Protein AF-0000000078518211 (afdb_homodimer)

Secondary structure (DSSP, 8-state):
---------PPPPEE-SSSS-EEEE---TTT-EE--TTSPTT-EESEEEEE-GGGTT--HHHHHHHHHHHHHTTTHHHHHHHHHSEEEE-S-S--SHHHHHHHHHTT-PEEPPP-SS------SBTTBEE-----TT--EEEE-SSTTSS---SEEEEEEEE--SSB--EEEEEHHHHHHHHHHH-HHHHHHHHHH-EEEEEEEESS--STTPPBHHHHHGGG--TT--HHHHHHHHHHHHHTT--GGGEEEEEETTEEEEEEEE-SEEE-TTT--EEE---HHHHHHHHHHS-GGGGGTEEEEETTSPBPPHHHHHHHHHHHHHH-EEE---TT-EEEEETTTEEEEE--BSS-GGG-EEEEEEEE-SSPPBP-SS-GGG---PPP-/---------PPPPEE-SSSS-EEEE---TTT-EE--TTSPTT-EESEEEEE-GGGTT--HHHHHHHHHHHHHTTTHHHHHHHHHSEEEE-S-S--SHHHHHHHHHTT-PEEPPP-SS------SBTTBEE---S-TT--EEEE-SSTTSS---SEEEEEEEE--SSB--EEEEEHHHHHHHHHHH-HHHHHHHHHH-EEEEEEEESS--STTPPBHHHHHGGG--TT--HHHHHHHHHHHHHTT--GGGEEEEEETTEEEEEEEE-SEEE-TTT--EEE---HHHHHHHHHHS-GGGGGTEEEEETTSPBPPHHHHHHHHHHHHHH-EEE---TT-EEEEETTTEEEEE--BSS-GGG-EEEEEEEE-SSPPBP-SS-GGG---PPP-

Solvent-accessible surface area (backbone atoms only — not comparable to full-atom values): 40212 Å² total; per-residue (Å²): 129,84,77,75,74,79,68,76,92,55,85,74,48,71,48,68,90,41,83,42,32,38,28,42,57,84,62,60,72,54,41,23,46,70,49,55,59,81,47,60,85,77,34,36,32,44,41,34,34,27,54,32,80,91,38,66,79,50,48,53,68,40,49,28,52,19,42,35,47,40,34,70,55,83,29,45,60,58,52,47,22,72,67,30,15,24,36,32,41,39,82,53,71,46,85,50,52,57,47,44,26,52,48,59,54,24,63,66,54,46,76,47,80,83,65,69,50,55,60,92,54,66,69,71,26,76,71,23,22,62,39,89,81,66,61,43,78,53,70,38,53,55,22,24,63,53,51,69,47,76,60,48,49,35,30,40,35,38,36,27,72,32,48,38,93,41,59,51,21,34,35,41,31,46,14,34,36,49,32,50,51,38,48,74,76,40,42,69,59,48,53,47,34,42,70,42,21,23,28,28,34,37,54,30,23,65,58,66,79,46,96,89,43,46,22,38,52,55,21,40,30,86,82,59,54,91,84,58,49,72,69,56,42,50,51,49,32,51,53,54,58,57,24,48,64,56,65,89,37,47,46,73,44,81,51,99,59,33,37,40,38,36,30,46,40,45,37,40,29,11,40,75,86,20,41,42,57,14,44,39,35,37,59,38,25,56,51,53,47,58,74,72,49,69,84,74,72,66,70,40,62,43,73,23,31,41,84,68,44,78,63,62,62,69,58,36,53,49,49,40,50,53,48,63,70,59,38,27,47,31,72,67,46,65,36,28,33,40,38,32,26,28,61,34,19,25,37,38,32,43,34,40,53,84,54,66,78,34,51,37,45,34,29,34,48,17,33,55,98,64,68,48,38,23,36,35,88,48,78,57,24,51,57,50,76,57,53,132,130,85,77,72,74,80,68,77,90,56,84,74,49,71,50,68,90,43,82,42,35,34,30,43,59,87,63,59,71,53,40,22,45,70,48,55,57,81,46,60,85,76,34,36,33,43,42,33,31,28,55,32,79,90,38,66,80,50,49,50,67,41,49,28,51,20,43,36,48,40,34,69,55,86,28,46,60,59,52,47,22,71,67,31,16,24,36,32,42,39,82,53,72,45,85,49,53,57,48,44,26,53,49,61,53,26,64,66,56,47,76,48,79,82,66,69,49,55,62,92,55,65,70,71,26,77,71,23,23,62,42,88,82,66,59,44,77,52,68,39,52,57,22,24,64,53,50,70,48,76,61,47,48,34,32,39,35,38,35,27,73,33,48,40,94,44,61,50,21,33,35,40,29,46,14,33,35,47,33,50,50,38,48,71,76,39,41,69,58,48,52,47,35,43,72,42,21,23,28,28,34,36,54,29,24,64,59,64,79,46,97,87,42,48,22,37,52,57,20,39,30,85,83,58,54,92,83,58,50,71,68,55,42,49,51,50,32,50,54,54,59,56,24,46,64,54,64,88,36,45,48,73,45,80,52,98,61,32,37,40,40,36,29,47,38,45,37,43,29,10,41,74,88,20,39,41,58,14,44,38,34,38,60,38,25,57,49,53,46,59,73,72,48,66,83,75,71,65,71,41,60,44,73,24,30,42,82,68,45,79,63,63,62,70,58,37,53,49,49,40,51,54,49,64,70,59,38,27,46,30,71,67,47,65,36,28,32,40,39,32,26,29,61,34,20,24,37,38,32,43,35,42,55,86,54,66,78,34,52,36,46,34,30,33,47,18,33,56,98,67,68,50,37,22,38,35,87,48,78,57,24,51,59,48,76,57,53,134

Nearest PDB structures (foldseek):
  1y0z-assembly1_A  TM=8.781E-01  e=3.958E-28  Arabidopsis thaliana
  1y0z-assembly1_B  TM=8.350E-01  e=1.715E-28  Arabidopsis thaliana
  3o2g-assembly1_A  TM=5.824E-01  e=1.628E-10  Homo sapiens
  2wbp-assembly1_A  TM=5.908E-01  e=6.025E-08  Streptomyces vinaceus
  6y0n-assembly1_A  TM=5.782E-01  e=1.234E-07  Streptomyces vinaceus

pLDDT: mean 91.11, std 12.98, range [23.2, 98.88]

Organism: Penicillium expansum (NCBI:txid27334)

Radius of gyration: 29.54 Å; Cα contacts (8 Å, |Δi|>4): 1736; chains: 2; bounding box: 68×88×73 Å

InterPro domains:
  IPR003819 TauD/TfdA-like domain [PF02668] (74-355)
  IPR042098 Glutarate 2-hydroxylase superfamily [G3DSA:3.60.130.10] (28-366)
  IPR050411 Alpha-ketoglutarate-dependent hydroxylases [PTHR10696] (29-369)

Foldseek 3Di:
DPPPQPWLPADKDWDPPALFIKIWDTDGPLAKDFADPPADGSAMPPGEIETDPVCLPPALVRLLRRLLVCCVVVHNVVVNCLRRQKYKYPSYPDADLASVVSNVCSNVFAFADAAQDQDPFDRPYVQKTWDDLPDLQDWQDWAFAPLLALAGFQKKKKAWNFAFPWFWFKKKFWQLSLLVVCCVPPVVLVVQCLVFNKKKKFWAFQDAPDDVRGHLCRRQVPPPDPPDDPVRSVVSSVVSQCLQVQPPQWDWDADPGGIIIIGRARQWFARPPPRRTGRRGCLLSLLVCVVPDDPPVVPGIDMDTNVRHRDDVVSSVVSSVSSVVGMRTRRDDHGMMMMGRSRTMIIITIRTDDDSVNTTMMMGGGHDPDDTHARHDDPNRGGDHGHD/DPPPQPWLPADKDWDPPFLFIKIWDTDGPLAKDFADPPADGSAMPPGEIETDPVCLVPALVRLLRRLLVCCVVVHNVVVNCLRRQKYKYPSYPAADLASVVSNVCSNVFAFADAAQDQDPFDRPYVQKTWDDLPDLQDWQDWAFAPLLALAGFQKKKKAWNFAFPWFWFKKKFWQLSLLVVCCVPPVVLVVQCLVFNKKKKFWAFQDAPDDVRGHLCRRQVPPPDPPDDPVRSVVSSVVSQCLQVQPPQWDWDADPGGIIIIGRARQWFARPPPRRTGRRGCLLSLLVCVVPDDPPVVPGIDMDTNVRHRDDVVSSVVSSVSSVVGMRTRRDDHGMMMMGRSRTMIIITIRTDDHSVNTTMMMGGGHDPDDTHARHDDPNRGGDHGHD

Structure (mmCIF, N/CA/C/O backbone):
data_AF-0000000078518211-model_v1
#
loop_
_entity.id
_entity.type
_entity.pdbx_description
1 polymer 'Taurine catabolism dioxygenase TauD/TfdA'
#
loop_
_atom_site.group_PDB
_atom_site.id
_atom_site.type_symbol
_atom_site.label_atom_id
_atom_site.label_alt_id
_atom_site.label_comp_id
_atom_site.label_asym_id
_atom_site.label_entity_id
_atom_site.label_seq_id
_atom_site.pdbx_PDB_ins_code
_atom_site.Cartn_x
_atom_site.Cartn_y
_atom_site.Cartn_z
_atom_site.occupancy
_atom_site.B_iso_or_equiv
_atom_site.auth_seq_id
_atom_site.auth_comp_id
_atom_site.auth_asym_id
_atom_site.auth_atom_id
_atom_site.pdbx_PDB_model_num
ATOM 1 N N . MET A 1 1 ? -34.312 35.062 -3.939 1 23.2 1 MET A N 1
ATOM 2 C CA . MET A 1 1 ? -33.938 33.906 -4.73 1 23.2 1 MET A CA 1
ATOM 3 C C . MET A 1 1 ? -33.438 32.781 -3.838 1 23.2 1 MET A C 1
ATOM 5 O O . MET A 1 1 ? -32.5 32.969 -3.049 1 23.2 1 MET A O 1
ATOM 9 N N . ALA A 1 2 ? -34.281 31.766 -3.525 1 28.88 2 ALA A N 1
ATOM 10 C CA . ALA A 1 2 ? -34.062 30.734 -2.502 1 28.88 2 ALA A CA 1
ATOM 11 C C . ALA A 1 2 ? -32.844 29.891 -2.797 1 28.88 2 ALA A C 1
ATOM 13 O O . ALA A 1 2 ? -32.75 29.219 -3.826 1 28.88 2 ALA A O 1
ATOM 14 N N . THR A 1 3 ? -31.594 30.375 -2.537 1 30.89 3 THR A N 1
ATOM 15 C CA . THR A 1 3 ? -30.359 29.625 -2.773 1 30.89 3 THR A CA 1
ATOM 16 C C . THR A 1 3 ? -30.469 28.219 -2.197 1 30.89 3 THR A C 1
ATOM 18 O O . THR A 1 3 ? -30.547 28.031 -0.98 1 30.89 3 THR A O 1
ATOM 21 N N . THR A 1 4 ? -31.031 27.328 -2.777 1 34.53 4 THR A N 1
ATOM 22 C CA . THR A 1 4 ? -31.281 25.953 -2.377 1 34.53 4 THR A CA 1
ATOM 23 C C . THR A 1 4 ? -29.984 25.234 -2.062 1 34.53 4 THR A C 1
ATOM 25 O O . THR A 1 4 ? -29.125 25.062 -2.939 1 34.53 4 THR A O 1
ATOM 28 N N . THR A 1 5 ? -29.375 25.312 -0.887 1 38.59 5 THR A N 1
ATOM 29 C CA . THR A 1 5 ? -28.203 24.609 -0.349 1 38.59 5 THR A CA 1
ATOM 30 C C . THR A 1 5 ? -28.312 23.109 -0.61 1 38.59 5 THR A C 1
ATOM 32 O O . THR A 1 5 ? -29.266 22.469 -0.162 1 38.59 5 THR A O 1
ATOM 35 N N . GLU A 1 6 ? -27.969 22.688 -1.701 1 41.75 6 GLU A N 1
ATOM 36 C CA . GLU A 1 6 ? -27.984 21.266 -2.062 1 41.75 6 GLU A CA 1
ATOM 37 C C . GLU A 1 6 ? -27.344 20.422 -0.976 1 41.75 6 GLU A C 1
ATOM 39 O O . GLU A 1 6 ? -26.172 20.578 -0.665 1 41.75 6 GLU A O 1
ATOM 44 N N . GLU A 1 7 ? -28.062 20.047 0.021 1 46.03 7 GLU A N 1
ATOM 45 C CA . GLU A 1 7 ? -27.703 19.203 1.154 1 46.03 7 GLU A CA 1
ATOM 46 C C . GLU A 1 7 ? -27.188 17.844 0.686 1 46.03 7 GLU A C 1
ATOM 48 O O . GLU A 1 7 ? -27.766 17.234 -0.219 1 46.03 7 GLU A O 1
ATOM 53 N N . LEU A 1 8 ? -25.938 17.578 0.941 1 53.16 8 LEU A N 1
ATOM 54 C CA . LEU A 1 8 ? -25.359 16.281 0.665 1 53.16 8 LEU A CA 1
ATOM 55 C C . LEU A 1 8 ? -26.156 15.172 1.344 1 53.16 8 LEU A C 1
ATOM 57 O O . LEU A 1 8 ? -26.594 15.328 2.486 1 53.16 8 LEU A O 1
ATOM 61 N N . GLN A 1 9 ? -26.984 14.43 0.755 1 51.19 9 GLN A N 1
ATOM 62 C CA . GLN A 1 9 ? -27.766 13.328 1.315 1 51.19 9 GLN A CA 1
ATOM 63 C C . GLN A 1 9 ? -26.844 12.266 1.915 1 51.19 9 GLN A C 1
ATOM 65 O O . GLN A 1 9 ? -26.609 11.227 1.299 1 51.19 9 GLN A O 1
ATOM 70 N N . ILE A 1 10 ? -26.094 12.664 2.977 1 59.56 10 ILE A N 1
ATOM 71 C CA . ILE A 1 10 ? -25.172 11.75 3.641 1 59.56 10 ILE A CA 1
ATOM 72 C C . ILE A 1 10 ? -25.875 11.094 4.832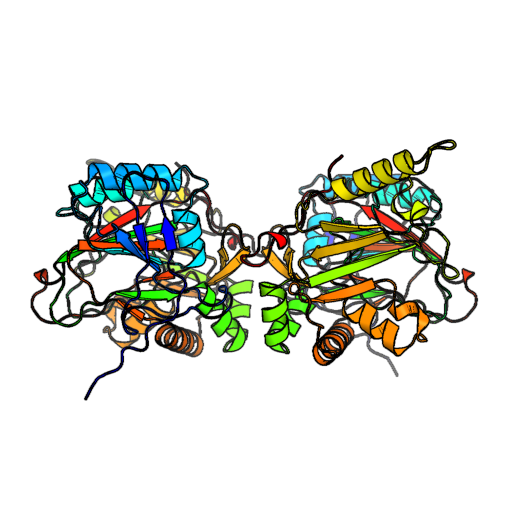 1 59.56 10 ILE A C 1
ATOM 74 O O . ILE A 1 10 ? -26.594 11.758 5.574 1 59.56 10 ILE A O 1
ATOM 78 N N . GLU A 1 11 ? -25.797 9.844 4.941 1 59.25 11 GLU A N 1
ATOM 79 C CA . GLU A 1 11 ? -26.344 9.141 6.098 1 59.25 11 GLU A CA 1
ATOM 80 C C . GLU A 1 11 ? -25.781 9.695 7.402 1 59.25 11 GLU A C 1
ATOM 82 O O . GLU A 1 11 ? -24.578 9.875 7.535 1 59.25 11 GLU A O 1
ATOM 87 N N . LYS A 1 12 ? -26.797 10.086 8.219 1 72.06 12 LYS A N 1
ATOM 88 C CA . LYS A 1 12 ? -26.438 10.695 9.5 1 72.06 12 LYS A CA 1
ATOM 89 C C . LYS A 1 12 ? -25.828 9.672 10.453 1 72.06 12 LYS A C 1
ATOM 91 O O . LYS A 1 12 ? -26.281 8.523 10.508 1 72.06 12 LYS A O 1
ATOM 96 N N . LEU A 1 13 ? -24.688 9.961 11.016 1 78.56 13 LEU A N 1
ATOM 97 C CA . LEU A 1 13 ? -23.953 9.148 11.992 1 78.56 13 LEU A CA 1
ATOM 98 C C . LEU A 1 13 ? -24.312 9.57 13.414 1 78.56 13 LEU A C 1
ATOM 100 O O . LEU A 1 13 ? -24.406 10.758 13.711 1 78.56 13 LEU A O 1
ATOM 104 N N . ARG A 1 14 ? -24.781 8.594 14.266 1 76.12 14 ARG A N 1
ATOM 105 C CA . ARG A 1 14 ? -24.938 8.805 15.695 1 76.12 14 ARG A CA 1
ATOM 106 C C . ARG A 1 14 ? -23.984 7.926 16.5 1 76.12 14 ARG A C 1
ATOM 108 O O . ARG A 1 14 ? -23.922 6.711 16.281 1 76.12 14 ARG A O 1
ATOM 115 N N . LEU A 1 15 ? -23.203 8.492 17.312 1 79.31 15 LEU A N 1
ATOM 116 C CA . LEU A 1 15 ? -22.344 7.781 18.25 1 79.31 15 LEU A CA 1
ATOM 117 C C . LEU A 1 15 ? -22.969 7.723 19.641 1 79.31 15 LEU A C 1
ATOM 119 O O . LEU A 1 15 ? -22.875 8.68 20.406 1 79.31 15 LEU A O 1
ATOM 123 N N . GLU A 1 16 ? -23.734 6.625 20 1 73.06 16 GLU A N 1
ATOM 124 C CA . GLU A 1 16 ? -24.703 6.574 21.094 1 73.06 16 GLU A CA 1
ATOM 125 C C . GLU A 1 16 ? -24.094 5.926 22.328 1 73.06 16 GLU A C 1
ATOM 127 O O . GLU A 1 16 ? -24.609 6.09 23.438 1 73.06 16 GLU A O 1
ATOM 132 N N . ASP A 1 17 ? -23.094 5.32 22.219 1 68.31 17 ASP A N 1
ATOM 133 C CA . ASP A 1 17 ? -22.625 4.539 23.359 1 68.31 17 ASP A CA 1
ATOM 134 C C . ASP A 1 17 ? -21.656 5.352 24.219 1 68.31 17 ASP A C 1
ATOM 136 O O . ASP A 1 17 ? -20.547 4.898 24.5 1 68.31 17 ASP A O 1
ATOM 140 N N . SER A 1 18 ? -22.172 6.637 24.5 1 73.94 18 SER A N 1
ATOM 141 C CA . SER A 1 18 ? -21.297 7.488 25.312 1 73.94 18 SER A CA 1
ATOM 142 C C . SER A 1 18 ? -22.109 8.508 26.109 1 73.94 18 SER A C 1
ATOM 144 O O . SER A 1 18 ? -23.328 8.555 25.984 1 73.94 18 SER A O 1
ATOM 146 N N . VAL A 1 19 ? -21.531 9.203 27.016 1 81.38 19 VAL A N 1
ATOM 147 C CA . VAL A 1 19 ? -22.125 10.227 27.875 1 81.38 19 VAL A CA 1
ATOM 148 C C . VAL A 1 19 ? -22.781 11.305 27 1 81.38 19 VAL A C 1
ATOM 150 O O . VAL A 1 19 ? -23.938 11.664 27.219 1 81.38 19 VAL A O 1
ATOM 153 N N . VAL A 1 20 ? -22.109 11.75 26.062 1 89.44 20 VAL A N 1
ATOM 154 C CA . VAL A 1 20 ? -22.594 12.703 25.062 1 89.44 20 VAL A CA 1
ATOM 155 C C . VAL A 1 20 ? -22.797 11.992 23.734 1 89.44 20 VAL A C 1
ATOM 157 O O . VAL A 1 20 ? -21.906 11.289 23.25 1 89.44 20 VAL A O 1
ATOM 160 N N . LYS A 1 21 ? -23.906 12.125 23.203 1 91.38 21 LYS A N 1
ATOM 161 C CA . LYS A 1 21 ? -24.188 11.562 21.891 1 91.38 21 LYS A CA 1
ATOM 162 C C . LYS A 1 21 ? -23.844 12.562 20.781 1 91.38 21 LYS A C 1
ATOM 164 O O . LYS A 1 21 ? -24.375 13.68 20.766 1 91.38 21 LYS A O 1
ATOM 169 N N . PHE A 1 22 ? -22.891 12.188 19.938 1 93.12 22 PHE A N 1
ATOM 170 C CA . PHE A 1 22 ? -22.578 13.023 18.781 1 93.12 22 PHE A CA 1
ATOM 171 C C . PHE A 1 22 ? -23.406 12.625 17.562 1 93.12 22 PHE A C 1
ATOM 173 O O . PHE A 1 22 ? -23.641 11.438 17.328 1 93.12 22 PHE A O 1
ATOM 180 N N . GLU A 1 23 ? -23.828 13.562 16.859 1 94.31 23 GLU A N 1
ATOM 181 C CA . GLU A 1 23 ? -24.5 13.32 15.586 1 94.31 23 GLU A CA 1
ATOM 182 C C . GLU A 1 23 ? -23.844 14.094 14.453 1 94.31 23 GLU A C 1
ATOM 184 O O . GLU A 1 23 ? -23.344 15.203 14.656 1 94.31 23 GLU A O 1
ATOM 189 N N . SER A 1 24 ? -23.844 13.477 13.312 1 96.06 24 SER A N 1
ATOM 190 C CA . SER A 1 24 ? -23.297 14.172 12.148 1 96.06 24 SER A CA 1
ATOM 191 C C . SER A 1 24 ? -24.297 15.188 11.594 1 96.06 24 SER A C 1
ATOM 193 O O . SER A 1 24 ? -25.5 15.086 11.844 1 96.06 24 SER A O 1
ATOM 195 N N . PHE A 1 25 ? -23.828 16.203 10.945 1 94.94 25 PHE A N 1
ATOM 196 C CA . PHE A 1 25 ? -24.672 17.188 10.273 1 94.94 25 PHE A CA 1
ATOM 197 C C . PHE A 1 25 ? -24 17.688 8.992 1 94.94 25 PHE A C 1
ATOM 199 O O . PHE A 1 25 ? -22.797 17.5 8.805 1 94.94 25 PHE A O 1
ATOM 206 N N . ASP A 1 26 ? -24.766 18.266 8.148 1 95 26 ASP A N 1
ATOM 207 C CA . ASP A 1 26 ? -24.266 18.719 6.855 1 95 26 ASP A CA 1
ATOM 208 C C . ASP A 1 26 ? -23.766 20.172 6.938 1 95 26 ASP A C 1
ATOM 210 O O . ASP A 1 26 ? -24.344 20.984 7.648 1 95 26 ASP A O 1
ATOM 214 N N . LEU A 1 27 ? -22.719 20.406 6.262 1 96.69 27 LEU A N 1
ATOM 215 C CA . LEU A 1 27 ? -22.203 21.75 6.098 1 96.69 27 LEU A CA 1
ATOM 216 C C . LEU A 1 27 ? -22.469 22.266 4.691 1 96.69 27 LEU A C 1
ATOM 218 O O . LEU A 1 27 ? -22.766 21.484 3.781 1 96.69 27 LEU A O 1
ATOM 222 N N . PRO A 1 28 ? -22.422 23.625 4.535 1 95.75 28 PRO A N 1
ATOM 223 C CA . PRO A 1 28 ? -22.531 24.141 3.17 1 95.75 28 PRO A CA 1
ATOM 224 C C . PRO A 1 28 ? -21.406 23.625 2.262 1 95.75 28 PRO A C 1
ATOM 226 O O . PRO A 1 28 ? -20.375 23.172 2.75 1 95.75 28 PRO A O 1
ATOM 229 N N . THR A 1 29 ? -21.547 23.703 0.951 1 95 29 THR A N 1
ATOM 230 C CA . THR A 1 29 ? -20.625 23.156 -0.034 1 95 29 THR A CA 1
ATOM 231 C C . THR A 1 29 ? -19.281 23.875 0.039 1 95 29 THR A C 1
ATOM 233 O O . THR A 1 29 ? -18.266 23.375 -0.45 1 95 29 THR A O 1
ATOM 236 N N . SER A 1 30 ? -19.25 25.047 0.642 1 94.94 30 SER A N 1
ATOM 237 C CA . SER A 1 30 ? -17.984 25.75 0.848 1 94.94 30 SER A CA 1
ATOM 238 C C . SER A 1 30 ? -17.109 25.031 1.869 1 94.94 30 SER A C 1
ATOM 240 O O . SER A 1 30 ? -15.883 25.125 1.812 1 94.94 30 SER A O 1
ATOM 242 N N . ASN A 1 31 ? -17.781 24.312 2.76 1 97.62 31 ASN A N 1
ATOM 243 C CA . ASN A 1 31 ? -17.078 23.766 3.918 1 97.62 31 ASN A CA 1
ATOM 244 C C . ASN A 1 31 ? -16.969 22.25 3.848 1 97.62 31 ASN A C 1
ATOM 246 O O . ASN A 1 31 ? -16.188 21.656 4.598 1 97.62 31 ASN A O 1
ATOM 250 N N . GLN A 1 32 ? -17.719 21.672 2.92 1 97.88 32 GLN A N 1
ATOM 251 C CA . GLN A 1 32 ? -17.781 20.219 2.898 1 97.88 32 GLN A CA 1
ATOM 252 C C . GLN A 1 32 ? -18.031 19.688 1.484 1 97.88 32 GLN A C 1
ATOM 254 O O . GLN A 1 32 ? -18.734 20.328 0.698 1 97.88 32 GLN A O 1
ATOM 259 N N . ARG A 1 33 ? -17.5 18.562 1.175 1 97.94 33 ARG A N 1
ATOM 260 C CA . ARG A 1 33 ? -17.719 17.922 -0.122 1 97.94 33 ARG A CA 1
ATOM 261 C C . ARG A 1 33 ? -17.656 16.406 -0.009 1 97.94 33 ARG A C 1
ATOM 263 O O . ARG A 1 33 ? -17.156 15.875 0.976 1 97.94 33 ARG A O 1
ATOM 270 N N . ILE A 1 34 ? -18.203 15.75 -0.973 1 97.38 34 ILE A N 1
ATOM 271 C CA . ILE A 1 34 ? -18.062 14.305 -1.109 1 97.38 34 ILE A CA 1
ATOM 272 C C . ILE A 1 34 ? -16.688 13.977 -1.688 1 97.38 34 ILE A C 1
ATOM 274 O O . ILE A 1 34 ? -16.281 14.555 -2.697 1 97.38 34 ILE A O 1
ATOM 278 N N . LEU A 1 35 ? -16.016 13.133 -1.054 1 97.31 35 LEU A N 1
ATOM 279 C CA . LEU A 1 35 ? -14.68 12.727 -1.479 1 97.31 35 LEU A CA 1
ATOM 280 C C . LEU A 1 35 ? -14.75 11.867 -2.732 1 97.31 35 LEU A C 1
ATOM 282 O O . LEU A 1 35 ? -15.711 11.117 -2.926 1 97.31 35 LEU A O 1
ATOM 286 N N . GLY A 1 36 ? -13.75 12 -3.574 1 95.19 36 GLY A N 1
ATOM 287 C CA . GLY A 1 36 ? -13.617 11.133 -4.73 1 95.19 36 GLY A CA 1
ATOM 288 C C . GLY A 1 36 ? -12.812 9.875 -4.441 1 95.19 36 GLY A C 1
ATOM 289 O O . GLY A 1 36 ? -12.383 9.656 -3.309 1 95.19 36 GLY A O 1
ATOM 290 N N . ALA A 1 37 ? -12.578 9.07 -5.496 1 92.81 37 ALA A N 1
ATOM 291 C CA . ALA A 1 37 ? -11.742 7.879 -5.371 1 92.81 37 ALA A CA 1
ATOM 292 C C . ALA A 1 37 ? -10.367 8.227 -4.809 1 92.81 37 ALA A C 1
ATOM 294 O O . ALA A 1 37 ? -9.828 9.297 -5.098 1 92.81 37 ALA A O 1
ATOM 295 N N . PRO A 1 38 ? -9.969 7.367 -3.963 1 94.5 38 PRO A N 1
ATOM 296 C CA . PRO A 1 38 ? -10.383 5.992 -3.676 1 94.5 38 PRO A CA 1
ATOM 297 C C . PRO A 1 38 ? -11.297 5.895 -2.455 1 94.5 38 PRO A C 1
ATOM 299 O O . PRO A 1 38 ? -11.539 4.797 -1.948 1 94.5 38 PRO A O 1
ATOM 302 N N . HIS A 1 39 ? -11.727 7.07 -1.942 1 95.88 39 HIS A N 1
ATOM 303 C CA . HIS A 1 39 ? -12.602 7.02 -0.777 1 95.88 39 HIS A CA 1
ATOM 304 C C . HIS A 1 39 ? -13.898 6.289 -1.094 1 95.88 39 HIS A C 1
ATOM 306 O O . HIS A 1 39 ? -14.359 6.309 -2.236 1 95.88 39 HIS A O 1
ATOM 312 N N . PRO A 1 40 ? -14.43 5.602 -0.049 1 92.56 40 PRO A N 1
ATOM 313 C CA . PRO A 1 40 ? -15.742 4.98 -0.274 1 92.56 40 PRO A CA 1
ATOM 314 C C . PRO A 1 40 ? -16.797 5.984 -0.729 1 92.56 40 PRO A C 1
ATOM 316 O O . PRO A 1 40 ? -16.719 7.172 -0.399 1 92.56 40 PRO A O 1
ATOM 319 N N . LYS A 1 41 ? -17.812 5.516 -1.373 1 91 41 LYS A N 1
ATOM 320 C CA . LYS A 1 41 ? -18.891 6.359 -1.861 1 91 41 LYS A CA 1
ATOM 321 C C . LYS A 1 41 ? -19.578 7.086 -0.711 1 91 41 LYS A C 1
ATOM 323 O O . LYS A 1 41 ? -19.766 6.52 0.369 1 91 41 LYS A O 1
ATOM 328 N N . ASN A 1 42 ? -19.844 8.32 -0.922 1 92.44 42 ASN A N 1
ATOM 329 C CA . ASN A 1 42 ? -20.625 9.164 -0.014 1 92.44 42 ASN A CA 1
ATOM 330 C C . ASN A 1 42 ? -19.828 9.5 1.247 1 92.44 42 ASN A C 1
ATOM 332 O O . ASN A 1 42 ? -20.406 9.797 2.291 1 92.44 42 ASN A O 1
ATOM 336 N N . THR A 1 43 ? -18.594 9.375 1.179 1 95.69 43 THR A N 1
ATOM 337 C CA . THR A 1 43 ? -17.734 9.859 2.264 1 95.69 43 THR A CA 1
ATOM 338 C C . THR A 1 43 ? -17.5 11.359 2.133 1 95.69 43 THR A C 1
ATOM 340 O O . THR A 1 43 ? -17.219 11.859 1.041 1 95.69 43 THR A O 1
ATOM 343 N N . VAL A 1 44 ? -17.625 12.102 3.215 1 97.75 44 VAL A N 1
ATOM 344 C CA . VAL A 1 44 ? -17.5 13.547 3.131 1 97.75 44 VAL A CA 1
ATOM 345 C C . VAL A 1 44 ? -16.266 14.008 3.891 1 97.75 44 VAL A C 1
ATOM 347 O O . VAL A 1 44 ? -15.75 13.289 4.754 1 97.75 44 VAL A O 1
ATOM 350 N N . ILE A 1 45 ? -15.773 15.164 3.58 1 98.56 45 ILE A N 1
ATOM 351 C CA . ILE A 1 45 ? -14.68 15.812 4.289 1 98.56 45 ILE A CA 1
ATOM 352 C C . ILE A 1 45 ? -15.008 17.281 4.504 1 98.56 45 ILE A C 1
ATOM 354 O O . ILE A 1 45 ? -15.344 18 3.557 1 98.56 45 ILE A O 1
ATOM 358 N N . PRO A 1 46 ? -15 17.797 5.633 1 98.62 46 PRO A N 1
ATOM 359 C CA . PRO A 1 46 ? -14.891 17 6.863 1 98.62 46 PRO A CA 1
ATOM 360 C C . PRO A 1 46 ? -16.188 16.281 7.215 1 98.62 46 PRO A C 1
ATOM 362 O O . PRO A 1 46 ? -17.25 16.625 6.691 1 98.62 46 PRO A O 1
ATOM 365 N N . LEU A 1 47 ? -16.016 15.203 8.016 1 98.31 47 LEU A N 1
ATOM 366 C CA . LEU A 1 47 ? -17.188 14.734 8.742 1 98.31 47 LEU A CA 1
ATOM 367 C C . LEU A 1 47 ? -17.516 15.656 9.914 1 98.31 47 LEU A C 1
ATOM 369 O O . LEU A 1 47 ? -16.719 15.781 10.844 1 98.31 47 LEU A O 1
ATOM 373 N N . ALA A 1 48 ? -18.656 16.266 9.906 1 98.25 48 ALA A N 1
ATOM 374 C CA . ALA A 1 48 ? -19.031 17.25 10.922 1 98.25 48 ALA A CA 1
ATOM 375 C C . ALA A 1 48 ? -19.875 16.594 12.016 1 98.25 48 ALA A C 1
ATOM 377 O O . ALA A 1 48 ? -20.859 15.906 11.727 1 98.25 48 ALA A O 1
ATOM 378 N N . LEU A 1 49 ? -19.469 16.797 13.219 1 97.12 49 LEU A N 1
ATOM 379 C CA . LEU A 1 49 ? -20.125 16.219 14.383 1 97.12 49 LEU A CA 1
ATOM 380 C C . LEU A 1 49 ? -20.5 17.312 15.391 1 97.12 49 LEU A C 1
ATOM 382 O O . LEU A 1 49 ? -19.781 18.297 15.523 1 97.12 49 LEU A O 1
ATOM 386 N N . ARG A 1 50 ? -21.547 17.156 16.109 1 95.94 50 ARG A N 1
ATOM 387 C CA . ARG A 1 50 ? -21.953 18.016 17.219 1 95.94 50 ARG A CA 1
ATOM 388 C C . ARG A 1 50 ? -22.734 17.219 18.266 1 95.94 50 ARG A C 1
ATOM 390 O O . ARG A 1 50 ? -23.297 16.156 17.953 1 95.94 50 ARG A O 1
ATOM 397 N N . PRO A 1 51 ? -22.703 17.656 19.5 1 94.69 51 PRO A N 1
ATOM 398 C CA . PRO A 1 51 ? -23.594 17.031 20.469 1 94.69 51 PRO A CA 1
ATOM 399 C C . PRO A 1 51 ? -25.062 17.078 20.047 1 94.69 51 PRO A C 1
ATOM 401 O O . PRO A 1 51 ? -25.516 18.078 19.5 1 94.69 51 PRO A O 1
ATOM 404 N N . ALA A 1 52 ? -25.719 15.984 20.312 1 92.12 52 ALA A N 1
ATOM 405 C CA . ALA A 1 52 ? -27.156 15.977 20.078 1 92.12 52 ALA A CA 1
ATOM 406 C C . ALA A 1 52 ? -27.859 17.031 20.906 1 92.12 52 ALA A C 1
ATOM 408 O O . ALA A 1 52 ? -27.328 17.5 21.922 1 92.12 52 ALA A O 1
ATOM 409 N N . LYS A 1 53 ? -29.062 17.391 20.469 1 86.88 53 LYS A N 1
ATOM 410 C CA . LYS A 1 53 ? -29.812 18.469 21.109 1 86.88 53 LYS A CA 1
ATOM 411 C C . LYS A 1 53 ? -30 18.188 22.609 1 86.88 53 LYS A C 1
ATOM 413 O O . LYS A 1 53 ? -29.891 19.109 23.422 1 86.88 53 LYS A O 1
ATOM 418 N N . ALA A 1 54 ? -30.219 17 22.906 1 83 54 ALA A N 1
ATOM 419 C CA . ALA A 1 54 ? -30.469 16.594 24.297 1 83 54 ALA A CA 1
ATOM 420 C C . ALA A 1 54 ? -29.203 16.781 25.141 1 83 54 ALA A C 1
ATOM 422 O O . ALA A 1 54 ? -29.297 16.906 26.375 1 83 54 ALA A O 1
ATOM 423 N N . ASP A 1 55 ? -28.125 16.906 24.516 1 83.25 55 ASP A N 1
ATOM 424 C CA . ASP A 1 55 ? -26.859 16.984 25.219 1 83.25 55 ASP A CA 1
ATOM 425 C C . ASP A 1 55 ? -26.172 18.328 24.984 1 83.25 55 ASP A C 1
ATOM 427 O O . ASP A 1 55 ? -24.953 18.453 25.125 1 83.25 55 ASP A O 1
ATOM 431 N N . ALA A 1 56 ? -26.953 19.312 24.641 1 83.19 56 ALA A N 1
ATOM 432 C CA . ALA A 1 56 ? -26.438 20.641 24.312 1 83.19 56 ALA A CA 1
ATOM 433 C C . ALA A 1 56 ? -25.797 21.297 25.531 1 83.19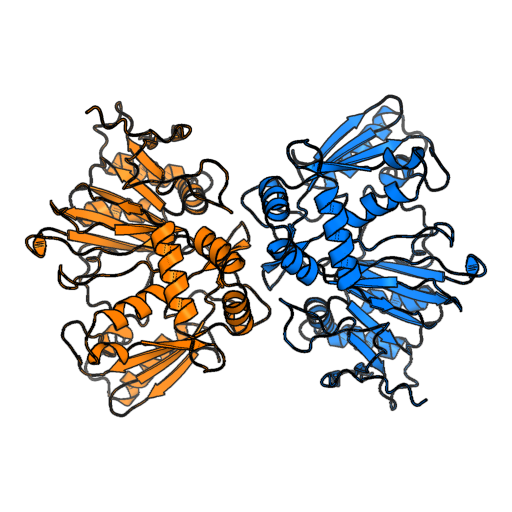 56 ALA A C 1
ATOM 435 O O . ALA A 1 56 ? -24.938 22.172 25.391 1 83.19 56 ALA A O 1
ATOM 436 N N . LYS A 1 57 ? -26.125 20.781 26.734 1 86.62 57 LYS A N 1
ATOM 437 C CA . LYS A 1 57 ? -25.594 21.406 27.953 1 86.62 57 LYS A CA 1
ATOM 438 C C . LYS A 1 57 ? -24.5 20.547 28.578 1 86.62 57 LYS A C 1
ATOM 440 O O . LYS A 1 57 ? -24.188 20.688 29.766 1 86.62 57 LYS A O 1
ATOM 445 N N . ALA A 1 58 ? -23.984 19.734 27.766 1 90.38 58 ALA A N 1
ATOM 446 C CA . ALA A 1 58 ? -22.922 18.859 28.266 1 90.38 58 ALA A CA 1
ATOM 447 C C . ALA A 1 58 ? -21.719 19.672 28.703 1 90.38 58 ALA A C 1
ATOM 449 O O . ALA A 1 58 ? -21.391 20.703 28.094 1 90.38 58 ALA A O 1
ATOM 450 N N . THR A 1 59 ? -21.047 19.203 29.75 1 94.94 59 THR A N 1
ATOM 451 C CA . THR A 1 59 ? -19.828 19.844 30.234 1 94.94 59 THR A CA 1
ATOM 452 C C . THR A 1 59 ? -18.609 19.359 29.438 1 94.94 59 THR A C 1
ATOM 454 O O . THR A 1 59 ? -18.703 18.391 28.672 1 94.94 59 THR A O 1
ATOM 457 N N . LEU A 1 60 ? -17.547 20.047 29.641 1 97.19 60 LEU A N 1
ATOM 458 C CA . LEU A 1 60 ? -16.297 19.609 29 1 97.19 60 LEU A CA 1
ATOM 459 C C . LEU A 1 60 ? -15.906 18.219 29.484 1 97.19 60 LEU A C 1
ATOM 461 O O . LEU A 1 60 ? -15.461 17.391 28.672 1 97.19 60 LEU A O 1
ATOM 465 N N . ASP A 1 61 ? -16.094 17.969 30.766 1 96.44 61 ASP A N 1
ATOM 466 C CA . ASP A 1 61 ? -15.75 16.656 31.312 1 96.44 61 ASP A CA 1
ATOM 467 C C . ASP A 1 61 ? -16.562 15.555 30.641 1 96.44 61 ASP A C 1
ATOM 469 O O . ASP A 1 61 ? -16.047 14.469 30.391 1 96.44 61 ASP A O 1
ATOM 473 N N . ASP A 1 62 ? -17.812 15.898 30.375 1 95.44 62 ASP A N 1
ATOM 474 C CA . ASP A 1 62 ? -18.672 14.945 29.672 1 95.44 62 ASP A CA 1
ATOM 475 C C . ASP A 1 62 ? -18.125 14.648 28.266 1 95.44 62 ASP A C 1
ATOM 477 O O . ASP A 1 62 ? -18.094 13.492 27.844 1 95.44 62 ASP A O 1
ATOM 481 N N . VAL A 1 63 ? -17.766 15.672 27.609 1 96.44 63 VAL A N 1
ATOM 482 C CA . VAL A 1 63 ? -17.266 15.547 26.25 1 96.44 63 VAL A CA 1
ATOM 483 C C . VAL A 1 63 ? -15.953 14.758 26.25 1 96.44 63 VAL A C 1
ATOM 485 O O . VAL A 1 63 ? -15.773 13.836 25.453 1 96.44 63 VAL A O 1
ATOM 488 N N . VAL A 1 64 ? -15.062 15.094 27.156 1 97.19 64 VAL A N 1
ATOM 489 C CA . VAL A 1 64 ? -13.766 14.43 27.281 1 97.19 64 VAL A CA 1
ATOM 490 C C . VAL A 1 64 ? -13.969 12.938 27.547 1 97.19 64 VAL A C 1
ATOM 492 O O . VAL A 1 64 ? -13.344 12.094 26.906 1 97.19 64 VAL A O 1
ATOM 495 N N . GLU A 1 65 ? -14.836 12.602 28.453 1 95.62 65 GLU A N 1
ATOM 496 C CA . GLU A 1 65 ? -15.141 11.211 28.766 1 95.62 65 GLU A CA 1
ATOM 497 C C . GLU A 1 65 ? -15.711 10.484 27.547 1 95.62 65 GLU A C 1
ATOM 499 O O . GLU A 1 65 ? -15.398 9.312 27.312 1 95.62 65 GLU A O 1
ATOM 504 N N . THR A 1 66 ? -16.531 11.188 26.859 1 95.19 66 THR A N 1
ATOM 505 C CA . THR A 1 66 ? -17.125 10.617 25.656 1 95.19 66 THR A CA 1
ATOM 506 C C . THR A 1 66 ? -16.047 10.297 24.609 1 95.19 66 THR A C 1
ATOM 508 O O . THR A 1 66 ? -16.047 9.211 24.047 1 95.19 66 THR A O 1
ATOM 511 N N . ILE A 1 67 ? -15.164 11.227 24.359 1 96.94 67 ILE A N 1
ATOM 512 C CA . ILE A 1 67 ? -14.086 11.016 23.391 1 96.94 67 ILE A CA 1
ATOM 513 C C . ILE A 1 67 ? -13.242 9.82 23.812 1 96.94 67 ILE A C 1
ATOM 515 O O . ILE A 1 67 ? -12.938 8.945 23 1 96.94 67 ILE A O 1
ATOM 519 N N . LYS A 1 68 ? -12.906 9.742 25.094 1 96.69 68 LYS A N 1
ATOM 520 C CA . LYS A 1 68 ? -12.133 8.617 25.625 1 96.69 68 LYS A CA 1
ATOM 521 C C . LYS A 1 68 ? -12.852 7.293 25.375 1 96.69 68 LYS A C 1
ATOM 523 O O . LYS A 1 68 ? -12.227 6.316 24.953 1 96.69 68 LYS A O 1
ATOM 528 N N . THR A 1 69 ? -14.109 7.312 25.609 1 94.94 69 THR A N 1
ATOM 529 C CA . THR A 1 69 ? -14.922 6.109 25.469 1 94.94 69 THR A CA 1
ATOM 530 C C . THR A 1 69 ? -14.977 5.672 24.016 1 94.94 69 THR A C 1
ATOM 532 O O . THR A 1 69 ? -14.812 4.488 23.703 1 94.94 69 THR A O 1
ATOM 535 N N . LEU A 1 70 ? -15.195 6.625 23.156 1 93.88 70 LEU A N 1
ATOM 536 C CA . LEU A 1 70 ? -15.266 6.324 21.734 1 93.88 70 LEU A CA 1
ATOM 537 C C . LEU A 1 70 ? -13.93 5.797 21.219 1 93.88 70 LEU A C 1
ATOM 539 O O . LEU A 1 70 ? -13.891 4.867 20.406 1 93.88 70 LEU A O 1
ATOM 543 N N . GLN A 1 71 ? -12.859 6.32 21.703 1 94.62 71 GLN A N 1
ATOM 544 C CA . GLN A 1 71 ? -11.531 5.863 21.297 1 94.62 71 GLN A CA 1
ATOM 545 C C . GLN A 1 71 ? -11.234 4.473 21.844 1 94.62 71 GLN A C 1
ATOM 547 O O . GLN A 1 71 ? -10.57 3.668 21.188 1 94.62 71 GLN A O 1
ATOM 552 N N . ALA A 1 72 ? -11.703 4.223 23.016 1 92.19 72 ALA A N 1
ATOM 553 C CA . ALA A 1 72 ? -11.477 2.928 23.656 1 92.19 72 ALA A CA 1
ATOM 554 C C . ALA A 1 72 ? -12.266 1.825 22.953 1 92.19 72 ALA A C 1
ATOM 556 O O . ALA A 1 72 ? -11.906 0.648 23.031 1 92.19 72 ALA A O 1
ATOM 557 N N . LYS A 1 73 ? -13.336 2.285 22.359 1 90.06 73 LYS A N 1
ATOM 558 C CA . LYS A 1 73 ? -14.156 1.335 21.625 1 90.06 73 LYS A CA 1
ATOM 559 C C . LYS A 1 73 ? -13.641 1.15 20.203 1 90.06 73 LYS A C 1
ATOM 561 O O . LYS A 1 73 ? -14.258 1.617 19.25 1 90.06 73 LYS A O 1
ATOM 566 N N . ASP A 1 74 ? -12.562 0.469 19.953 1 87.06 74 ASP A N 1
ATOM 567 C CA . ASP A 1 74 ? -11.992 0.045 18.672 1 87.06 74 ASP A CA 1
ATOM 568 C C . ASP A 1 74 ? -11.492 1.243 17.875 1 87.06 74 ASP A C 1
ATOM 570 O O . ASP A 1 74 ? -11.57 1.245 16.641 1 87.06 74 ASP A O 1
ATOM 574 N N . GLY A 1 75 ? -11.297 2.373 18.547 1 93.62 75 GLY A N 1
ATOM 575 C CA . GLY A 1 75 ? -10.758 3.537 17.859 1 93.62 75 GLY A CA 1
ATOM 576 C C . GLY A 1 75 ? -11.727 4.152 16.875 1 93.62 75 GLY A C 1
ATOM 577 O O . GLY A 1 75 ? -11.352 4.484 15.75 1 93.62 75 GLY A O 1
ATOM 578 N N . ILE A 1 76 ? -12.914 4.316 17.281 1 93.88 76 ILE A N 1
ATOM 579 C CA . ILE A 1 76 ? -14 4.719 16.391 1 93.88 76 ILE A CA 1
ATOM 580 C C . ILE A 1 76 ? -13.656 6.055 15.734 1 93.88 76 ILE A C 1
ATOM 582 O O . ILE A 1 76 ? -13.797 6.207 14.523 1 93.88 76 ILE A O 1
ATOM 586 N N . LEU A 1 77 ? -13.172 7.051 16.484 1 96.31 77 LEU A N 1
ATOM 587 C CA . LEU A 1 77 ? -12.867 8.367 15.93 1 96.31 77 LEU A CA 1
ATOM 588 C C . LEU A 1 77 ? -11.641 8.305 15.023 1 96.31 77 LEU A C 1
ATOM 590 O O . LEU A 1 77 ? -11.602 8.953 13.977 1 96.31 77 LEU A O 1
ATOM 594 N N . THR A 1 78 ? -10.688 7.477 15.43 1 97.19 78 THR A N 1
ATOM 595 C CA . THR A 1 78 ? -9.516 7.281 14.594 1 97.19 78 THR A CA 1
ATOM 596 C C . THR A 1 78 ? -9.898 6.629 13.266 1 97.19 78 THR A C 1
ATOM 598 O O . THR A 1 78 ? -9.375 7 12.211 1 97.19 78 THR A O 1
ATOM 601 N N . LYS A 1 79 ? -10.82 5.707 13.32 1 95.62 79 LYS A N 1
ATOM 602 C CA . LYS A 1 79 ? -11.297 5.055 12.109 1 95.62 79 LYS A CA 1
ATOM 603 C C . LYS A 1 79 ? -12.047 6.039 11.211 1 95.62 79 LYS A C 1
ATOM 605 O O . LYS A 1 79 ? -11.922 5.992 9.992 1 95.62 79 LYS A O 1
ATOM 610 N N . LYS A 1 80 ? -12.82 6.934 11.852 1 96.75 80 LYS A N 1
ATOM 611 C CA . LYS A 1 80 ? -13.508 7.961 11.07 1 96.75 80 LYS A CA 1
ATOM 612 C C . LYS A 1 80 ? -12.516 8.93 10.445 1 96.75 80 LYS A C 1
ATOM 614 O O . LYS A 1 80 ? -12.695 9.359 9.297 1 96.75 80 LYS A O 1
ATOM 619 N N . LEU A 1 81 ? -11.484 9.203 11.172 1 97.81 81 LEU A N 1
ATOM 620 C CA . LEU A 1 81 ? -10.438 10.062 10.641 1 97.81 81 LEU A CA 1
ATOM 621 C C . LEU A 1 81 ? -9.766 9.414 9.438 1 97.81 81 LEU A C 1
ATOM 623 O O . LEU A 1 81 ? -9.508 10.078 8.43 1 97.81 81 LEU A O 1
ATOM 627 N N . ALA A 1 82 ? -9.508 8.164 9.531 1 97.06 82 ALA A N 1
ATOM 628 C CA . ALA A 1 82 ? -8.859 7.43 8.453 1 97.06 82 ALA A CA 1
ATOM 629 C C . ALA A 1 82 ? -9.719 7.418 7.195 1 97.06 82 ALA A C 1
ATOM 631 O O . ALA A 1 82 ? -9.203 7.422 6.078 1 97.06 82 ALA A O 1
ATOM 632 N N . ARG A 1 83 ? -11 7.461 7.402 1 96.81 83 ARG A N 1
ATOM 633 C CA . ARG A 1 83 ? -11.938 7.383 6.285 1 96.81 83 ARG A CA 1
ATOM 634 C C . ARG A 1 83 ? -12.188 8.766 5.688 1 96.81 83 ARG A C 1
ATOM 636 O O . ARG A 1 83 ? -12.148 8.938 4.465 1 96.81 83 ARG A O 1
ATOM 643 N N . HIS A 1 84 ? -12.359 9.773 6.555 1 98 84 HIS A N 1
ATOM 644 C CA . HIS A 1 84 ? -12.828 11.086 6.113 1 98 84 HIS A CA 1
ATOM 645 C C . HIS A 1 84 ? -11.664 12.062 5.957 1 98 84 HIS A C 1
ATOM 647 O O . HIS A 1 84 ? -11.797 13.078 5.273 1 98 84 HIS A O 1
ATOM 653 N N . GLY A 1 85 ? -10.555 11.773 6.602 1 98.5 85 GLY A N 1
ATOM 654 C CA . GLY A 1 85 ? -9.398 12.656 6.582 1 98.5 85 GLY A CA 1
ATOM 655 C C . GLY A 1 85 ? -9.453 13.75 7.633 1 98.5 85 GLY A C 1
ATOM 656 O O . GLY A 1 85 ? -8.43 14.117 8.219 1 98.5 85 GLY A O 1
ATOM 657 N N . THR A 1 86 ? -10.695 14.234 7.84 1 98.81 86 THR A N 1
ATOM 658 C CA . THR A 1 86 ? -10.867 15.336 8.781 1 98.81 86 THR A CA 1
ATOM 659 C C . THR A 1 86 ? -12.211 15.234 9.492 1 98.81 86 THR A C 1
ATOM 661 O O . THR A 1 86 ? -13.227 14.93 8.867 1 98.81 86 THR A O 1
ATOM 664 N N . LEU A 1 87 ? -12.219 15.492 10.805 1 98.69 87 LEU A N 1
ATOM 665 C CA . LEU A 1 87 ? -13.422 15.648 11.602 1 98.69 87 LEU A CA 1
ATOM 666 C C . LEU A 1 87 ? -13.586 17.094 12.062 1 98.69 87 LEU A C 1
ATOM 668 O O . LEU A 1 87 ? -12.602 17.75 12.422 1 98.69 87 LEU A O 1
ATOM 672 N N . LEU A 1 88 ? -14.797 17.562 12 1 98.81 88 LEU A N 1
ATOM 673 C CA . LEU A 1 88 ? -15.172 18.844 12.609 1 98.81 88 LEU A CA 1
ATOM 674 C C . LEU A 1 88 ? -16.094 18.625 13.805 1 98.81 88 LEU A C 1
ATOM 676 O O . LEU A 1 88 ? -17.125 17.969 13.688 1 98.81 88 LEU A O 1
ATOM 680 N N . PHE A 1 89 ? -15.711 19.109 14.961 1 98.25 89 PHE A N 1
ATOM 681 C CA . PHE A 1 89 ? -16.594 19.172 16.125 1 98.25 89 PHE A CA 1
ATOM 682 C C . PHE A 1 89 ? -17.094 20.594 16.344 1 98.25 89 PHE A C 1
ATOM 684 O O . PHE A 1 89 ? -16.297 21.531 16.484 1 98.25 89 PHE A O 1
ATOM 691 N N . ARG A 1 90 ? -18.359 20.766 16.375 1 97.19 90 ARG A N 1
ATOM 692 C CA . ARG A 1 90 ? -18.969 22.062 16.609 1 97.19 90 ARG A CA 1
ATOM 693 C C . ARG A 1 90 ? -19.844 22.031 17.875 1 97.19 90 ARG A C 1
ATOM 695 O O . ARG A 1 90 ? -20.406 21 18.219 1 97.19 90 ARG A O 1
ATOM 702 N N . ASN A 1 91 ? -19.906 23.203 18.562 1 96.44 91 ASN A N 1
ATOM 703 C CA . ASN A 1 91 ? -20.75 23.438 19.734 1 96.44 91 ASN A CA 1
ATOM 704 C C . ASN A 1 91 ? -20.25 22.656 20.953 1 96.44 91 ASN A C 1
ATOM 706 O O . ASN A 1 91 ? -21.047 22.125 21.719 1 96.44 91 ASN A O 1
ATOM 710 N N . LEU A 1 92 ? -18.984 22.531 21 1 97 92 LEU A N 1
ATOM 711 C CA . LEU A 1 92 ? -18.391 21.969 22.203 1 97 92 LEU A CA 1
ATOM 712 C C . LEU A 1 92 ? -18.156 23.062 23.25 1 97 92 LEU A C 1
ATOM 714 O O . LEU A 1 92 ? -17.969 24.234 22.906 1 97 92 LEU A O 1
ATOM 718 N N . PRO A 1 93 ? -18.219 22.688 24.531 1 96.81 93 PRO A N 1
ATOM 719 C CA . PRO A 1 93 ? -17.938 23.656 25.594 1 96.81 93 PRO A CA 1
ATOM 720 C C . PRO A 1 93 ? -16.453 23.938 25.766 1 96.81 93 PRO A C 1
ATOM 722 O O . PRO A 1 93 ? -15.922 23.766 26.875 1 96.81 93 PRO A O 1
ATOM 725 N N . ILE A 1 94 ? -15.75 24.406 24.75 1 98 94 ILE A N 1
ATOM 726 C CA . ILE A 1 94 ? -14.344 24.781 24.734 1 98 94 ILE A CA 1
ATOM 727 C C . ILE A 1 94 ? -14.211 26.297 24.578 1 98 94 ILE A C 1
ATOM 729 O O . ILE A 1 94 ? -14.719 26.875 23.625 1 98 94 ILE A O 1
ATOM 733 N N . HIS A 1 95 ? -13.492 26.891 25.562 1 97.19 95 HIS A N 1
ATOM 734 C CA . HIS A 1 95 ? -13.516 28.344 25.594 1 97.19 95 HIS A CA 1
ATOM 735 C C . HIS A 1 95 ? -12.102 28.922 25.641 1 97.19 95 HIS A C 1
ATOM 737 O O . HIS A 1 95 ? -11.914 30.125 25.5 1 97.19 95 HIS A O 1
ATOM 743 N N . ASN A 1 96 ? -11.148 28.062 25.875 1 97.5 96 ASN A N 1
ATOM 744 C CA . ASN A 1 96 ? -9.773 28.516 25.984 1 97.5 96 ASN A CA 1
ATOM 745 C C . ASN A 1 96 ? -8.781 27.406 25.672 1 97.5 96 ASN A C 1
ATOM 747 O O . ASN A 1 96 ? -9.188 26.297 25.328 1 97.5 96 ASN A O 1
ATOM 751 N N . ALA A 1 97 ? -7.492 27.688 25.781 1 97.94 97 ALA A N 1
ATOM 752 C CA . ALA A 1 97 ? -6.418 26.75 25.453 1 97.94 97 ALA A CA 1
ATOM 753 C C . ALA A 1 97 ? -6.434 25.547 26.359 1 97.94 97 ALA A C 1
ATOM 755 O O . ALA A 1 97 ? -6.18 24.422 25.922 1 97.94 97 ALA A O 1
ATOM 756 N N . GLU A 1 98 ? -6.723 25.75 27.625 1 98.38 98 GLU A N 1
ATOM 757 C CA . GLU A 1 98 ? -6.75 24.656 28.594 1 98.38 98 GLU A CA 1
ATOM 758 C C . GLU A 1 98 ? -7.863 23.656 28.266 1 98.38 98 GLU A C 1
ATOM 760 O O . GLU A 1 98 ? -7.648 22.453 28.312 1 98.38 98 GLU A O 1
ATOM 765 N N . ASP A 1 99 ? -9.047 24.25 27.953 1 98.56 99 ASP A N 1
ATOM 766 C CA . ASP A 1 99 ? -10.164 23.391 27.562 1 98.56 99 ASP A CA 1
ATOM 767 C C . ASP A 1 99 ? -9.82 22.578 26.312 1 98.56 99 ASP A C 1
ATOM 769 O O . ASP A 1 99 ? -10.07 21.375 26.266 1 98.56 99 ASP A O 1
ATOM 773 N N . PHE A 1 100 ? -9.242 23.25 25.375 1 98.69 100 PHE A N 1
ATOM 774 C CA . PHE A 1 100 ? -8.852 22.609 24.125 1 98.69 100 PHE A CA 1
ATOM 775 C C . PHE A 1 100 ? -7.824 21.516 24.359 1 98.69 100 PHE A C 1
ATOM 777 O O . PHE A 1 100 ? -7.922 20.422 23.781 1 98.69 100 PHE A O 1
ATOM 784 N N . SER A 1 101 ? -6.887 21.75 25.203 1 98.69 101 SER A N 1
ATOM 785 C CA . SER A 1 101 ? -5.871 20.766 25.562 1 98.69 101 SER A CA 1
ATOM 786 C C . SER A 1 101 ? -6.504 19.5 26.125 1 98.69 101 SER A C 1
ATOM 788 O O . SER A 1 101 ? -6.141 18.391 25.734 1 98.69 101 SER A O 1
ATOM 790 N N . LYS A 1 102 ? -7.438 19.672 27.031 1 98.56 102 LYS A N 1
ATOM 791 C CA . LYS A 1 102 ? -8.117 18.531 27.625 1 98.56 102 LYS A CA 1
ATOM 792 C C . LYS A 1 102 ? -8.844 17.703 26.578 1 98.56 102 LYS A C 1
ATOM 794 O O . LYS A 1 102 ? -8.758 16.484 26.562 1 98.56 102 LYS A O 1
ATOM 799 N N . PHE A 1 103 ? -9.539 18.422 25.75 1 98.56 103 PHE A N 1
ATOM 800 C CA . PHE A 1 103 ? -10.25 17.75 24.656 1 98.56 103 PHE A CA 1
ATOM 801 C C . PHE A 1 103 ? -9.289 16.969 23.766 1 98.56 103 PHE A C 1
ATOM 803 O O . PHE A 1 103 ? -9.523 15.805 23.453 1 98.56 103 PHE A O 1
ATOM 810 N N . ALA A 1 104 ? -8.211 17.609 23.359 1 98.75 104 ALA A N 1
ATOM 811 C CA . ALA A 1 104 ? -7.242 17.016 22.438 1 98.75 104 ALA A CA 1
ATOM 812 C C . ALA A 1 104 ? -6.605 15.773 23.031 1 98.75 104 ALA A C 1
ATOM 814 O O . ALA A 1 104 ? -6.469 14.75 22.359 1 98.75 104 ALA A O 1
ATOM 815 N N . HIS A 1 105 ? -6.289 15.805 24.281 1 98.56 105 HIS A N 1
ATOM 816 C CA . HIS A 1 105 ? -5.637 14.688 24.953 1 98.56 105 HIS A CA 1
ATOM 817 C C . HIS A 1 105 ? -6.594 13.516 25.125 1 98.56 105 HIS A C 1
ATOM 819 O O . HIS A 1 105 ? -6.16 12.375 25.344 1 98.56 105 HIS A O 1
ATOM 825 N N . ALA A 1 106 ? -7.852 13.797 25.047 1 98.12 106 ALA A N 1
ATOM 826 C CA . ALA A 1 106 ? -8.859 12.758 25.25 1 98.12 106 ALA A CA 1
ATOM 827 C C . ALA A 1 106 ? -8.781 11.695 24.156 1 98.12 106 ALA A C 1
ATOM 829 O O . ALA A 1 106 ? -9.227 10.562 24.344 1 98.12 106 ALA A O 1
ATOM 830 N N . PHE A 1 107 ? -8.234 12.039 23 1 98 107 PHE A N 1
ATOM 831 C CA . PHE A 1 107 ? -8.102 11.094 21.906 1 98 107 PHE A CA 1
ATOM 832 C C . PHE A 1 107 ? -7.137 9.969 22.266 1 98 107 PHE A C 1
ATOM 834 O O . PHE A 1 107 ? -7.148 8.906 21.641 1 98 107 PHE A O 1
ATOM 841 N N . GLY A 1 108 ? -6.238 10.281 23.172 1 97.5 108 GLY A N 1
ATOM 842 C CA . GLY A 1 108 ? -5.332 9.258 23.672 1 97.5 108 GLY A CA 1
ATOM 843 C C . GLY A 1 108 ? -4.074 9.117 22.828 1 97.5 108 GLY A C 1
ATOM 844 O O . GLY A 1 108 ? -3.332 8.141 22.984 1 97.5 108 GLY A O 1
ATOM 845 N N . TYR A 1 109 ? -3.789 10 21.953 1 97.44 109 TYR A N 1
ATOM 846 C CA . TYR A 1 109 ? -2.572 9.977 21.141 1 97.44 109 TYR A CA 1
ATOM 847 C C . TYR A 1 109 ? -1.384 10.508 21.938 1 97.44 109 TYR A C 1
ATOM 849 O O . TYR A 1 109 ? -1.56 11.203 22.938 1 97.44 109 TYR A O 1
ATOM 857 N N . LYS A 1 110 ? -0.245 10.227 21.5 1 97.19 110 LYS A N 1
ATOM 858 C CA . LYS A 1 110 ? 0.97 10.734 22.141 1 97.19 110 LYS A CA 1
ATOM 859 C C . LYS A 1 110 ? 1.324 12.125 21.609 1 97.19 110 LYS A C 1
ATOM 861 O O . LYS A 1 110 ? 1.396 12.336 20.406 1 97.19 110 LYS A O 1
ATOM 866 N N . PRO A 1 111 ? 1.504 13.102 22.531 1 96.81 111 PRO A N 1
ATOM 867 C CA . PRO A 1 111 ? 1.913 14.422 22.047 1 96.81 111 PRO A CA 1
ATOM 868 C C . PRO A 1 111 ? 3.158 14.375 21.172 1 96.81 111 PRO A C 1
ATOM 870 O O . PRO A 1 111 ? 4.102 13.641 21.469 1 96.81 111 PRO A O 1
ATOM 873 N N . HIS A 1 112 ? 3.184 15.141 20.109 1 95.94 112 HIS A N 1
ATOM 874 C CA . HIS A 1 112 ? 4.262 15.156 19.125 1 95.94 112 HIS A CA 1
ATOM 875 C C . HIS A 1 112 ? 5.398 16.078 19.578 1 95.94 112 HIS A C 1
ATOM 877 O O . HIS A 1 112 ? 5.164 17.234 19.938 1 95.94 112 HIS A O 1
ATOM 883 N N . GLU A 1 113 ? 6.562 15.547 19.547 1 92.5 113 GLU A N 1
ATOM 884 C CA . GLU A 1 113 ? 7.738 16.391 19.75 1 92.5 113 GLU A CA 1
ATOM 885 C C . GLU A 1 113 ? 8.234 16.969 18.422 1 92.5 113 GLU A C 1
ATOM 887 O O . GLU A 1 113 ? 8.609 16.203 17.516 1 92.5 113 GLU A O 1
ATOM 892 N N . ILE A 1 114 ? 8.234 18.172 18.328 1 90.31 114 ILE A N 1
ATOM 893 C CA . ILE A 1 114 ? 8.727 18.812 17.109 1 90.31 114 ILE A CA 1
ATOM 894 C C . ILE A 1 114 ? 10.25 18.766 17.078 1 90.31 114 ILE A C 1
ATOM 896 O O . ILE A 1 114 ? 10.914 19.156 18.031 1 90.31 114 ILE A O 1
ATOM 900 N N . ILE A 1 115 ? 10.781 18.219 16.047 1 90.56 115 ILE A N 1
ATOM 901 C CA . ILE A 1 115 ? 12.219 18.156 15.828 1 90.56 115 ILE A CA 1
ATOM 902 C C . ILE A 1 115 ? 12.578 18.797 14.492 1 90.56 115 ILE A C 1
ATOM 904 O O . ILE A 1 115 ? 12.047 18.406 13.445 1 90.56 115 ILE A O 1
ATOM 908 N N . GLY A 1 116 ? 13.414 19.812 14.516 1 87.38 116 GLY A N 1
ATOM 909 C CA . GLY A 1 116 ? 13.992 20.328 13.289 1 87.38 116 GLY A CA 1
ATOM 910 C C . GLY A 1 116 ? 13.125 21.375 12.617 1 87.38 116 GLY A C 1
ATOM 911 O O . GLY A 1 116 ? 13.398 21.797 11.484 1 87.38 116 GLY A O 1
ATOM 912 N N . ILE A 1 117 ? 12.023 21.672 13.164 1 82.69 117 ILE A N 1
ATOM 913 C CA . ILE A 1 117 ? 11.164 22.719 12.625 1 82.69 117 ILE A CA 1
ATOM 914 C C . ILE A 1 117 ? 11.047 23.859 13.633 1 82.69 117 ILE A C 1
ATOM 916 O O . ILE A 1 117 ? 10.969 23.625 14.844 1 82.69 117 ILE A O 1
ATOM 920 N N . VAL A 1 118 ? 11.289 24.922 13.133 1 65.25 118 VAL A N 1
ATOM 921 C CA . VAL A 1 118 ? 11.336 26.109 14 1 65.25 118 VAL A CA 1
ATOM 922 C C . VAL A 1 118 ? 9.945 26.391 14.547 1 65.25 118 VAL A C 1
ATOM 924 O O . VAL A 1 118 ? 8.992 26.578 13.781 1 65.25 118 VAL A O 1
ATOM 927 N N . VAL A 1 119 ? 9.805 26.094 15.867 1 59.62 119 VAL A N 1
ATOM 928 C CA . VAL A 1 119 ? 8.547 26.422 16.516 1 59.62 119 VAL A CA 1
ATOM 929 C C . VAL A 1 119 ? 8.789 27.484 17.594 1 59.62 119 VAL A C 1
ATOM 931 O O . VAL A 1 119 ? 9.484 27.234 18.578 1 59.62 119 VAL A O 1
ATOM 934 N N . ASP A 1 120 ? 8.695 28.641 17.141 1 61.47 120 ASP A N 1
ATOM 935 C CA . ASP A 1 120 ? 8.781 29.672 18.172 1 61.47 120 ASP A CA 1
ATOM 936 C C . ASP A 1 120 ? 7.406 30 18.734 1 61.47 120 ASP A C 1
ATOM 938 O O . ASP A 1 120 ? 6.926 31.125 18.609 1 61.47 120 ASP A O 1
ATOM 942 N N . ARG A 1 121 ? 6.785 28.906 19.234 1 66.44 121 ARG A N 1
ATOM 943 C CA . ARG A 1 121 ? 5.449 29.234 19.719 1 66.44 121 ARG A CA 1
ATOM 944 C C . ARG A 1 121 ? 5.297 28.844 21.188 1 66.44 121 ARG A C 1
ATOM 946 O O . ARG A 1 121 ? 5.625 27.719 21.562 1 66.44 121 ARG A O 1
ATOM 953 N N . PRO A 1 122 ? 4.965 29.844 21.938 1 77.38 122 PRO A N 1
ATOM 954 C CA . PRO A 1 122 ? 4.77 29.531 23.344 1 77.38 122 PRO A CA 1
ATOM 955 C C . PRO A 1 122 ? 3.625 28.547 23.578 1 77.38 122 PRO A C 1
ATOM 957 O O . PRO A 1 122 ? 2.613 28.594 22.875 1 77.38 122 PRO A O 1
ATOM 960 N N . LEU A 1 123 ? 3.838 27.703 24.516 1 86.12 123 LEU A N 1
ATOM 961 C CA . LEU A 1 123 ? 2.746 26.828 24.938 1 86.12 123 LEU A CA 1
ATOM 962 C C . LEU A 1 123 ? 1.717 27.594 25.75 1 86.12 123 LEU A C 1
ATOM 964 O O . LEU A 1 123 ? 2.068 28.281 26.719 1 86.12 123 LEU A O 1
ATOM 968 N N . LEU A 1 124 ? 0.533 27.578 25.266 1 93 124 LEU A N 1
ATOM 969 C CA . LEU A 1 124 ? -0.583 28.219 25.953 1 93 124 LEU A CA 1
ATOM 970 C C . LEU A 1 124 ? -1.252 27.266 26.938 1 93 124 LEU A C 1
ATOM 972 O O . LEU A 1 124 ? -1.956 27.703 27.844 1 93 124 LEU A O 1
ATOM 976 N N . ALA A 1 125 ? -1.114 26.031 26.766 1 96.88 125 ALA A N 1
ATOM 977 C CA . ALA A 1 125 ? -1.562 24.891 27.562 1 96.88 125 ALA A CA 1
ATOM 978 C C . ALA A 1 125 ? -0.796 23.625 27.172 1 96.88 125 ALA A C 1
ATOM 980 O O . ALA A 1 125 ? -0.022 23.641 26.203 1 96.88 125 ALA A O 1
ATOM 981 N N . PRO A 1 126 ? -0.981 22.578 27.969 1 96.31 126 PRO A N 1
ATOM 982 C CA . PRO A 1 126 ? -0.26 21.359 27.578 1 96.31 126 PRO A CA 1
ATOM 983 C C . PRO A 1 126 ? -0.486 20.984 26.109 1 96.31 126 PRO A C 1
ATOM 985 O O . PRO A 1 126 ? -1.627 20.781 25.688 1 96.31 126 PRO A O 1
ATOM 988 N N . ASN A 1 127 ? 0.602 20.984 25.312 1 96.19 127 ASN A N 1
ATOM 989 C CA . ASN A 1 127 ? 0.646 20.578 23.922 1 96.19 127 ASN A CA 1
ATOM 990 C C . ASN A 1 127 ? -0.206 21.484 23.031 1 96.19 127 ASN A C 1
ATOM 992 O O . ASN A 1 127 ? -0.756 21.031 22.031 1 96.19 127 ASN A O 1
ATOM 996 N N . VAL A 1 128 ? -0.46 22.703 23.484 1 97 128 VAL A N 1
ATOM 997 C CA . VAL A 1 128 ? -1.247 23.641 22.703 1 97 128 VAL A CA 1
ATOM 998 C C . VAL A 1 128 ? -0.417 24.891 22.406 1 97 128 VAL A C 1
ATOM 1000 O O . VAL A 1 128 ? 0.135 25.5 23.328 1 97 128 VAL A O 1
ATOM 1003 N N . ALA A 1 129 ? -0.297 25.219 21.156 1 93.5 129 ALA A N 1
ATOM 1004 C CA . ALA A 1 129 ? 0.375 26.422 20.703 1 93.5 129 ALA A CA 1
ATOM 1005 C C . ALA A 1 129 ? -0.444 27.141 19.625 1 93.5 129 ALA A C 1
ATOM 1007 O O . ALA A 1 129 ? -1.375 26.562 19.062 1 93.5 129 ALA A O 1
ATOM 1008 N N . PRO A 1 130 ? -0.222 28.469 19.547 1 91.75 130 PRO A N 1
ATOM 1009 C CA . PRO A 1 130 ? -0.86 29.109 18.391 1 91.75 13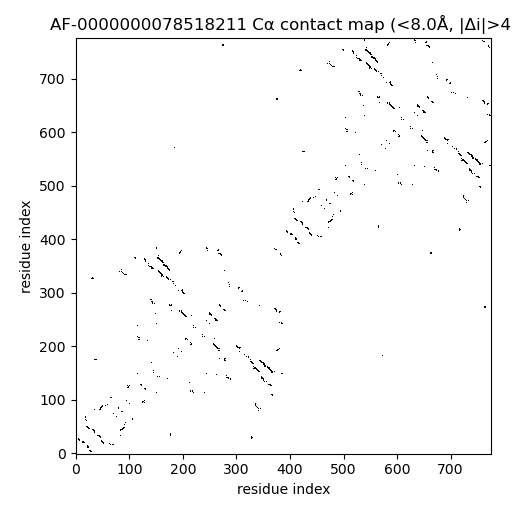0 PRO A CA 1
ATOM 1010 C C . PRO A 1 130 ? -0.5 28.422 17.062 1 91.75 130 PRO A C 1
ATOM 1012 O O . PRO A 1 130 ? 0.625 27.953 16.906 1 91.75 130 PRO A O 1
ATOM 1015 N N . ALA A 1 131 ? -1.506 28.391 16.344 1 88.25 131 ALA A N 1
ATOM 1016 C CA . ALA A 1 131 ? -1.158 27.906 15.008 1 88.25 131 ALA A CA 1
ATOM 1017 C C . ALA A 1 131 ? -0.203 28.875 14.312 1 88.25 131 ALA A C 1
ATOM 1019 O O . ALA A 1 131 ? 0.266 29.844 14.922 1 88.25 131 ALA A O 1
ATOM 1020 N N . ASN A 1 132 ? 0.057 28.969 13.023 1 77.88 132 ASN A N 1
ATOM 1021 C CA . ASN A 1 132 ? 0.987 29.828 12.312 1 77.88 132 ASN A CA 1
ATOM 1022 C C . ASN A 1 132 ? 0.658 31.312 12.539 1 77.88 132 ASN A C 1
ATOM 1024 O O . ASN A 1 132 ? -0.492 31.719 12.383 1 77.88 132 ASN A O 1
ATOM 1028 N N . GLU A 1 133 ? 1.651 32.062 12.906 1 77.12 133 GLU A N 1
ATOM 1029 C CA . GLU A 1 133 ? 1.453 33.438 13.289 1 77.12 133 GLU A CA 1
ATOM 1030 C C . GLU A 1 133 ? 1.93 34.406 12.188 1 77.12 133 GLU A C 1
ATOM 1032 O O . GLU A 1 133 ? 2.197 35.562 12.445 1 77.12 133 GLU A O 1
ATOM 1037 N N . ALA A 1 134 ? 2.062 33.875 11.031 1 82.44 134 ALA A N 1
ATOM 1038 C CA . ALA A 1 134 ? 2.393 34.75 9.898 1 82.44 134 ALA A CA 1
ATOM 1039 C C . ALA A 1 134 ? 1.35 35.844 9.727 1 82.44 134 ALA A C 1
ATOM 1041 O O . ALA A 1 134 ? 0.191 35.688 10.109 1 82.44 134 ALA A O 1
ATOM 1042 N N . PRO A 1 135 ? 1.731 36.969 9.102 1 90 135 PRO A N 1
ATOM 1043 C CA . PRO A 1 135 ? 0.784 38.062 8.883 1 90 135 PRO A CA 1
ATOM 1044 C C . PRO A 1 135 ? -0.485 37.594 8.164 1 90 135 PRO A C 1
ATOM 1046 O O . PRO A 1 135 ? -0.448 36.656 7.367 1 90 135 PRO A O 1
ATOM 1049 N N . LYS A 1 136 ? -1.562 38.281 8.438 1 94 136 LYS A N 1
ATOM 1050 C CA . LYS A 1 136 ? -2.9 37.938 7.973 1 94 136 LYS A CA 1
ATOM 1051 C C . LYS A 1 136 ? -2.965 37.938 6.449 1 94 136 LYS A C 1
ATOM 1053 O O . LYS A 1 136 ? -3.844 37.281 5.867 1 94 136 LYS A O 1
ATOM 1058 N N . GLU A 1 137 ? -2.012 38.562 5.754 1 93.38 137 GLU A N 1
ATOM 1059 C CA . GLU A 1 137 ? -2.043 38.688 4.297 1 93.38 137 GLU A CA 1
ATOM 1060 C C . GLU A 1 137 ? -1.384 37.5 3.629 1 93.38 137 GLU A C 1
ATOM 1062 O O . GLU A 1 137 ? -1.551 37.281 2.428 1 93.38 137 GLU A O 1
ATOM 1067 N N . VAL A 1 138 ? -0.642 36.75 4.438 1 91 138 VAL A N 1
ATOM 1068 C CA . VAL A 1 138 ? 0.171 35.656 3.871 1 91 138 VAL A CA 1
ATOM 1069 C C . VAL A 1 138 ? -0.685 34.406 3.676 1 91 138 VAL A C 1
ATOM 1071 O O . VAL A 1 138 ? -1.366 33.969 4.605 1 91 138 VAL A O 1
ATOM 1074 N N . LEU A 1 139 ? -0.657 33.875 2.492 1 94.12 139 LEU A N 1
ATOM 1075 C CA . LEU A 1 139 ? -1.287 32.594 2.176 1 94.12 139 LEU A CA 1
ATOM 1076 C C . LEU A 1 139 ? -0.408 31.422 2.619 1 94.12 139 LEU A C 1
ATOM 1078 O O . LEU A 1 139 ? 0.788 31.391 2.318 1 94.12 139 LEU A O 1
ATOM 1082 N N . ILE A 1 140 ? -0.927 30.562 3.361 1 94.56 140 ILE A N 1
ATOM 1083 C CA . ILE A 1 140 ? -0.332 29.25 3.59 1 94.56 140 ILE A CA 1
ATOM 1084 C C . ILE A 1 140 ? -1.108 28.188 2.812 1 94.56 140 ILE A C 1
ATOM 1086 O O . ILE A 1 140 ? -2.17 27.734 3.252 1 94.56 140 ILE A O 1
ATOM 1090 N N . TYR A 1 141 ? -0.583 27.797 1.741 1 96.31 141 TYR A N 1
ATOM 1091 C CA . TYR A 1 141 ? -1.289 26.922 0.815 1 96.31 141 TYR A CA 1
ATOM 1092 C C . TYR A 1 141 ? -1.391 25.516 1.374 1 96.31 141 TYR A C 1
ATOM 1094 O O . TYR A 1 141 ? -0.69 25.156 2.326 1 96.31 141 TYR A O 1
ATOM 1102 N N . SER A 1 142 ? -2.25 24.75 0.803 1 98.12 142 SER A N 1
ATOM 1103 C CA . SER A 1 142 ? -2.533 23.375 1.246 1 98.12 142 SER A CA 1
ATOM 1104 C C . SER A 1 142 ? -1.256 22.562 1.348 1 98.12 142 SER A C 1
ATOM 1106 O O . SER A 1 142 ? -0.431 22.562 0.431 1 98.12 142 SER A O 1
ATOM 1108 N N . HIS A 1 143 ? -1.078 21.875 2.473 1 97.81 143 HIS A N 1
ATOM 1109 C CA . HIS A 1 143 ? 0.086 21.016 2.713 1 97.81 143 HIS A CA 1
ATOM 1110 C C . HIS A 1 143 ? -0.185 20.016 3.824 1 97.81 143 HIS A C 1
ATOM 1112 O O . HIS A 1 143 ? -1.133 20.172 4.598 1 97.81 143 HIS A O 1
ATOM 1118 N N . ASN A 1 144 ? 0.541 18.938 3.795 1 98.38 144 ASN A N 1
ATOM 1119 C CA . ASN A 1 144 ? 0.655 18.094 4.984 1 98.38 144 ASN A CA 1
ATOM 1120 C C . ASN A 1 144 ? 1.592 18.719 6.02 1 98.38 144 ASN A C 1
ATOM 1122 O O . ASN A 1 144 ? 2.443 19.547 5.676 1 98.38 144 ASN A O 1
ATOM 1126 N N . GLU A 1 145 ? 1.341 18.375 7.262 1 96.62 145 GLU A N 1
ATOM 1127 C CA . GLU A 1 145 ? 2.158 18.953 8.32 1 96.62 145 GLU A CA 1
ATOM 1128 C C . GLU A 1 145 ? 3.561 18.359 8.336 1 96.62 145 GLU A C 1
ATOM 1130 O O . GLU A 1 145 ? 3.715 17.141 8.367 1 96.62 145 GLU A O 1
ATOM 1135 N N . SER A 1 146 ? 4.609 19.172 8.297 1 94.38 146 SER A N 1
ATOM 1136 C CA . SER A 1 146 ? 6.027 18.859 8.43 1 94.38 146 SER A CA 1
ATOM 1137 C C . SER A 1 146 ? 6.484 17.891 7.336 1 94.38 146 SER A C 1
ATOM 1139 O O . SER A 1 146 ? 7.148 16.891 7.621 1 94.38 146 SER A O 1
ATOM 1141 N N . PRO A 1 147 ? 6.098 18.203 6.117 1 95.44 147 PRO A N 1
ATOM 1142 C CA . PRO A 1 147 ? 6.461 17.297 5.031 1 95.44 147 PRO A CA 1
ATOM 1143 C C . PRO A 1 147 ? 7.953 17.344 4.695 1 95.44 147 PRO A C 1
ATOM 1145 O O . PRO A 1 147 ? 8.453 16.484 3.969 1 95.44 147 PRO A O 1
ATOM 1148 N N . GLN A 1 148 ? 8.688 18.344 5.273 1 93.81 148 GLN A N 1
ATOM 1149 C CA . GLN A 1 148 ? 10.078 18.562 4.887 1 93.81 148 GLN A CA 1
ATOM 1150 C C . GLN A 1 148 ? 11.031 17.766 5.773 1 93.81 148 GLN A C 1
ATOM 1152 O O . GLN A 1 148 ? 12.242 17.781 5.559 1 93.81 148 GLN A O 1
ATOM 1157 N N . VAL A 1 149 ? 10.523 17.109 6.809 1 94.31 149 VAL A N 1
ATOM 1158 C CA . VAL A 1 149 ? 11.328 16.281 7.688 1 94.31 149 VAL A CA 1
ATOM 1159 C C . VAL A 1 149 ? 10.695 14.883 7.801 1 94.31 149 VAL A C 1
ATOM 1161 O O . VAL A 1 149 ? 9.508 14.711 7.52 1 94.31 149 VAL A O 1
ATOM 1164 N N . PRO A 1 150 ? 11.492 13.875 8.195 1 95.31 150 PRO A N 1
ATOM 1165 C CA . PRO A 1 150 ? 10.961 12.516 8.258 1 95.31 150 PRO A CA 1
ATOM 1166 C C . PRO A 1 150 ? 10 12.312 9.43 1 95.31 150 PRO A C 1
ATOM 1168 O O . PRO A 1 150 ? 9.156 11.414 9.391 1 95.31 150 PRO A O 1
ATOM 1171 N N . HIS A 1 151 ? 10.133 13.133 10.461 1 95.31 151 HIS A N 1
ATOM 1172 C CA . HIS A 1 151 ? 9.32 13.016 11.664 1 95.31 151 HIS A CA 1
ATOM 1173 C C . HIS A 1 151 ? 8.18 14.031 11.656 1 95.31 151 HIS A C 1
ATOM 1175 O O . HIS A 1 151 ? 8.391 15.211 11.961 1 95.31 151 HIS A O 1
ATOM 1181 N N . ALA A 1 152 ? 7.039 13.562 11.281 1 96.69 152 ALA A N 1
ATOM 1182 C CA . ALA A 1 152 ? 5.84 14.398 11.203 1 96.69 152 ALA A CA 1
ATOM 1183 C C . ALA A 1 152 ? 4.727 13.844 12.086 1 96.69 152 ALA A C 1
ATOM 1185 O O . ALA A 1 152 ? 4.645 12.633 12.305 1 96.69 152 ALA A O 1
ATOM 1186 N N . PRO A 1 153 ? 3.924 14.727 12.656 1 97.31 153 PRO A N 1
ATOM 1187 C CA . PRO A 1 153 ? 2.777 14.219 13.414 1 97.31 153 PRO A CA 1
ATOM 1188 C C . PRO A 1 153 ? 1.756 13.508 12.539 1 97.31 153 PRO A C 1
ATOM 1190 O O . PRO A 1 153 ? 1.587 13.859 11.367 1 97.31 153 PRO A O 1
ATOM 1193 N N . GLU A 1 154 ? 1.058 12.562 13.117 1 98.19 154 GLU A N 1
ATOM 1194 C CA . GLU A 1 154 ? 0.02 11.844 12.391 1 98.19 154 GLU A CA 1
ATOM 1195 C C . GLU A 1 154 ? -1.331 12.539 12.516 1 98.19 154 GLU A C 1
ATOM 1197 O O . GLU A 1 154 ? -2.184 12.414 11.633 1 98.19 154 GLU A O 1
ATOM 1202 N N . TYR A 1 155 ? -1.51 13.266 13.633 1 98.62 155 TYR A N 1
ATOM 1203 C CA . TYR A 1 155 ? -2.779 13.945 13.859 1 98.62 155 TYR A CA 1
ATOM 1204 C C . TYR A 1 155 ? -2.555 15.398 14.258 1 98.62 155 TYR A C 1
ATOM 1206 O O . TYR A 1 155 ? -1.648 15.703 15.039 1 98.62 155 TYR A O 1
ATOM 1214 N N . ILE A 1 156 ? -3.367 16.219 13.695 1 98.31 156 ILE A N 1
ATOM 1215 C CA . ILE A 1 156 ? -3.348 17.656 13.961 1 98.31 156 ILE A CA 1
ATOM 1216 C C . ILE A 1 156 ? -4.73 18.125 14.414 1 98.31 156 ILE A C 1
ATOM 1218 O O . ILE A 1 156 ? -5.734 17.812 13.766 1 98.31 156 ILE A O 1
ATOM 1222 N N . LEU A 1 157 ? -4.773 18.812 15.516 1 98.75 157 LEU A N 1
ATOM 1223 C CA . LEU A 1 157 ? -6.02 19.422 15.961 1 98.75 157 LEU A CA 1
ATOM 1224 C C . LEU A 1 157 ? -5.922 20.938 15.945 1 98.75 157 LEU A C 1
ATOM 1226 O O . LEU A 1 157 ? -4.926 21.5 16.406 1 98.75 157 LEU A O 1
ATOM 1230 N N . PHE A 1 158 ? -6.914 21.578 15.383 1 98.56 158 PHE A N 1
ATOM 1231 C CA . PHE A 1 158 ? -7.035 23.031 15.383 1 98.56 158 PHE A CA 1
ATOM 1232 C C . PHE A 1 158 ? -8.281 23.469 16.141 1 98.56 158 PHE A C 1
ATOM 1234 O O . PHE A 1 158 ? -9.344 22.859 16 1 98.56 158 PHE A O 1
ATOM 1241 N N . TYR A 1 159 ? -8.141 24.438 16.922 1 98.62 159 TYR A N 1
ATOM 1242 C CA . TYR A 1 159 ? -9.242 25.062 17.641 1 98.62 159 TYR A CA 1
ATOM 1243 C C . TYR A 1 159 ? -9.398 26.516 17.25 1 98.62 159 TYR A C 1
ATOM 1245 O O . TYR A 1 159 ? -8.461 27.312 17.359 1 98.62 159 TYR A O 1
ATOM 1253 N N . GLY A 1 160 ? -10.656 26.875 16.797 1 98.06 160 GLY A N 1
ATOM 1254 C CA . GLY A 1 160 ? -10.953 28.25 16.453 1 98.06 160 GLY A CA 1
ATOM 1255 C C . GLY A 1 160 ? -11.383 29.094 17.641 1 98.06 160 GLY A C 1
ATOM 1256 O O . GLY A 1 160 ? -12.578 29.156 17.953 1 98.06 160 GLY A O 1
ATOM 1257 N N . HIS A 1 161 ? -10.453 29.75 18.234 1 97.25 161 HIS A N 1
ATOM 1258 C CA . HIS A 1 161 ? -10.742 30.609 19.375 1 97.25 161 HIS A CA 1
ATOM 1259 C C . HIS A 1 161 ? -11.406 31.906 18.938 1 97.25 161 HIS A C 1
ATOM 1261 O O . HIS A 1 161 ? -12.359 32.375 19.578 1 97.25 161 HIS A O 1
ATOM 1267 N N . HIS A 1 162 ? -10.883 32.531 17.906 1 96.5 162 HIS A N 1
ATOM 1268 C CA . HIS A 1 162 ? -11.5 33.688 17.25 1 96.5 162 HIS A CA 1
ATOM 1269 C C . HIS A 1 162 ? -11.531 33.5 15.742 1 96.5 162 HIS A C 1
ATOM 1271 O O . HIS A 1 162 ? -10.547 33.062 15.148 1 96.5 162 HIS A O 1
ATOM 1277 N N . ALA A 1 163 ? -12.656 33.812 15.156 1 95.62 163 ALA A N 1
ATOM 1278 C CA . ALA A 1 163 ? -12.836 33.656 13.719 1 95.62 163 ALA A CA 1
ATOM 1279 C C . ALA A 1 163 ? -13.07 35.031 13.062 1 95.62 163 ALA A C 1
ATOM 1281 O O . ALA A 1 163 ? -13.859 35.844 13.562 1 95.62 163 ALA A O 1
ATOM 1282 N N . PRO A 1 164 ? -12.383 35.188 12 1 94.5 164 PRO A N 1
ATOM 1283 C CA . PRO A 1 164 ? -12.602 36.469 11.32 1 94.5 164 PRO A CA 1
ATOM 1284 C C . PRO A 1 164 ? -13.953 36.531 10.602 1 94.5 164 PRO A C 1
ATOM 1286 O O . PRO A 1 164 ? -14.539 35.5 10.305 1 94.5 164 PRO A O 1
ATOM 1289 N N . SER A 1 165 ? -14.336 37.781 10.281 1 93.94 165 SER A N 1
ATOM 1290 C CA . SER A 1 165 ? -15.617 37.969 9.602 1 93.94 165 SER A CA 1
ATOM 1291 C C . SER A 1 165 ? -15.5 37.656 8.117 1 93.94 165 SER A C 1
ATOM 1293 O O . SER A 1 165 ? -16.469 37.156 7.504 1 93.94 165 SER A O 1
ATOM 1295 N N . LYS A 1 166 ? -14.32 38 7.531 1 96.31 166 LYS A N 1
ATOM 1296 C CA . LYS A 1 166 ? -14.086 37.75 6.109 1 96.31 166 LYS A CA 1
ATOM 1297 C C . LYS A 1 166 ? -12.711 37.125 5.875 1 96.31 166 LYS A C 1
ATOM 1299 O O . LYS A 1 166 ? -11.703 37.656 6.355 1 96.31 166 LYS A O 1
ATOM 1304 N N . GLY A 1 167 ? -12.781 36 5.105 1 97.25 167 GLY A N 1
ATOM 1305 C CA . GLY A 1 167 ? -11.523 35.312 4.832 1 97.25 167 GLY A CA 1
ATOM 1306 C C . GLY A 1 167 ? -11.062 34.438 5.977 1 97.25 167 GLY A C 1
ATOM 1307 O O . GLY A 1 167 ? -11.859 34.062 6.84 1 97.25 167 GLY A O 1
ATOM 1308 N N . GLY A 1 168 ? -9.742 34 5.918 1 97.31 168 GLY A N 1
ATOM 1309 C CA . GLY A 1 168 ? -9.109 33.25 6.992 1 97.31 168 GLY A CA 1
ATOM 1310 C C . GLY A 1 168 ? -9.508 31.797 7.012 1 97.31 168 GLY A C 1
ATOM 1311 O O . GLY A 1 168 ? -9.281 31.094 8 1 97.31 168 GLY A O 1
ATOM 1312 N N . GLU A 1 169 ? -10.109 31.281 5.922 1 98.12 169 GLU A N 1
ATOM 1313 C CA . GLU A 1 169 ? -10.539 29.891 5.859 1 98.12 169 GLU A CA 1
ATOM 1314 C C . GLU A 1 169 ? -9.352 28.938 5.969 1 98.12 169 GLU A C 1
ATOM 1316 O O . GLU A 1 169 ? -8.219 29.328 5.688 1 98.12 169 GLU A O 1
ATOM 1321 N N . SER A 1 170 ? -9.57 27.781 6.414 1 98.06 170 SER A N 1
ATOM 1322 C CA . SER A 1 170 ? -8.602 26.703 6.34 1 98.06 170 SER A CA 1
ATOM 1323 C C . SER A 1 170 ? -8.984 25.688 5.262 1 98.06 170 SER A C 1
ATOM 1325 O O . SER A 1 170 ? -10.039 25.047 5.352 1 98.06 170 SER A O 1
ATOM 1327 N N . PRO A 1 171 ? -8.18 25.609 4.25 1 98.25 171 PRO A N 1
ATOM 1328 C CA . PRO A 1 171 ? -8.445 24.578 3.244 1 98.25 171 PRO A CA 1
ATOM 1329 C C . PRO A 1 171 ? -8.359 23.156 3.814 1 98.25 171 PRO A C 1
ATOM 1331 O O . PRO A 1 171 ? -7.562 22.891 4.715 1 98.25 171 PRO A O 1
ATOM 1334 N N . ILE A 1 172 ? -9.211 22.281 3.342 1 98.81 172 ILE A N 1
ATOM 1335 C CA . ILE A 1 172 ? -9.211 20.859 3.648 1 98.81 172 ILE A CA 1
ATOM 1336 C C . ILE A 1 172 ? -9.25 20.047 2.352 1 98.81 172 ILE A C 1
ATOM 1338 O O . ILE A 1 172 ? -10.141 20.25 1.517 1 98.81 172 ILE A O 1
ATOM 1342 N N . SER A 1 173 ? -8.305 19.203 2.141 1 98.38 173 SER A N 1
ATOM 1343 C CA . SER A 1 173 ? -8.297 18.359 0.951 1 98.38 173 SER A CA 1
ATOM 1344 C C . SER A 1 173 ? -7.707 16.984 1.254 1 98.38 173 SER A C 1
ATOM 1346 O O . SER A 1 173 ? -7 16.812 2.248 1 98.38 173 SER A O 1
ATOM 1348 N N . SER A 1 174 ? -8.047 16.047 0.422 1 98.75 174 SER A N 1
ATOM 1349 C CA . SER A 1 174 ? -7.617 14.672 0.609 1 98.75 174 SER A CA 1
ATOM 1350 C C . SER A 1 174 ? -6.309 14.398 -0.126 1 98.75 174 SER A C 1
ATOM 1352 O O . SER A 1 174 ? -6.227 14.57 -1.343 1 98.75 174 SER A O 1
ATOM 1354 N N . SER A 1 175 ? -5.332 13.875 0.625 1 98.69 175 SER A N 1
ATOM 1355 C CA . SER A 1 175 ? -4.062 13.453 0.041 1 98.69 175 SER A CA 1
ATOM 1356 C C . SER A 1 175 ? -4.207 12.148 -0.729 1 98.69 175 SER A C 1
ATOM 1358 O O . SER A 1 175 ? -3.406 11.852 -1.617 1 98.69 175 SER A O 1
ATOM 1360 N N . LEU A 1 176 ? -5.258 11.312 -0.379 1 98.25 176 LEU A N 1
ATOM 1361 C CA . LEU A 1 176 ? -5.551 10.102 -1.146 1 98.25 176 LEU A CA 1
ATOM 1362 C C . LEU A 1 176 ? -6.082 10.461 -2.531 1 98.25 176 LEU A C 1
ATOM 1364 O O . LEU A 1 176 ? -5.629 9.906 -3.535 1 98.25 176 LEU A O 1
ATOM 1368 N N . GLU A 1 177 ? -7.047 11.383 -2.496 1 97.94 177 GLU A N 1
ATOM 1369 C CA . GLU A 1 177 ? -7.617 11.844 -3.762 1 97.94 177 GLU A CA 1
ATOM 1370 C C . GLU A 1 177 ? -6.566 12.539 -4.617 1 97.94 177 GLU A C 1
ATOM 1372 O O . GLU A 1 177 ? -6.551 12.391 -5.84 1 97.94 177 GLU A O 1
ATOM 1377 N N . LEU A 1 178 ? -5.719 13.297 -3.953 1 98.62 178 LEU A N 1
ATOM 1378 C CA . LEU A 1 178 ? -4.648 13.992 -4.656 1 98.62 178 LEU A CA 1
ATOM 1379 C C . LEU A 1 178 ? -3.746 13.008 -5.387 1 98.62 178 LEU A C 1
ATOM 1381 O O . LEU A 1 178 ? -3.426 13.195 -6.562 1 98.62 178 LEU A O 1
ATOM 1385 N N . PHE A 1 179 ? -3.328 11.945 -4.75 1 98.31 179 PHE A N 1
ATOM 1386 C CA . PHE A 1 179 ? -2.516 10.922 -5.391 1 98.31 179 PHE A CA 1
ATOM 1387 C C . PHE A 1 179 ? -3.248 10.32 -6.582 1 98.31 179 PHE A C 1
ATOM 1389 O O . PHE A 1 179 ? -2.676 10.188 -7.668 1 98.31 179 PHE A O 1
ATOM 1396 N N . ASN A 1 180 ? -4.496 9.945 -6.305 1 95.94 180 ASN A N 1
ATOM 1397 C CA . ASN A 1 180 ? -5.285 9.289 -7.34 1 95.94 180 ASN A CA 1
ATOM 1398 C C . ASN A 1 180 ? -5.391 10.156 -8.594 1 95.94 180 ASN A C 1
ATOM 1400 O O . ASN A 1 180 ? -5.172 9.672 -9.711 1 95.94 180 ASN A O 1
ATOM 1404 N N . ARG A 1 181 ? -5.664 11.43 -8.43 1 97 181 ARG A N 1
ATOM 1405 C CA . ARG A 1 181 ? -5.789 12.359 -9.547 1 97 181 ARG A CA 1
ATOM 1406 C C . ARG A 1 181 ? -4.438 12.586 -10.219 1 97 181 ARG A C 1
ATOM 1408 O O . ARG A 1 181 ? -4.348 12.617 -11.453 1 97 181 ARG A O 1
ATOM 1415 N N . ALA A 1 182 ? -3.4 12.711 -9.43 1 97.62 182 ALA A N 1
ATOM 1416 C CA . ALA A 1 182 ? -2.07 12.922 -9.992 1 97.62 182 ALA A CA 1
ATOM 1417 C C . ALA A 1 182 ? -1.618 11.711 -10.805 1 97.62 182 ALA A C 1
ATOM 1419 O O . ALA A 1 182 ? -1.014 11.859 -11.867 1 97.62 182 ALA A O 1
ATOM 1420 N N . GLN A 1 183 ? -1.869 10.562 -10.258 1 94.44 183 GLN A N 1
ATOM 1421 C CA . GLN A 1 183 ? -1.523 9.336 -10.961 1 94.44 183 GLN A CA 1
ATOM 1422 C C . GLN A 1 183 ? -2.182 9.289 -12.336 1 94.44 183 GLN A C 1
ATOM 1424 O O . GLN A 1 183 ? -1.594 8.781 -13.297 1 94.44 183 GLN A O 1
ATOM 1429 N N . GLN A 1 184 ? -3.383 9.797 -12.469 1 92.88 184 GLN A N 1
ATOM 1430 C CA . GLN A 1 184 ? -4.133 9.797 -13.719 1 92.88 184 GLN A CA 1
ATOM 1431 C C . GLN A 1 184 ? -3.674 10.922 -14.641 1 92.88 184 GLN A C 1
ATOM 1433 O O . GLN A 1 184 ? -3.549 10.734 -15.852 1 92.88 184 GLN A O 1
ATOM 1438 N N . GLU A 1 185 ? -3.387 12.078 -14.047 1 96.5 185 GLU A N 1
ATOM 1439 C CA . GLU A 1 185 ? -3.23 13.281 -14.852 1 96.5 185 GLU A CA 1
ATOM 1440 C C . GLU A 1 185 ? -1.761 13.562 -15.148 1 96.5 185 GLU A C 1
ATOM 1442 O O . GLU A 1 185 ? -1.429 14.141 -16.188 1 96.5 185 GLU A O 1
ATOM 1447 N N . ILE A 1 186 ? -0.893 13.133 -14.211 1 96.75 186 ILE A N 1
ATOM 1448 C CA . ILE A 1 186 ? 0.54 13.336 -14.398 1 96.75 186 ILE A CA 1
ATOM 1449 C C . ILE A 1 186 ? 1.302 12.094 -13.945 1 96.75 186 ILE A C 1
ATOM 1451 O O . ILE A 1 186 ? 2.207 12.18 -13.117 1 96.75 186 ILE A O 1
ATOM 1455 N N . PRO A 1 187 ? 1.067 10.984 -14.602 1 93.94 187 PRO A N 1
ATOM 1456 C CA . PRO A 1 187 ? 1.664 9.711 -14.203 1 93.94 187 PRO A CA 1
ATOM 1457 C C . PRO A 1 187 ? 3.189 9.734 -14.242 1 93.94 187 PRO A C 1
ATOM 1459 O O . PRO A 1 187 ? 3.846 9.031 -13.469 1 93.94 187 PRO A O 1
ATOM 1462 N N . GLU A 1 188 ? 3.76 10.555 -15.125 1 94.12 188 GLU A N 1
ATOM 1463 C CA . GLU A 1 188 ? 5.215 10.633 -15.203 1 94.12 188 GLU A CA 1
ATOM 1464 C C . GLU A 1 188 ? 5.816 11.172 -13.914 1 94.12 188 GLU A C 1
ATOM 1466 O O . GLU A 1 188 ? 6.867 10.703 -13.469 1 94.12 188 GLU A O 1
ATOM 1471 N N . PHE A 1 189 ? 5.141 12.148 -13.352 1 97 189 PHE A N 1
ATOM 1472 C CA . PHE A 1 189 ? 5.594 12.727 -12.086 1 97 189 PHE A CA 1
ATOM 1473 C C . PHE A 1 189 ? 5.512 11.695 -10.969 1 97 189 PHE A C 1
ATOM 1475 O O . PHE A 1 189 ? 6.457 11.547 -10.188 1 97 189 PHE A O 1
ATOM 1482 N N . ILE A 1 190 ? 4.422 10.984 -10.938 1 96.31 190 ILE A N 1
ATOM 1483 C CA . ILE A 1 190 ? 4.199 9.977 -9.906 1 96.31 190 ILE A CA 1
ATOM 1484 C C . ILE A 1 190 ? 5.254 8.875 -10.023 1 96.31 190 ILE A C 1
ATOM 1486 O O . ILE A 1 190 ? 5.793 8.414 -9.016 1 96.31 190 ILE A O 1
ATOM 1490 N N . ALA A 1 191 ? 5.586 8.516 -11.227 1 93.06 191 ALA A N 1
ATOM 1491 C CA . ALA A 1 191 ? 6.621 7.508 -11.445 1 93.06 191 ALA A CA 1
ATOM 1492 C C . ALA A 1 191 ? 7.973 7.988 -10.922 1 93.06 191 ALA A C 1
ATOM 1494 O O . ALA A 1 191 ? 8.711 7.227 -10.297 1 93.06 191 ALA A O 1
ATOM 1495 N N . GLU A 1 192 ? 8.258 9.25 -11.133 1 95.44 192 GLU A N 1
ATOM 1496 C CA . GLU A 1 192 ? 9.523 9.82 -10.695 1 95.44 192 GLU A CA 1
ATOM 1497 C C . GLU A 1 192 ? 9.625 9.844 -9.172 1 95.44 192 GLU A C 1
ATOM 1499 O O . GLU A 1 192 ? 10.641 9.43 -8.609 1 95.44 192 GLU A O 1
ATOM 1504 N N . VAL A 1 193 ? 8.602 10.281 -8.555 1 96.94 193 VAL A N 1
ATOM 1505 C CA . VAL A 1 193 ? 8.688 10.422 -7.102 1 96.94 193 VAL A CA 1
ATOM 1506 C C . VAL A 1 193 ? 8.609 9.047 -6.445 1 96.94 193 VAL A C 1
ATOM 1508 O O . VAL A 1 193 ? 9.148 8.836 -5.355 1 96.94 193 VAL A O 1
ATOM 1511 N N . ALA A 1 194 ? 7.953 8.094 -7.078 1 95.44 194 ALA A N 1
ATOM 1512 C CA . ALA A 1 194 ? 7.941 6.723 -6.566 1 95.44 194 ALA A CA 1
ATOM 1513 C C . ALA A 1 194 ? 9.336 6.102 -6.633 1 95.44 194 ALA A C 1
ATOM 1515 O O . ALA A 1 194 ? 9.742 5.379 -5.719 1 95.44 194 ALA A O 1
ATOM 1516 N N . GLU A 1 195 ? 10 6.363 -7.664 1 94.25 195 GLU A N 1
ATOM 1517 C CA . GLU A 1 195 ? 11.32 5.77 -7.891 1 94.25 195 GLU A CA 1
ATOM 1518 C C . GLU A 1 195 ? 12.391 6.484 -7.07 1 94.25 195 GLU A C 1
ATOM 1520 O O . GLU A 1 195 ? 13.266 5.836 -6.492 1 94.25 195 GLU A O 1
ATOM 1525 N N . LYS A 1 196 ? 12.227 7.824 -7.004 1 96.38 196 LYS A N 1
ATOM 1526 C CA . LYS A 1 196 ? 13.375 8.586 -6.531 1 96.38 196 LYS A CA 1
ATOM 1527 C C . LYS A 1 196 ? 13.109 9.188 -5.152 1 96.38 196 LYS A C 1
ATOM 1529 O O . LYS A 1 196 ? 14.047 9.516 -4.422 1 96.38 196 LYS A O 1
ATOM 1534 N N . GLY A 1 197 ? 11.859 9.367 -4.801 1 97.5 197 GLY A N 1
ATOM 1535 C CA . GLY A 1 197 ? 11.562 10.25 -3.68 1 97.5 197 GLY A CA 1
ATOM 1536 C C . GLY A 1 197 ? 11.953 11.695 -3.939 1 97.5 197 GLY A C 1
ATOM 1537 O O . GLY A 1 197 ? 11.898 12.156 -5.082 1 97.5 197 GLY A O 1
ATOM 1538 N N . ILE A 1 198 ? 12.211 12.43 -2.861 1 98.19 198 ILE A N 1
ATOM 1539 C CA . ILE A 1 198 ? 12.688 13.805 -2.994 1 98.19 198 ILE A CA 1
ATOM 1540 C C . ILE A 1 198 ? 13.844 14.047 -2.029 1 98.19 198 ILE A C 1
ATOM 1542 O O . ILE A 1 198 ? 14.039 13.289 -1.075 1 98.19 198 ILE A O 1
ATOM 1546 N N . LEU A 1 199 ? 14.594 15 -2.342 1 98.06 199 LEU A N 1
ATOM 1547 C CA . LEU A 1 199 ? 15.555 15.594 -1.415 1 98.06 199 LEU A CA 1
ATOM 1548 C C . LEU A 1 199 ? 15.023 16.906 -0.84 1 98.06 199 LEU A C 1
ATOM 1550 O O . LEU A 1 199 ? 14.742 17.844 -1.585 1 98.06 199 LEU A O 1
ATOM 1554 N N . SER A 1 200 ? 14.82 16.891 0.429 1 96.5 200 SER A N 1
ATOM 1555 C CA . SER A 1 200 ? 14.461 18.109 1.14 1 96.5 200 SER A CA 1
ATOM 1556 C C . SER A 1 200 ? 15.68 18.734 1.807 1 96.5 200 SER A C 1
ATOM 1558 O O . SER A 1 200 ? 16.203 18.203 2.793 1 96.5 200 SER A O 1
ATOM 1560 N N . LYS A 1 201 ? 16.094 19.812 1.272 1 93.88 201 LYS A N 1
ATOM 1561 C CA . LYS A 1 201 ? 17.234 20.547 1.813 1 93.88 201 LYS A CA 1
ATOM 1562 C C . LYS A 1 201 ? 16.781 21.75 2.631 1 93.88 201 LYS A C 1
ATOM 1564 O O . LYS A 1 201 ? 16.109 22.641 2.105 1 93.88 201 LYS A O 1
ATOM 1569 N N . VAL A 1 202 ? 17.141 21.734 3.844 1 89.88 202 VAL A N 1
ATOM 1570 C CA . VAL A 1 202 ? 16.75 22.828 4.742 1 89.88 202 VAL A CA 1
ATOM 1571 C C . VAL A 1 202 ? 18 23.5 5.301 1 89.88 202 VAL A C 1
ATOM 1573 O O . VAL A 1 202 ? 18.906 22.828 5.801 1 89.88 202 VAL A O 1
ATOM 1576 N N . THR A 1 203 ? 18.031 24.781 5.176 1 88.69 203 THR A N 1
ATOM 1577 C CA . THR A 1 203 ? 19.141 25.547 5.719 1 88.69 203 THR A CA 1
ATOM 1578 C C . THR A 1 203 ? 18.734 26.203 7.039 1 88.69 203 THR A C 1
ATOM 1580 O O . THR A 1 203 ? 17.766 26.953 7.098 1 88.69 203 THR A O 1
ATOM 1583 N N . TYR A 1 204 ? 19.469 25.844 8.023 1 87.88 204 TYR A N 1
ATOM 1584 C CA . TYR A 1 204 ? 19.312 26.453 9.336 1 87.88 204 TYR A CA 1
ATOM 1585 C C . TYR A 1 204 ? 20.422 27.469 9.602 1 87.88 204 TYR A C 1
ATOM 1587 O O . TYR A 1 204 ? 21.609 27.156 9.5 1 87.88 204 TYR A O 1
ATOM 1595 N N . ARG A 1 205 ? 20.016 28.641 9.945 1 85.12 205 ARG A N 1
ATOM 1596 C CA . ARG A 1 205 ? 21 29.688 10.211 1 85.12 205 ARG A CA 1
ATOM 1597 C C . ARG A 1 205 ? 21.094 29.969 11.703 1 85.12 205 ARG A C 1
ATOM 1599 O O . ARG A 1 205 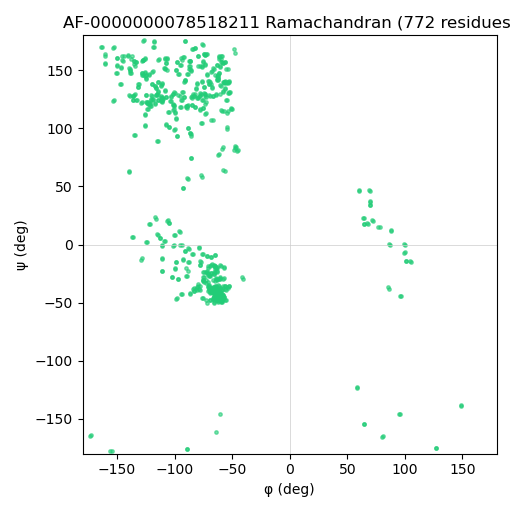? 20.141 29.75 12.453 1 85.12 205 ARG A O 1
ATOM 1606 N N . VAL A 1 206 ? 22.25 30.375 12.102 1 81.25 206 VAL A N 1
ATOM 1607 C CA . VAL A 1 206 ? 22.469 30.703 13.508 1 81.25 206 VAL A CA 1
ATOM 1608 C C . VAL A 1 206 ? 21.625 31.922 13.891 1 81.25 206 VAL A C 1
ATOM 1610 O O . VAL A 1 206 ? 20.953 31.938 14.922 1 81.25 206 VAL A O 1
ATOM 1613 N N . GLU A 1 207 ? 21.719 32.938 13.086 1 72.94 207 GLU A N 1
ATOM 1614 C CA . GLU A 1 207 ? 20.969 34.156 13.344 1 72.94 207 GLU A CA 1
ATOM 1615 C C . GLU A 1 207 ? 19.672 34.188 12.531 1 72.94 207 GLU A C 1
ATOM 1617 O O . GLU A 1 207 ? 19.594 33.594 11.461 1 72.94 207 GLU A O 1
ATOM 1622 N N . LYS A 1 208 ? 18.734 34.781 13.141 1 64.44 208 LYS A N 1
ATOM 1623 C CA . LYS A 1 208 ? 17.453 34.938 12.453 1 64.44 208 LYS A CA 1
ATOM 1624 C C . LYS A 1 208 ? 17.609 35.719 11.148 1 64.44 208 LYS A C 1
ATOM 1626 O O . LYS A 1 208 ? 18.25 36.781 11.125 1 64.44 208 LYS A O 1
ATOM 1631 N N . GLN A 1 209 ? 17.375 35.156 9.992 1 55.56 209 GLN A N 1
ATOM 1632 C CA . GLN A 1 209 ? 17.531 35.812 8.703 1 55.56 209 GLN A CA 1
ATOM 1633 C C . GLN A 1 209 ? 16.422 36.844 8.477 1 55.56 209 GLN A C 1
ATOM 1635 O O . GLN A 1 209 ? 16.641 37.906 7.898 1 55.56 209 GLN A O 1
ATOM 1640 N N . TYR A 1 210 ? 15.273 36.469 8.656 1 54.25 210 TYR A N 1
ATOM 1641 C CA . TYR A 1 210 ? 14.109 37.344 8.5 1 54.25 210 TYR A CA 1
ATOM 1642 C C . TYR A 1 210 ? 13.109 37.125 9.625 1 54.25 210 TYR A C 1
ATOM 1644 O O . TYR A 1 210 ? 13.234 36.156 10.391 1 54.25 210 TYR A O 1
ATOM 1652 N N . GLU A 1 211 ? 12.219 38.125 9.758 1 49.25 211 GLU A N 1
ATOM 1653 C CA . GLU A 1 211 ? 11.172 38 10.766 1 49.25 211 GLU A CA 1
ATOM 1654 C C . GLU A 1 211 ? 10.414 36.688 10.594 1 49.25 211 GLU A C 1
ATOM 1656 O O . GLU A 1 211 ? 9.93 36.375 9.5 1 49.25 211 GLU A O 1
ATOM 1661 N N . GLY A 1 212 ? 10.461 35.75 11.523 1 50.88 212 GLY A N 1
ATOM 1662 C CA . GLY A 1 212 ? 9.812 34.438 11.461 1 50.88 212 GLY A CA 1
ATOM 1663 C C . GLY A 1 212 ? 10.758 33.344 11.07 1 50.88 212 GLY A C 1
ATOM 1664 O O . GLY A 1 212 ? 10.359 32.156 11.008 1 50.88 212 GLY A O 1
ATOM 1665 N N . GLY A 1 213 ? 12.055 33.844 10.695 1 55.97 213 GLY A N 1
ATOM 1666 C CA . GLY A 1 213 ? 13.008 32.844 10.266 1 55.97 213 GLY A CA 1
ATOM 1667 C C . GLY A 1 213 ? 13.453 31.922 11.391 1 55.97 213 GLY A C 1
ATOM 1668 O O . GLY A 1 213 ? 13.438 32.312 12.562 1 55.97 213 GLY A O 1
ATOM 1669 N N . SER A 1 214 ? 13.547 30.594 11.086 1 61.25 214 SER A N 1
ATOM 1670 C CA . SER A 1 214 ? 13.938 29.578 12.047 1 61.25 214 SER A CA 1
ATOM 1671 C C . SER A 1 214 ? 15.453 29.531 12.234 1 61.25 214 SER A C 1
ATOM 1673 O O . SER A 1 214 ? 16.203 29.766 11.289 1 61.25 214 SER A O 1
ATOM 1675 N N . THR A 1 215 ? 15.812 29.625 13.562 1 76.44 215 THR A N 1
ATOM 1676 C CA . THR A 1 215 ? 17.234 29.516 13.883 1 76.44 215 THR A CA 1
ATOM 1677 C C . THR A 1 215 ? 17.594 28.078 14.219 1 76.44 215 THR A C 1
ATOM 1679 O O . THR A 1 215 ? 16.719 27.266 14.492 1 76.44 215 THR A O 1
ATOM 1682 N N . LEU A 1 216 ? 18.781 27.891 14.078 1 83.38 216 LEU A N 1
ATOM 1683 C CA . LEU A 1 216 ? 19.359 26.609 14.453 1 83.38 216 LEU A CA 1
ATOM 1684 C C . LEU A 1 216 ? 19.016 26.266 15.906 1 83.38 216 LEU A C 1
ATOM 1686 O O . LEU A 1 216 ? 18.703 25.125 16.219 1 83.38 216 LEU A O 1
ATOM 1690 N N . LYS A 1 217 ? 19 27.234 16.703 1 80.12 217 LYS A N 1
ATOM 1691 C CA . LYS A 1 217 ? 18.703 27.031 18.125 1 80.12 217 LYS A CA 1
ATOM 1692 C C . LYS A 1 217 ? 17.234 26.656 18.328 1 80.12 217 LYS A C 1
ATOM 1694 O O . LYS A 1 217 ? 16.922 25.781 19.141 1 80.12 217 LYS A O 1
ATOM 1699 N N . GLN A 1 218 ? 16.375 27.219 17.609 1 80.81 218 GLN A N 1
ATOM 1700 C CA . GLN A 1 218 ? 14.945 26.938 17.719 1 80.81 218 GLN A CA 1
ATOM 1701 C C . GLN A 1 218 ? 14.617 25.547 17.219 1 80.81 218 GLN A C 1
ATOM 1703 O O . GLN A 1 218 ? 13.766 24.844 17.781 1 80.81 218 GLN A O 1
ATOM 1708 N N . ALA A 1 219 ? 15.352 25.188 16.234 1 86.69 219 ALA A N 1
ATOM 1709 C CA . ALA A 1 219 ? 15.055 23.906 15.578 1 86.69 219 ALA A CA 1
ATOM 1710 C C . ALA A 1 219 ? 15.688 22.75 16.328 1 86.69 219 ALA A C 1
ATOM 1712 O O . ALA A 1 219 ? 15.07 21.688 16.469 1 86.69 219 ALA A O 1
ATOM 1713 N N . PHE A 1 220 ? 16.922 22.969 16.859 1 90.19 220 PHE A N 1
ATOM 1714 C CA . PHE A 1 220 ? 17.688 21.844 17.375 1 90.19 220 PHE A CA 1
ATOM 1715 C C . PHE A 1 220 ? 18.344 22.203 18.703 1 90.19 220 PHE A C 1
ATOM 1717 O O . PHE A 1 220 ? 19.156 21.438 19.234 1 90.19 220 PHE A O 1
ATOM 1724 N N . GLY A 1 221 ? 18.094 23.297 19.281 1 85.5 221 GLY A N 1
ATOM 1725 C CA . GLY A 1 221 ? 18.859 23.797 20.422 1 85.5 221 GLY A CA 1
ATOM 1726 C C . GLY A 1 221 ? 18.219 23.469 21.766 1 85.5 221 GLY A C 1
ATOM 1727 O O . GLY A 1 221 ? 18.625 24 22.797 1 85.5 221 GLY A O 1
ATOM 1728 N N . LYS A 1 222 ? 17.25 22.625 21.75 1 83.62 222 LYS A N 1
ATOM 1729 C CA . LYS A 1 222 ? 16.484 22.359 22.953 1 83.62 222 LYS A CA 1
ATOM 1730 C C . LYS A 1 222 ? 17.391 21.875 24.094 1 83.62 222 LYS A C 1
ATOM 1732 O O . LYS A 1 222 ? 17.125 22.156 25.266 1 83.62 222 LYS A O 1
ATOM 1737 N N . GLU A 1 223 ? 18.516 21.219 23.766 1 89.25 223 GLU A N 1
ATOM 1738 C CA . GLU A 1 223 ? 19.391 20.625 24.781 1 89.25 223 GLU A CA 1
ATOM 1739 C C . GLU A 1 223 ? 20.609 21.5 25.031 1 89.25 223 GLU A C 1
ATOM 1741 O O . GLU A 1 223 ? 21.469 21.156 25.844 1 89.25 223 GLU A O 1
ATOM 1746 N N . ILE A 1 224 ? 20.703 22.562 24.328 1 90.88 224 ILE A N 1
ATOM 1747 C CA . ILE A 1 224 ? 21.844 23.453 24.5 1 90.88 224 ILE A CA 1
ATOM 1748 C C . ILE A 1 224 ? 21.703 24.234 25.812 1 90.88 224 ILE A C 1
ATOM 1750 O O . ILE A 1 224 ? 20.641 24.766 26.109 1 90.88 224 ILE A O 1
ATOM 1754 N N . GLN A 1 225 ? 22.734 24.219 26.578 1 92.31 225 GLN A N 1
ATOM 1755 C CA . GLN A 1 225 ? 22.781 24.938 27.844 1 92.31 225 GLN A CA 1
ATOM 1756 C C . GLN A 1 225 ? 23.703 26.156 27.75 1 92.31 225 GLN A C 1
ATOM 1758 O O . GLN A 1 225 ? 24.594 26.203 26.891 1 92.31 225 GLN A O 1
ATOM 1763 N N . ASP A 1 226 ? 23.375 27 28.75 1 88.62 226 ASP A N 1
ATOM 1764 C CA . ASP A 1 226 ? 24.266 28.156 28.844 1 88.62 226 ASP A CA 1
ATOM 1765 C C . ASP A 1 226 ? 25.688 27.719 29.203 1 88.62 226 ASP A C 1
ATOM 1767 O O . ASP A 1 226 ? 25.875 26.906 30.094 1 88.62 226 ASP A O 1
ATOM 1771 N N . GLY A 1 227 ? 26.625 28.109 28.531 1 91.25 227 GLY A N 1
ATOM 1772 C CA . GLY A 1 227 ? 28.016 27.781 28.812 1 91.25 227 GLY A CA 1
ATOM 1773 C C . GLY A 1 227 ? 28.594 26.75 27.844 1 91.25 227 GLY A C 1
ATOM 1774 O O . GLY A 1 227 ? 29.797 26.484 27.859 1 91.25 227 GLY A O 1
ATOM 1775 N N . ASP A 1 228 ? 27.625 26.125 27.141 1 93.12 228 ASP A N 1
ATOM 1776 C CA . ASP A 1 228 ? 28.125 25.156 26.188 1 93.12 228 ASP A CA 1
ATOM 1777 C C . ASP A 1 228 ? 29.078 25.812 25.188 1 93.12 228 ASP A C 1
ATOM 1779 O O . ASP A 1 228 ? 28.812 26.922 24.703 1 93.12 228 ASP A O 1
ATOM 1783 N N . ASP A 1 229 ? 30.234 25.156 25.016 1 94.25 229 ASP A N 1
ATOM 1784 C CA . ASP A 1 229 ? 31.109 25.641 23.969 1 94.25 229 ASP A CA 1
ATOM 1785 C C . ASP A 1 229 ? 30.594 25.234 22.594 1 94.25 229 ASP A C 1
ATOM 1787 O O . ASP A 1 229 ? 29.594 24.5 22.484 1 94.25 229 ASP A O 1
ATOM 1791 N N . GLU A 1 230 ? 31.172 25.734 21.594 1 90.69 230 GLU A N 1
ATOM 1792 C CA . GLU A 1 230 ? 30.703 25.547 20.219 1 90.69 230 GLU A CA 1
ATOM 1793 C C . GLU A 1 230 ? 30.703 24.062 19.844 1 90.69 230 GLU A C 1
ATOM 1795 O O . GLU A 1 230 ? 29.766 23.578 19.188 1 90.69 230 GLU A O 1
ATOM 1800 N N . GLU A 1 231 ? 31.703 23.375 20.25 1 94.69 231 GLU A N 1
ATOM 1801 C CA . GLU A 1 231 ? 31.797 21.953 19.938 1 94.69 231 GLU A CA 1
ATOM 1802 C C . GLU A 1 231 ? 30.672 21.172 20.625 1 94.69 231 GLU A C 1
ATOM 1804 O O . GLU A 1 231 ? 30.078 20.266 20.016 1 94.69 231 GLU A O 1
ATOM 1809 N N . THR A 1 232 ? 30.438 21.484 21.828 1 95.75 232 THR A N 1
ATOM 1810 C CA . THR A 1 232 ? 29.375 20.844 22.578 1 95.75 232 THR A CA 1
ATOM 1811 C C . THR A 1 232 ? 28.016 21.141 21.953 1 95.75 232 THR A C 1
ATOM 1813 O O . THR A 1 232 ? 27.172 20.25 21.828 1 95.75 232 THR A O 1
ATOM 1816 N N . LYS A 1 233 ? 27.75 22.391 21.562 1 93.25 233 LYS A N 1
ATOM 1817 C CA . LYS A 1 233 ? 26.516 22.781 20.906 1 93.25 233 LYS A CA 1
ATOM 1818 C C . LYS A 1 233 ? 26.297 21.984 19.625 1 93.25 233 LYS A C 1
ATOM 1820 O O . LYS A 1 233 ? 25.203 21.453 19.391 1 93.25 233 LYS A O 1
ATOM 1825 N N . ARG A 1 234 ? 27.359 21.828 18.859 1 93.81 234 ARG A N 1
ATOM 1826 C CA . ARG A 1 234 ? 27.266 21.094 17.609 1 93.81 234 ARG A CA 1
ATOM 1827 C C . ARG A 1 234 ? 26.938 19.625 17.844 1 93.81 234 ARG A C 1
ATOM 1829 O O . ARG A 1 234 ? 26.109 19.047 17.141 1 93.81 234 ARG A O 1
ATOM 1836 N N . ARG A 1 235 ? 27.562 19.078 18.812 1 95.94 235 ARG A N 1
ATOM 1837 C CA . ARG A 1 235 ? 27.312 17.672 19.141 1 95.94 235 ARG A CA 1
ATOM 1838 C C . ARG A 1 235 ? 25.859 17.453 19.562 1 95.94 235 ARG A C 1
ATOM 1840 O O . ARG A 1 235 ? 25.25 16.453 19.188 1 95.94 235 ARG A O 1
ATOM 1847 N N . LYS A 1 236 ? 25.359 18.375 20.281 1 95 236 LYS A N 1
ATOM 1848 C CA . LYS A 1 236 ? 23.984 18.266 20.75 1 95 236 LYS A CA 1
ATOM 1849 C C . LYS A 1 236 ? 23 18.422 19.594 1 95 236 LYS A C 1
ATOM 1851 O O . LYS A 1 236 ? 21.969 17.75 19.547 1 95 236 LYS A O 1
ATOM 1856 N N . ILE A 1 237 ? 23.281 19.297 18.703 1 93.81 237 ILE A N 1
ATOM 1857 C CA . ILE A 1 237 ? 22.453 19.484 17.5 1 93.81 237 ILE A CA 1
ATOM 1858 C C . ILE A 1 237 ? 22.484 18.219 16.656 1 93.81 237 ILE A C 1
ATOM 1860 O O . ILE A 1 237 ? 21.438 17.734 16.234 1 93.81 237 ILE A O 1
ATOM 1864 N N . GLU A 1 238 ? 23.672 17.672 16.484 1 95.69 238 GLU A N 1
ATOM 1865 C CA . GLU A 1 238 ? 23.828 16.453 15.703 1 95.69 238 GLU A CA 1
ATOM 1866 C C . GLU A 1 238 ? 23.109 15.281 16.359 1 95.69 238 GLU A C 1
ATOM 1868 O O . GLU A 1 238 ? 22.562 14.414 15.664 1 95.69 238 GLU A O 1
ATOM 1873 N N . ALA A 1 239 ? 23.125 15.273 17.625 1 95.56 239 ALA A N 1
ATOM 1874 C CA . ALA A 1 239 ? 22.406 14.234 18.344 1 95.56 239 ALA A CA 1
ATOM 1875 C C . ALA A 1 239 ? 20.906 14.32 18.094 1 95.56 239 ALA A C 1
ATOM 1877 O O . ALA A 1 239 ? 20.219 13.297 17.969 1 95.56 239 ALA A O 1
ATOM 1878 N N . GLN A 1 240 ? 20.375 15.539 18.031 1 94.44 240 GLN A N 1
ATOM 1879 C CA . GLN A 1 240 ? 18.953 15.727 17.719 1 94.44 240 GLN A CA 1
ATOM 1880 C C . GLN A 1 240 ? 18.656 15.258 16.297 1 94.44 240 GLN A C 1
ATOM 1882 O O . GLN A 1 240 ? 17.625 14.617 16.047 1 94.44 240 GLN A O 1
ATOM 1887 N N . ILE A 1 241 ? 19.516 15.516 15.406 1 95.56 241 ILE A N 1
ATOM 1888 C CA . ILE A 1 241 ? 19.344 15.109 14.016 1 95.56 241 ILE A CA 1
ATOM 1889 C C . ILE A 1 241 ? 19.344 13.586 13.914 1 95.56 241 ILE A C 1
ATOM 1891 O O . ILE A 1 241 ? 18.547 13.008 13.18 1 95.56 241 ILE A O 1
ATOM 1895 N N . ALA A 1 242 ? 20.188 12.945 14.688 1 95.69 242 ALA A N 1
ATOM 1896 C CA . ALA A 1 242 ? 20.312 11.492 14.656 1 95.69 242 ALA A CA 1
ATOM 1897 C C . ALA A 1 242 ? 19.031 10.812 15.109 1 95.69 242 ALA A C 1
ATOM 1899 O O . ALA A 1 242 ? 18.797 9.648 14.781 1 95.69 242 ALA A O 1
ATOM 1900 N N . ARG A 1 243 ? 18.219 11.547 15.82 1 96.06 243 ARG A N 1
ATOM 1901 C CA . ARG A 1 243 ? 16.984 10.969 16.344 1 96.06 243 ARG A CA 1
ATOM 1902 C C . ARG A 1 243 ? 16 10.672 15.211 1 96.06 243 ARG A C 1
ATOM 1904 O O . ARG A 1 243 ? 15.039 9.914 15.398 1 96.06 243 ARG A O 1
ATOM 1911 N N . TYR A 1 244 ? 16.203 11.273 14.07 1 96.12 244 TYR A N 1
ATOM 1912 C CA . TYR A 1 244 ? 15.336 10.977 12.945 1 96.12 244 TYR A CA 1
ATOM 1913 C C . TYR A 1 244 ? 15.414 9.5 12.57 1 96.12 244 TYR A C 1
ATOM 1915 O O . TYR A 1 244 ? 14.484 8.953 11.961 1 96.12 244 TYR A O 1
ATOM 1923 N N . GLY A 1 245 ? 16.578 8.852 12.805 1 95.5 245 GLY A N 1
ATOM 1924 C CA . GLY A 1 245 ? 16.719 7.418 12.602 1 95.5 245 GLY A CA 1
ATOM 1925 C C . GLY A 1 245 ? 16.688 7.02 11.133 1 95.5 245 GLY A C 1
ATOM 1926 O O . GLY A 1 245 ? 16.156 5.961 10.789 1 95.5 245 GLY A O 1
ATOM 1927 N N . ARG A 1 246 ? 17.266 7.836 10.266 1 96.75 246 ARG A N 1
ATOM 1928 C CA . ARG A 1 246 ? 17.125 7.598 8.836 1 96.75 246 ARG A CA 1
ATOM 1929 C C . ARG A 1 246 ? 18.453 7.156 8.219 1 96.75 246 ARG A C 1
ATOM 1931 O O . ARG A 1 246 ? 18.531 6.926 7.012 1 96.75 246 ARG A O 1
ATOM 1938 N N . GLY A 1 247 ? 19.469 7.078 9.023 1 95.25 247 GLY A N 1
ATOM 1939 C CA . GLY A 1 247 ? 20.766 6.656 8.531 1 95.25 247 GLY A CA 1
ATOM 1940 C C . GLY A 1 247 ? 21.297 7.539 7.418 1 95.25 247 GLY A C 1
ATOM 1941 O O . GLY A 1 247 ? 21.375 8.758 7.566 1 95.25 247 GLY A O 1
ATOM 1942 N N . GLU A 1 248 ? 21.594 6.91 6.258 1 96.06 248 GLU A N 1
ATOM 1943 C CA . GLU A 1 248 ? 22.234 7.617 5.156 1 96.06 248 GLU A CA 1
ATOM 1944 C C . GLU A 1 248 ? 21.25 8.523 4.434 1 96.06 248 GLU A C 1
ATOM 1946 O O . GLU A 1 248 ? 21.641 9.352 3.607 1 96.06 248 GLU A O 1
ATOM 1951 N N . HIS A 1 249 ? 20 8.414 4.766 1 97.44 249 HIS A N 1
ATOM 1952 C CA . HIS A 1 249 ? 18.984 9.195 4.062 1 97.44 249 HIS A CA 1
ATOM 1953 C C . HIS A 1 249 ? 18.797 10.562 4.711 1 97.44 249 HIS A C 1
ATOM 1955 O O . HIS A 1 249 ? 17.969 11.352 4.258 1 97.44 249 HIS A O 1
ATOM 1961 N N . THR A 1 250 ? 19.484 10.82 5.797 1 97.5 250 THR A N 1
ATOM 1962 C CA . THR A 1 250 ? 19.625 12.133 6.422 1 97.5 250 THR A CA 1
ATOM 1963 C C . THR A 1 250 ? 21.094 12.523 6.547 1 97.5 250 THR A C 1
ATOM 1965 O O . THR A 1 250 ? 21.875 11.812 7.184 1 97.5 250 THR A O 1
ATOM 1968 N N . THR A 1 251 ? 21.453 13.602 5.863 1 97.25 251 THR A N 1
ATOM 1969 C CA . THR A 1 251 ? 22.812 14.102 5.922 1 97.25 251 THR A CA 1
ATOM 1970 C C . THR A 1 251 ? 22.828 15.586 6.273 1 97.25 251 THR A C 1
ATOM 1972 O O . THR A 1 251 ? 21.797 16.266 6.191 1 97.25 251 THR A O 1
ATOM 1975 N N . TRP A 1 252 ? 23.969 16.047 6.793 1 95.94 252 TRP A N 1
ATOM 1976 C CA . TRP A 1 252 ? 24.078 17.469 7.113 1 95.94 252 TRP A CA 1
ATOM 1977 C C . TRP A 1 252 ? 25.5 17.969 6.895 1 95.94 252 TRP A C 1
ATOM 1979 O O . TRP A 1 252 ? 26.453 17.188 6.891 1 95.94 252 TRP A O 1
ATOM 1989 N N . GLU A 1 253 ? 25.578 19.25 6.594 1 95.94 253 GLU A N 1
ATOM 1990 C CA . GLU A 1 253 ? 26.844 19.969 6.41 1 95.94 253 GLU A CA 1
ATOM 1991 C C . GLU A 1 253 ? 26.844 21.281 7.172 1 95.94 253 GLU A C 1
ATOM 1993 O O . GLU A 1 253 ? 25.922 22.109 7 1 95.94 253 GLU A O 1
ATOM 1998 N N . TRP A 1 254 ? 27.891 21.406 8.031 1 95.25 254 TRP A N 1
ATOM 1999 C CA . TRP A 1 254 ? 28.062 22.703 8.703 1 95.25 254 TRP A CA 1
ATOM 2000 C C . TRP A 1 254 ? 28.609 23.75 7.738 1 95.25 254 TRP A C 1
ATOM 2002 O O . TRP A 1 254 ? 29.5 23.453 6.941 1 95.25 254 TRP A O 1
ATOM 2012 N N . THR A 1 255 ? 28.047 24.922 7.781 1 91.38 255 THR A N 1
ATOM 2013 C CA . THR A 1 255 ? 28.516 26.078 7.027 1 91.38 255 THR A CA 1
ATOM 2014 C C . THR A 1 255 ? 28.938 27.203 7.969 1 91.38 255 THR A C 1
ATOM 2016 O O . THR A 1 255 ? 28.781 27.078 9.188 1 91.38 255 THR A O 1
ATOM 2019 N N . ASP A 1 256 ? 29.484 28.25 7.41 1 88.5 256 ASP A N 1
ATOM 2020 C CA . ASP A 1 256 ? 29.875 29.406 8.219 1 88.5 256 ASP A CA 1
ATOM 2021 C C . ASP A 1 256 ? 28.656 30.062 8.875 1 88.5 256 ASP A C 1
ATOM 2023 O O . ASP A 1 256 ? 28.766 30.641 9.961 1 88.5 256 ASP A O 1
ATOM 2027 N N . ASP A 1 257 ? 27.531 29.812 8.266 1 84.12 257 ASP A N 1
ATOM 2028 C CA . ASP A 1 257 ? 26.344 30.531 8.711 1 84.12 257 ASP A CA 1
ATOM 2029 C C . ASP A 1 257 ? 25.328 29.594 9.328 1 84.12 257 ASP A C 1
ATOM 2031 O O . ASP A 1 257 ? 24.188 29.984 9.609 1 84.12 257 ASP A O 1
ATOM 2035 N N . GLY A 1 258 ? 25.703 28.328 9.539 1 89.88 258 GLY A N 1
ATOM 2036 C CA . GLY A 1 258 ? 24.703 27.438 10.109 1 89.88 258 GLY A CA 1
ATOM 2037 C C . GLY A 1 258 ? 24.875 26 9.641 1 89.88 258 GLY A C 1
ATOM 2038 O O . GLY A 1 258 ? 25.984 25.453 9.656 1 89.88 258 GLY A O 1
ATOM 2039 N N . LEU A 1 259 ? 23.781 25.391 9.367 1 92.56 259 LEU A N 1
ATOM 2040 C CA . LEU A 1 259 ? 23.734 23.969 9.039 1 92.56 259 LEU A CA 1
ATOM 2041 C C . LEU A 1 259 ? 22.766 23.703 7.891 1 92.56 259 LEU A C 1
ATOM 2043 O O . LEU A 1 259 ? 21.672 24.266 7.863 1 92.56 259 LEU A O 1
ATOM 2047 N N . VAL A 1 260 ? 23.234 23 6.859 1 93.44 260 VAL A N 1
ATOM 2048 C CA . VAL A 1 260 ? 22.344 22.531 5.801 1 93.44 260 VAL A CA 1
ATOM 2049 C C . VAL A 1 260 ? 22 21.062 6.023 1 93.44 260 VAL A C 1
ATOM 2051 O O . VAL A 1 260 ? 22.891 20.203 6.047 1 93.44 260 VAL A O 1
ATOM 2054 N N . LEU A 1 261 ? 20.797 20.812 6.301 1 94.5 261 LEU A N 1
ATOM 2055 C CA . LEU A 1 261 ? 20.281 19.453 6.52 1 94.5 261 LEU A CA 1
ATOM 2056 C C . LEU A 1 261 ? 19.547 18.953 5.281 1 94.5 261 LEU A C 1
ATOM 2058 O O . LEU A 1 261 ? 18.719 19.656 4.715 1 94.5 261 LEU A O 1
ATOM 2062 N N . THR A 1 262 ? 19.906 17.703 4.805 1 96.88 262 THR A N 1
ATOM 2063 C CA . THR A 1 262 ? 19.281 17.109 3.629 1 96.88 262 THR A CA 1
ATOM 2064 C C . THR A 1 262 ? 18.641 15.773 3.98 1 96.88 262 THR A C 1
ATOM 2066 O O . THR A 1 262 ? 19.297 14.875 4.512 1 96.88 262 THR A O 1
ATOM 2069 N N . HIS A 1 263 ? 17.375 15.695 3.734 1 97.31 263 HIS A N 1
ATOM 2070 C CA . HIS A 1 263 ? 16.625 14.453 3.936 1 97.31 263 HIS A CA 1
ATOM 2071 C C . HIS A 1 263 ? 16.172 13.867 2.607 1 97.31 263 HIS A C 1
ATOM 2073 O O . HIS A 1 263 ? 15.586 14.57 1.777 1 97.31 263 HIS A O 1
ATOM 2079 N N . ARG A 1 264 ? 16.453 12.617 2.34 1 98.25 264 ARG A N 1
ATOM 2080 C CA . ARG A 1 264 ? 15.727 11.891 1.302 1 98.25 264 ARG A CA 1
ATOM 2081 C C . ARG A 1 264 ? 14.398 11.359 1.836 1 98.25 264 ARG A C 1
ATOM 2083 O O . ARG A 1 264 ? 14.383 10.57 2.781 1 98.25 264 ARG A O 1
ATOM 2090 N N . LEU A 1 265 ? 13.32 11.82 1.253 1 97.94 265 LEU A N 1
ATOM 2091 C CA . LEU A 1 265 ? 12.008 11.562 1.837 1 97.94 265 LEU A CA 1
ATOM 2092 C C . LEU A 1 265 ? 11.055 10.977 0.8 1 97.94 265 LEU A C 1
ATOM 2094 O O . LEU A 1 265 ? 11.141 11.312 -0.384 1 97.94 265 LEU A O 1
ATOM 2098 N N . PRO A 1 266 ? 10.141 10.102 1.274 1 98.31 266 PRO A N 1
ATOM 2099 C CA . PRO A 1 266 ? 9.031 9.711 0.407 1 98.31 266 PRO A CA 1
ATOM 2100 C C . PRO A 1 266 ? 7.941 10.781 0.313 1 98.31 266 PRO A C 1
ATOM 2102 O O . PRO A 1 266 ? 7.484 11.289 1.339 1 98.31 266 PRO A O 1
ATOM 2105 N N . VAL A 1 267 ? 7.555 11.125 -0.921 1 97.94 267 VAL A N 1
ATOM 2106 C CA . VAL A 1 267 ? 6.371 11.945 -1.161 1 97.94 267 VAL A CA 1
ATOM 2107 C C . VAL A 1 267 ? 5.121 11.07 -1.149 1 97.94 267 VAL A C 1
ATOM 2109 O O . VAL A 1 267 ? 4.078 11.477 -0.636 1 97.94 267 VAL A O 1
ATOM 2112 N N . ILE A 1 268 ? 5.285 9.867 -1.767 1 98.5 268 ILE A N 1
ATOM 2113 C CA . ILE A 1 268 ? 4.215 8.875 -1.717 1 98.5 268 ILE A CA 1
ATOM 2114 C C . ILE A 1 268 ? 4.391 7.984 -0.489 1 98.5 268 ILE A C 1
ATOM 2116 O O . ILE A 1 268 ? 5.434 7.352 -0.319 1 98.5 268 ILE A O 1
ATOM 2120 N N . ARG A 1 269 ? 3.471 7.98 0.383 1 98.56 269 ARG A N 1
ATOM 2121 C CA . ARG A 1 269 ? 3.371 7.09 1.535 1 98.56 269 ARG A CA 1
ATOM 2122 C C . ARG A 1 269 ? 2.109 6.238 1.463 1 98.56 269 ARG A C 1
ATOM 2124 O O . ARG A 1 269 ? 1.3 6.395 0.547 1 98.56 269 ARG A O 1
ATOM 2131 N N . THR A 1 270 ? 1.979 5.238 2.328 1 98.62 270 THR A N 1
ATOM 2132 C CA . THR A 1 270 ? 0.763 4.434 2.299 1 98.62 270 THR A CA 1
ATOM 2133 C C . THR A 1 270 ? 0.025 4.516 3.631 1 98.62 270 THR A C 1
ATOM 2135 O O . THR A 1 270 ? 0.65 4.52 4.695 1 98.62 270 THR A O 1
ATOM 2138 N N . GLN A 1 271 ? -1.279 4.641 3.535 1 98.06 271 GLN A N 1
ATOM 2139 C CA . GLN A 1 271 ? -2.125 4.746 4.719 1 98.06 271 GLN A CA 1
ATOM 2140 C C . GLN A 1 271 ? -2.107 3.451 5.523 1 98.06 271 GLN A C 1
ATOM 2142 O O . GLN A 1 271 ? -2.4 2.379 4.992 1 98.06 271 GLN A O 1
ATOM 2147 N N . PRO A 1 272 ? -1.814 3.568 6.832 1 96.38 272 PRO A N 1
ATOM 2148 C CA . PRO A 1 272 ? -1.904 2.365 7.66 1 96.38 272 PRO A CA 1
ATOM 2149 C C . PRO A 1 272 ? -3.279 1.706 7.594 1 96.38 272 PRO A C 1
ATOM 2151 O O . PRO A 1 272 ? -4.301 2.395 7.645 1 96.38 272 PRO A O 1
ATOM 2154 N N . GLY A 1 273 ? -3.318 0.391 7.434 1 93.94 273 GLY A N 1
ATOM 2155 C CA . GLY A 1 273 ? -4.57 -0.35 7.422 1 93.94 273 GLY A CA 1
ATOM 2156 C C . GLY A 1 273 ? -5.102 -0.608 6.027 1 93.94 273 GLY A C 1
ATOM 2157 O O . GLY A 1 273 ? -5.484 -1.733 5.699 1 93.94 273 GLY A O 1
ATOM 2158 N N . THR A 1 274 ? -5.086 0.406 5.141 1 96.75 274 THR A N 1
ATOM 2159 C CA . THR A 1 274 ? -5.652 0.259 3.805 1 96.75 274 THR A CA 1
ATOM 2160 C C . THR A 1 274 ? -4.551 0.048 2.771 1 96.75 274 THR A C 1
ATOM 2162 O O . THR A 1 274 ? -4.809 -0.458 1.677 1 96.75 274 THR A O 1
ATOM 2165 N N . ASN A 1 275 ? -3.357 0.581 3.078 1 97.62 275 ASN A N 1
ATOM 2166 C CA . ASN A 1 275 ? -2.186 0.597 2.211 1 97.62 275 ASN A CA 1
ATOM 2167 C C . ASN A 1 275 ? -2.428 1.43 0.955 1 97.62 275 ASN A C 1
ATOM 2169 O O . ASN A 1 275 ? -1.725 1.272 -0.045 1 97.62 275 ASN A O 1
ATOM 2173 N N . LEU A 1 276 ? -3.477 2.303 0.967 1 97.94 276 LEU A N 1
ATOM 2174 C CA . LEU A 1 276 ? -3.703 3.221 -0.144 1 97.94 276 LEU A CA 1
ATOM 2175 C C . LEU A 1 276 ? -2.6 4.27 -0.217 1 97.94 276 LEU A C 1
ATOM 2177 O O . LEU A 1 276 ? -2.168 4.793 0.812 1 97.94 276 LEU A O 1
ATOM 2181 N N . PRO A 1 277 ? -2.117 4.512 -1.396 1 98.25 277 PRO A N 1
ATOM 2182 C CA . PRO A 1 277 ? -1.09 5.547 -1.535 1 98.25 277 PRO A CA 1
ATOM 2183 C C . PRO A 1 277 ? -1.641 6.957 -1.322 1 98.25 277 PRO A C 1
ATOM 2185 O O . PRO A 1 277 ? -2.76 7.258 -1.743 1 98.25 277 PRO A O 1
ATOM 2188 N N . THR A 1 278 ? -0.921 7.754 -0.629 1 98.44 278 THR A N 1
ATOM 2189 C CA . THR A 1 278 ? -1.216 9.156 -0.338 1 98.44 278 THR A CA 1
ATOM 2190 C C . THR A 1 278 ? -0.06 10.047 -0.77 1 98.44 278 THR A C 1
ATOM 2192 O O . THR A 1 278 ? 1.102 9.641 -0.73 1 98.44 278 THR A O 1
ATOM 2195 N N . LEU A 1 279 ? -0.319 11.258 -1.293 1 98.56 279 LEU A N 1
ATOM 2196 C CA . LEU A 1 279 ? 0.73 12.258 -1.473 1 98.56 279 LEU A CA 1
ATOM 2197 C C . LEU A 1 279 ? 0.914 13.086 -0.206 1 98.56 279 LEU A C 1
ATOM 2199 O O . LEU A 1 279 ? 0.132 14.008 0.061 1 98.56 279 LEU A O 1
ATOM 2203 N N . PHE A 1 280 ? 1.837 12.711 0.565 1 98.56 280 PHE A N 1
ATOM 2204 C CA . PHE A 1 280 ? 2.232 13.461 1.75 1 98.56 280 PHE A CA 1
ATOM 2205 C C . PHE A 1 280 ? 3.299 14.492 1.405 1 98.56 280 PHE A C 1
ATOM 2207 O O . PHE A 1 280 ? 4.48 14.164 1.29 1 98.56 280 PHE A O 1
ATOM 2214 N N . THR A 1 281 ? 2.867 15.812 1.246 1 96.5 281 THR A N 1
ATOM 2215 C CA . THR A 1 281 ? 3.814 16.734 0.62 1 96.5 281 THR A CA 1
ATOM 2216 C C . THR A 1 281 ? 3.447 18.188 0.924 1 96.5 281 THR A C 1
ATOM 2218 O O . THR A 1 281 ? 2.355 18.453 1.426 1 96.5 281 THR A O 1
ATOM 2221 N N . GLY A 1 282 ? 4.402 19.047 0.72 1 96.25 282 GLY A N 1
ATOM 2222 C CA . GLY A 1 282 ? 4.215 20.5 0.673 1 96.25 282 GLY A CA 1
ATOM 2223 C C . GLY A 1 282 ? 4.648 21.109 -0.645 1 96.25 282 GLY A C 1
ATOM 2224 O O . GLY A 1 282 ? 4.844 22.328 -0.735 1 96.25 282 GLY A O 1
ATOM 2225 N N . LEU A 1 283 ? 4.785 20.312 -1.686 1 96.75 283 LEU A N 1
ATOM 2226 C CA . LEU A 1 283 ? 5.395 20.734 -2.941 1 96.75 283 LEU A CA 1
ATOM 2227 C C . LEU A 1 283 ? 4.598 21.875 -3.568 1 96.75 283 LEU A C 1
ATOM 2229 O O . LEU A 1 283 ? 5.168 22.891 -3.965 1 96.75 283 LEU A O 1
ATOM 2233 N N . ALA A 1 284 ? 3.289 21.703 -3.621 1 96.19 284 ALA A N 1
ATOM 2234 C CA . ALA A 1 284 ? 2.451 22.75 -4.195 1 96.19 284 ALA A CA 1
ATOM 2235 C C . ALA A 1 284 ? 2.521 24.031 -3.365 1 96.19 284 ALA A C 1
ATOM 2237 O O . ALA A 1 284 ? 2.512 25.141 -3.914 1 96.19 284 ALA A O 1
ATOM 2238 N N . ALA A 1 285 ? 2.598 23.875 -2.098 1 95.12 285 ALA A N 1
ATOM 2239 C CA . ALA A 1 285 ? 2.674 25.031 -1.204 1 95.12 285 ALA A CA 1
ATOM 2240 C C . ALA A 1 285 ? 3.98 25.797 -1.404 1 95.12 285 ALA A C 1
ATOM 2242 O O . ALA A 1 285 ? 3.984 27.031 -1.455 1 95.12 285 ALA A O 1
ATOM 2243 N N . TYR A 1 286 ? 5.078 25.062 -1.493 1 92 286 TYR A N 1
ATOM 2244 C CA . TYR A 1 286 ? 6.371 25.703 -1.733 1 92 286 TYR A CA 1
ATOM 2245 C C . TYR A 1 286 ? 6.379 26.422 -3.07 1 92 286 TYR A C 1
ATOM 2247 O O . TYR A 1 286 ? 6.898 27.547 -3.172 1 92 286 TYR A O 1
ATOM 2255 N N . TRP A 1 287 ? 5.785 25.828 -4.016 1 92.75 287 TRP A N 1
ATOM 2256 C CA . TRP A 1 287 ? 5.703 26.422 -5.34 1 92.75 287 TRP A CA 1
ATOM 2257 C C . TRP A 1 287 ? 4.859 27.703 -5.309 1 92.75 287 TRP A C 1
ATOM 2259 O O . TRP A 1 287 ? 5.262 28.734 -5.852 1 92.75 287 TRP A O 1
ATOM 2269 N N . LYS A 1 288 ? 3.719 27.641 -4.691 1 91.75 288 LYS A N 1
ATOM 2270 C CA . LYS A 1 288 ? 2.84 28.797 -4.574 1 91.75 288 LYS A CA 1
ATOM 2271 C C . LYS A 1 288 ? 3.545 29.953 -3.865 1 91.75 288 LYS A C 1
ATOM 2273 O O . LYS A 1 288 ? 3.359 31.109 -4.227 1 91.75 288 LYS A O 1
ATOM 2278 N N . ARG A 1 289 ? 4.289 29.625 -2.908 1 87.31 289 ARG A N 1
ATOM 2279 C CA . ARG A 1 289 ? 5.023 30.641 -2.162 1 87.31 289 ARG A CA 1
ATOM 2280 C C . ARG A 1 289 ? 6.008 31.391 -3.064 1 87.31 289 ARG A C 1
ATOM 2282 O O . ARG A 1 289 ? 6.207 32.594 -2.922 1 87.31 289 ARG A O 1
ATOM 2289 N N . THR A 1 290 ? 6.617 30.688 -3.955 1 82.88 290 THR A N 1
ATOM 2290 C CA . THR A 1 290 ? 7.598 31.297 -4.855 1 82.88 290 THR A CA 1
ATOM 2291 C C . THR A 1 290 ? 6.906 32.188 -5.867 1 82.88 290 THR A C 1
ATOM 2293 O O . THR A 1 290 ? 7.543 33.094 -6.449 1 82.88 290 THR A O 1
ATOM 2296 N N . GLN A 1 291 ? 5.68 31.953 -6.105 1 82 291 GLN A N 1
ATOM 2297 C CA . GLN A 1 291 ? 4.953 32.781 -7.066 1 82 291 GLN A CA 1
ATOM 2298 C C . GLN A 1 291 ? 4.613 34.125 -6.473 1 82 291 GLN A C 1
ATOM 2300 O O . GLN A 1 291 ? 4.48 35.125 -7.207 1 82 291 GLN A O 1
ATOM 2305 N N . PHE A 1 292 ? 4.398 34.219 -5.227 1 70.25 292 PHE A N 1
ATOM 2306 C CA . PHE A 1 292 ? 3.967 35.469 -4.59 1 70.25 292 PHE A CA 1
ATOM 2307 C C . PHE A 1 292 ? 5.148 36.188 -3.957 1 70.25 292 PHE A C 1
ATOM 2309 O O . PHE A 1 292 ? 5.117 37.406 -3.787 1 70.25 292 PHE A O 1
ATOM 2316 N N . ASP A 1 293 ? 5.945 35.438 -3.232 1 62.84 293 ASP A N 1
ATOM 2317 C CA . ASP A 1 293 ? 6.973 36.062 -2.41 1 62.84 293 ASP A CA 1
ATOM 2318 C C . ASP A 1 293 ? 8.203 36.438 -3.244 1 62.84 293 ASP A C 1
ATOM 2320 O O . ASP A 1 293 ? 8.531 35.719 -4.199 1 62.84 293 ASP A O 1
ATOM 2324 N N . ALA A 1 294 ? 8.719 37.594 -2.98 1 48.75 294 ALA A N 1
ATOM 2325 C CA . ALA A 1 294 ? 9.977 38.156 -3.479 1 48.75 294 ALA A CA 1
ATOM 2326 C C . ALA A 1 294 ? 11.109 37.125 -3.318 1 48.75 294 ALA A C 1
ATOM 2328 O O . ALA A 1 294 ? 10.992 36.188 -2.557 1 48.75 294 ALA A O 1
ATOM 2329 N N . GLU A 1 295 ? 12.305 37.25 -3.879 1 47.31 295 GLU A N 1
ATOM 2330 C CA . GLU A 1 295 ? 13.578 36.562 -4.02 1 47.31 295 GLU A CA 1
ATOM 2331 C C . GLU A 1 295 ? 14.008 35.906 -2.705 1 47.31 295 GLU A C 1
ATOM 2333 O O . GLU A 1 295 ? 14.711 34.906 -2.701 1 47.31 295 GLU A O 1
ATOM 2338 N N . ALA A 1 296 ? 13.703 36.344 -1.579 1 45.56 296 ALA A N 1
ATOM 2339 C CA . ALA A 1 296 ? 14.398 36.062 -0.332 1 45.56 296 ALA A CA 1
ATOM 2340 C C . ALA A 1 296 ? 13.977 34.688 0.225 1 45.56 296 ALA A C 1
ATOM 2342 O O . ALA A 1 296 ? 14.789 33.969 0.803 1 45.56 296 ALA A O 1
ATOM 2343 N N . ARG A 1 297 ? 12.703 34.188 0.132 1 52.56 297 ARG A N 1
ATOM 2344 C CA . ARG A 1 297 ? 12.227 33 0.82 1 52.56 297 ARG A CA 1
ATOM 2345 C C . ARG A 1 297 ? 12.562 31.734 0.029 1 52.56 297 ARG A C 1
ATOM 2347 O O . ARG A 1 297 ? 12.352 30.609 0.504 1 52.56 297 ARG A O 1
ATOM 2354 N N . LYS A 1 298 ? 13.062 31.922 -1.186 1 51.34 298 LYS A N 1
ATOM 2355 C CA . LYS A 1 298 ? 13.398 30.844 -2.1 1 51.34 298 LYS A CA 1
ATOM 2356 C C . LYS A 1 298 ? 14.547 30 -1.553 1 51.34 298 LYS A C 1
ATOM 2358 O O . LYS A 1 298 ? 14.672 28.812 -1.895 1 51.34 298 LYS A O 1
ATOM 2363 N N . LYS A 1 299 ? 15.211 30.469 -0.411 1 58.53 299 LYS A N 1
ATOM 2364 C CA . LYS A 1 299 ? 16.5 29.844 -0.184 1 58.53 299 LYS A CA 1
ATOM 2365 C C . LYS A 1 299 ? 16.484 28.984 1.083 1 58.53 299 LYS A C 1
ATOM 2367 O O . LYS A 1 299 ? 17.422 28.25 1.353 1 58.53 299 LYS A O 1
ATOM 2372 N N . VAL A 1 300 ? 15.305 28.797 1.779 1 68.94 300 VAL A N 1
ATOM 2373 C CA . VAL A 1 300 ? 15.391 28.078 3.055 1 68.94 300 VAL A CA 1
ATOM 2374 C C . VAL A 1 300 ? 15.125 26.594 2.842 1 68.94 300 VAL A C 1
ATOM 2376 O O . VAL A 1 300 ? 15.867 25.75 3.338 1 68.94 300 VAL A O 1
ATOM 2379 N N . THR A 1 301 ? 14.172 26.312 2.057 1 80.88 301 THR A N 1
ATOM 2380 C CA . THR A 1 301 ? 13.875 24.922 1.764 1 80.88 301 THR A CA 1
ATOM 2381 C C . THR A 1 301 ? 13.898 24.656 0.259 1 80.88 301 THR A C 1
ATOM 2383 O O . THR A 1 301 ? 13.25 25.375 -0.51 1 80.88 301 THR A O 1
ATOM 2386 N N . GLN A 1 302 ? 14.68 23.781 -0.092 1 89.19 302 GLN A N 1
ATOM 2387 C CA . GLN A 1 302 ? 14.766 23.359 -1.483 1 89.19 302 GLN A CA 1
ATOM 2388 C C . GLN A 1 302 ? 14.328 21.906 -1.641 1 89.19 302 GLN A C 1
ATOM 2390 O O . GLN A 1 302 ? 14.742 21.031 -0.864 1 89.19 302 GLN A O 1
ATOM 2395 N N . GLN A 1 303 ? 13.438 21.719 -2.596 1 94.5 303 GLN A N 1
ATOM 2396 C CA . GLN A 1 303 ? 12.969 20.375 -2.9 1 94.5 303 GLN A CA 1
ATOM 2397 C C . GLN A 1 303 ? 13.469 19.922 -4.266 1 94.5 303 GLN A C 1
ATOM 2399 O O . GLN A 1 303 ? 13.25 20.594 -5.273 1 94.5 303 GLN A O 1
ATOM 2404 N N . LEU A 1 304 ? 14.148 18.797 -4.332 1 97.44 304 LEU A N 1
ATOM 2405 C CA . LEU A 1 304 ? 14.648 18.156 -5.543 1 97.44 304 LEU A CA 1
ATOM 2406 C C . LEU A 1 304 ? 14.164 16.703 -5.625 1 97.44 304 LEU A C 1
ATOM 2408 O O . LEU A 1 304 ? 13.68 16.156 -4.637 1 97.44 304 LEU A O 1
ATOM 2412 N N . PHE A 1 305 ? 14.211 16.156 -6.832 1 98.06 305 PHE A N 1
ATOM 2413 C CA . PHE A 1 305 ? 14.055 14.711 -6.895 1 98.06 305 PHE A CA 1
ATOM 2414 C C . PHE A 1 305 ? 15.148 14.016 -6.094 1 98.06 305 PHE A C 1
ATOM 2416 O O . PHE A 1 305 ? 16.219 14.586 -5.867 1 98.06 305 PHE A O 1
ATOM 2423 N N . GLY A 1 306 ? 14.883 12.82 -5.695 1 97.69 306 GLY A N 1
ATOM 2424 C CA . GLY A 1 306 ? 15.781 12.07 -4.832 1 97.69 306 GLY A CA 1
ATOM 2425 C C . GLY A 1 306 ? 17.172 11.906 -5.41 1 97.69 306 GLY A C 1
ATOM 2426 O O . GLY A 1 306 ? 18.125 11.664 -4.68 1 97.69 306 GLY A O 1
ATOM 2427 N N . ASP A 1 307 ? 17.312 12.086 -6.707 1 96.19 307 ASP A N 1
ATOM 2428 C CA . ASP A 1 307 ? 18.625 11.953 -7.348 1 96.19 307 ASP A CA 1
ATOM 2429 C C . ASP A 1 307 ? 19.312 13.312 -7.477 1 96.19 307 ASP A C 1
ATOM 2431 O O . ASP A 1 307 ? 20.359 13.43 -8.102 1 96.19 307 ASP A O 1
ATOM 2435 N N . GLY A 1 308 ? 18.672 14.336 -7.027 1 96.81 308 GLY A N 1
ATOM 2436 C CA . GLY A 1 308 ? 19.281 15.656 -6.988 1 96.81 308 GLY A CA 1
ATOM 2437 C C . GLY A 1 308 ? 18.875 16.547 -8.148 1 96.81 308 GLY A C 1
ATOM 2438 O O . GLY A 1 308 ? 19.219 17.719 -8.188 1 96.81 308 GLY A O 1
ATOM 2439 N N . THR A 1 309 ? 18.062 16.062 -9.008 1 97.56 309 THR A N 1
ATOM 2440 C CA . THR A 1 309 ? 17.625 16.875 -10.141 1 97.56 309 THR A CA 1
ATOM 2441 C C . THR A 1 309 ? 16.406 17.734 -9.766 1 97.56 309 THR A C 1
ATOM 2443 O O . THR A 1 309 ? 15.656 17.375 -8.859 1 97.56 309 THR A O 1
ATOM 2446 N N . PRO A 1 310 ? 16.234 18.875 -10.453 1 97.12 310 PRO A N 1
ATOM 2447 C CA . PRO A 1 310 ? 15.102 19.75 -10.141 1 97.12 310 PRO A CA 1
ATOM 2448 C C . PRO A 1 310 ? 13.758 19.125 -10.508 1 97.12 310 PRO A C 1
ATOM 2450 O O . PRO A 1 310 ? 13.672 18.359 -11.469 1 97.12 310 PRO A O 1
ATOM 2453 N N . ILE A 1 311 ? 12.758 19.469 -9.766 1 97.75 311 ILE A N 1
ATOM 2454 C CA . ILE A 1 311 ? 11.391 19.078 -10.094 1 97.75 311 ILE A CA 1
ATOM 2455 C C . ILE A 1 311 ? 10.797 20.078 -11.078 1 97.75 311 ILE A C 1
ATOM 2457 O O . ILE A 1 311 ? 10.711 21.281 -10.781 1 97.75 311 ILE A O 1
ATOM 2461 N N . PRO A 1 312 ? 10.406 19.641 -12.227 1 97.81 312 PRO A N 1
ATOM 2462 C CA . PRO A 1 312 ? 9.828 20.562 -13.203 1 97.81 312 PRO A CA 1
ATOM 2463 C C . PRO A 1 312 ? 8.602 21.297 -12.664 1 97.81 312 PRO A C 1
ATOM 2465 O O . PRO A 1 312 ? 7.738 20.688 -12.039 1 97.81 312 PRO A O 1
ATOM 2468 N N . GLU A 1 313 ? 8.461 22.578 -12.953 1 96 313 GLU A N 1
ATOM 2469 C CA . GLU A 1 313 ? 7.398 23.438 -12.445 1 96 313 GLU A CA 1
ATOM 2470 C C . GLU A 1 313 ? 6.031 22.969 -12.93 1 96 313 GLU A C 1
ATOM 2472 O O . GLU A 1 313 ? 5.027 23.125 -12.234 1 96 313 GLU A O 1
ATOM 2477 N N . LYS A 1 314 ? 6.012 22.359 -14.094 1 97.88 314 LYS A N 1
ATOM 2478 C CA . LYS A 1 314 ? 4.738 21.906 -14.664 1 97.88 314 LYS A CA 1
ATOM 2479 C C . LYS A 1 314 ? 4.027 20.938 -13.727 1 97.88 314 LYS A C 1
ATOM 2481 O O . LYS A 1 314 ? 2.799 20.938 -13.641 1 97.88 314 LYS A O 1
ATOM 2486 N N . TYR A 1 315 ? 4.789 20.078 -13.047 1 98.19 315 TYR A N 1
ATOM 2487 C CA . TYR A 1 315 ? 4.207 19.125 -12.109 1 98.19 315 TYR A CA 1
ATOM 2488 C C . TYR A 1 315 ? 3.666 19.828 -10.875 1 98.19 315 TYR A C 1
ATOM 2490 O O . TYR A 1 315 ? 2.586 19.484 -10.383 1 98.19 315 TYR A O 1
ATOM 2498 N N . LEU A 1 316 ? 4.398 20.828 -10.367 1 97.69 316 LEU A N 1
ATOM 2499 C CA . LEU A 1 316 ? 4 21.578 -9.172 1 97.69 316 LEU A CA 1
ATOM 2500 C C . LEU A 1 316 ? 2.744 22.391 -9.445 1 97.69 316 LEU A C 1
ATOM 2502 O O . LEU A 1 316 ? 1.833 22.438 -8.617 1 97.69 316 LEU A O 1
ATOM 2506 N N . GLU A 1 317 ? 2.723 22.984 -10.602 1 97.5 317 GLU A N 1
ATOM 2507 C CA . GLU A 1 317 ? 1.544 23.719 -11.031 1 97.5 317 GLU A CA 1
ATOM 2508 C C . GLU A 1 317 ? 0.323 22.812 -11.133 1 97.5 317 GLU A C 1
ATOM 2510 O O . GLU A 1 317 ? -0.774 23.188 -10.711 1 97.5 317 GLU A O 1
ATOM 2515 N N . HIS A 1 318 ? 0.542 21.656 -11.734 1 98.62 318 HIS A N 1
ATOM 2516 C CA . HIS A 1 318 ? -0.569 20.734 -11.898 1 98.62 318 HIS A CA 1
ATOM 2517 C C . HIS A 1 318 ? -1.052 20.203 -10.555 1 98.62 318 HIS A C 1
ATOM 2519 O O . HIS A 1 318 ? -2.256 20.047 -10.336 1 98.62 318 HIS A O 1
ATOM 2525 N N . LEU A 1 319 ? -0.146 19.938 -9.633 1 98.31 319 LEU A N 1
ATOM 2526 C CA . LEU A 1 319 ? -0.524 19.531 -8.281 1 98.31 319 LEU A CA 1
ATOM 2527 C C . LEU A 1 319 ? -1.391 20.594 -7.617 1 98.31 319 LEU A C 1
ATOM 2529 O O . LEU A 1 319 ? -2.385 20.281 -6.965 1 98.31 319 LEU A O 1
ATOM 2533 N N . ALA A 1 320 ? -0.972 21.828 -7.773 1 97.94 320 ALA A N 1
ATOM 2534 C CA . ALA A 1 320 ? -1.743 22.938 -7.215 1 97.94 320 ALA A CA 1
ATOM 2535 C C . ALA A 1 320 ? -3.145 22.984 -7.82 1 97.94 320 ALA A C 1
ATOM 2537 O O . ALA A 1 320 ? -4.125 23.219 -7.105 1 97.94 320 ALA A O 1
ATOM 2538 N N . LYS A 1 321 ? -3.203 22.75 -9.102 1 98.38 321 LYS A N 1
ATOM 2539 C CA . LYS A 1 321 ? -4.492 22.75 -9.789 1 98.38 321 LYS A CA 1
ATOM 2540 C C . LYS A 1 321 ? -5.406 21.656 -9.234 1 98.38 321 LYS A C 1
ATOM 2542 O O . LYS A 1 321 ? -6.578 21.922 -8.953 1 98.38 321 LYS A O 1
ATOM 2547 N N . ILE A 1 322 ? -4.879 20.438 -9.125 1 98.62 322 ILE A N 1
ATOM 2548 C CA . ILE A 1 322 ? -5.672 19.344 -8.57 1 98.62 322 ILE A CA 1
ATOM 2549 C C . ILE A 1 322 ? -6.125 19.703 -7.156 1 98.62 322 ILE A C 1
ATOM 2551 O O . ILE A 1 322 ? -7.289 19.516 -6.805 1 98.62 322 ILE A O 1
ATOM 2555 N N . THR A 1 323 ? -5.223 20.25 -6.34 1 98.31 323 THR A N 1
ATOM 2556 C CA . THR A 1 323 ? -5.512 20.594 -4.949 1 98.31 323 THR A CA 1
ATOM 2557 C C . THR A 1 323 ? -6.641 21.609 -4.867 1 98.31 323 THR A C 1
ATOM 2559 O O . THR A 1 323 ? -7.559 21.469 -4.055 1 98.31 323 THR A O 1
ATOM 2562 N N . ASP A 1 324 ? -6.586 22.594 -5.723 1 98.12 324 ASP A N 1
ATOM 2563 C CA . ASP A 1 324 ? -7.637 23.609 -5.77 1 98.12 324 ASP A CA 1
ATOM 2564 C C . ASP A 1 324 ? -8.984 22.984 -6.121 1 98.12 324 ASP A C 1
ATOM 2566 O O . ASP A 1 324 ? -10.023 23.406 -5.605 1 98.12 324 ASP A O 1
ATOM 2570 N N . ASP A 1 325 ? -8.914 22 -6.957 1 98.25 325 ASP A N 1
ATOM 2571 C CA . ASP A 1 325 ? -10.141 21.359 -7.422 1 98.25 325 ASP A CA 1
ATOM 2572 C C . ASP A 1 325 ? -10.766 20.516 -6.316 1 98.25 325 ASP A C 1
ATOM 2574 O O . ASP A 1 325 ? -11.992 20.375 -6.258 1 98.25 325 ASP A O 1
ATOM 2578 N N . ILE A 1 326 ? -9.922 19.984 -5.449 1 98.19 326 ILE A N 1
ATOM 2579 C CA . ILE A 1 326 ? -10.477 18.953 -4.566 1 98.19 326 ILE A CA 1
ATOM 2580 C C . ILE A 1 326 ? -10.578 19.5 -3.145 1 98.19 326 ILE A C 1
ATOM 2582 O O . ILE A 1 326 ? -10.961 18.781 -2.221 1 98.19 326 ILE A O 1
ATOM 2586 N N . ARG A 1 327 ? -10.242 20.734 -2.918 1 98.19 327 ARG A N 1
ATOM 2587 C CA . ARG A 1 327 ? -10.266 21.25 -1.555 1 98.19 327 ARG A CA 1
ATOM 2588 C C . ARG A 1 327 ? -11.586 21.953 -1.254 1 98.19 327 ARG A C 1
ATOM 2590 O O . ARG A 1 327 ? -12.289 22.391 -2.17 1 98.19 327 ARG A O 1
ATOM 2597 N N . VAL A 1 328 ? -11.977 22.016 -0.025 1 98.19 328 VAL A N 1
ATOM 2598 C CA . VAL A 1 328 ? -12.961 22.969 0.49 1 98.19 328 VAL A CA 1
ATOM 2599 C C . VAL A 1 328 ? -12.266 24.031 1.346 1 98.19 328 VAL A C 1
ATOM 2601 O O . VAL A 1 328 ? -11.141 23.812 1.808 1 98.19 328 VAL A O 1
ATOM 2604 N N . LEU A 1 329 ? -12.867 25.109 1.446 1 98.19 329 LEU A N 1
ATOM 2605 C CA . LEU A 1 329 ? -12.398 26.188 2.326 1 98.19 329 LEU A CA 1
ATOM 2606 C C . LEU A 1 329 ? -13.297 26.312 3.553 1 98.19 329 LEU A C 1
ATOM 2608 O O . LEU A 1 329 ? -14.383 26.875 3.473 1 98.19 329 LEU A O 1
ATOM 2612 N N . HIS A 1 330 ? -12.844 25.828 4.637 1 98.25 330 HIS A N 1
ATOM 2613 C CA . HIS A 1 330 ? -13.633 25.812 5.863 1 98.25 330 HIS A CA 1
ATOM 2614 C C . HIS A 1 330 ? -13.75 27.203 6.469 1 98.25 330 HIS A C 1
ATOM 2616 O O . HIS A 1 330 ? -12.758 27.766 6.953 1 98.25 330 HIS A O 1
ATOM 2622 N N . HIS A 1 331 ? -14.945 27.719 6.453 1 97.88 331 HIS A N 1
ATOM 2623 C CA . HIS A 1 331 ? -15.234 28.953 7.184 1 97.88 331 HIS A CA 1
ATOM 2624 C C . HIS A 1 331 ? -15.406 28.688 8.672 1 97.88 331 HIS A C 1
ATOM 2626 O O . HIS A 1 331 ? -16.375 28.047 9.086 1 97.88 331 HIS A O 1
ATOM 2632 N N . TRP A 1 332 ? -14.523 29.25 9.406 1 97.69 332 TRP A N 1
ATOM 2633 C CA . TRP A 1 332 ? -14.461 28.969 10.836 1 97.69 332 TRP A CA 1
ATOM 2634 C C . TRP A 1 332 ? -15.664 29.578 11.562 1 97.69 332 TRP A C 1
ATOM 2636 O O . TRP A 1 332 ? -16.094 30.688 11.234 1 97.69 332 TRP A O 1
ATOM 2646 N N . GLN A 1 333 ? -16.156 28.844 12.484 1 96.75 333 GLN A N 1
ATOM 2647 C CA . GLN A 1 333 ? -16.984 29.344 13.578 1 96.75 333 GLN A CA 1
ATOM 2648 C C . GLN A 1 333 ? -16.266 29.234 14.922 1 96.75 333 GLN A C 1
ATOM 2650 O O . GLN A 1 333 ? -15.586 28.234 15.18 1 96.75 333 GLN A O 1
ATOM 2655 N N . GLU A 1 334 ? -16.406 30.297 15.672 1 97.31 334 GLU A N 1
ATOM 2656 C CA . GLU A 1 334 ? -15.766 30.234 16.984 1 97.31 334 GLU A CA 1
ATOM 2657 C C . GLU A 1 334 ? -16.188 28.984 17.75 1 97.31 334 GLU A C 1
ATOM 2659 O O . GLU A 1 334 ? -17.375 28.656 17.797 1 97.31 334 GLU A O 1
ATOM 2664 N N . GLY A 1 335 ? -15.148 28.297 18.25 1 97.62 335 GLY A N 1
ATOM 2665 C CA . GLY A 1 335 ? -15.422 27.078 19 1 97.62 335 GLY A CA 1
ATOM 2666 C C . GLY A 1 335 ? -15.203 25.812 18.188 1 97.62 335 GLY A C 1
ATOM 2667 O O . GLY A 1 335 ? -15.141 24.719 18.75 1 97.62 335 GLY A O 1
ATOM 2668 N N . ASP A 1 336 ? -15.094 25.953 16.859 1 98.44 336 ASP A N 1
ATOM 2669 C CA . ASP A 1 336 ? -14.836 24.797 16 1 98.44 336 ASP A CA 1
ATOM 2670 C C . ASP A 1 336 ? -13.555 24.078 16.406 1 98.44 336 ASP A C 1
ATOM 2672 O O . ASP A 1 336 ? -12.562 24.734 16.75 1 98.44 336 ASP A O 1
ATOM 2676 N N . VAL A 1 337 ? -13.578 22.781 16.391 1 98.81 337 VAL A N 1
ATOM 2677 C CA . VAL A 1 337 ? -12.367 21.984 16.469 1 98.81 337 VAL A CA 1
ATOM 2678 C C . VAL A 1 337 ? -12.242 21.094 15.234 1 98.81 337 VAL A C 1
ATOM 2680 O O . VAL A 1 337 ? -13.133 20.297 14.945 1 98.81 337 VAL A O 1
ATOM 2683 N N . LEU A 1 338 ? -11.211 21.281 14.508 1 98.81 338 LEU A N 1
ATOM 2684 C CA . LEU A 1 338 ? -10.883 20.406 13.383 1 98.81 338 LEU A CA 1
ATOM 2685 C C . LEU A 1 338 ? -9.805 19.406 13.781 1 98.81 338 LEU A C 1
ATOM 2687 O O . LEU A 1 338 ? -8.797 19.766 14.391 1 98.81 338 LEU A O 1
ATOM 2691 N N . VAL A 1 339 ? -10.031 18.172 13.492 1 98.81 339 VAL A N 1
ATOM 2692 C CA . VAL A 1 339 ? -9.047 17.109 13.703 1 98.81 339 VAL A CA 1
ATOM 2693 C C . VAL A 1 339 ? -8.664 16.484 12.359 1 98.81 339 VAL A C 1
ATOM 2695 O O . VAL A 1 339 ? -9.516 15.984 11.633 1 98.81 339 VAL A O 1
ATOM 2698 N N . TYR A 1 340 ? -7.344 16.547 12.039 1 98.75 340 TYR A N 1
ATOM 2699 C CA . TYR A 1 340 ? -6.836 16.031 10.773 1 98.75 340 TYR A CA 1
ATOM 2700 C C . TYR A 1 340 ? -6.039 14.75 10.977 1 98.75 340 TYR A C 1
ATOM 2702 O O . TYR A 1 340 ? -5.207 14.672 11.883 1 98.75 340 TYR A O 1
ATOM 2710 N N . ASP A 1 341 ? -6.336 13.766 10.164 1 98.75 341 ASP A N 1
ATOM 2711 C CA . ASP A 1 341 ? -5.328 12.758 9.867 1 98.75 341 ASP A CA 1
ATOM 2712 C C . ASP A 1 341 ? -4.297 13.281 8.875 1 98.75 341 ASP A C 1
ATOM 2714 O O . ASP A 1 341 ? -4.574 13.375 7.672 1 98.75 341 ASP A O 1
ATOM 2718 N N . ASN A 1 342 ? -3.125 13.609 9.352 1 98.69 342 ASN A N 1
ATOM 2719 C CA . ASN A 1 342 ? -2.1 14.281 8.562 1 98.69 342 ASN A CA 1
ATOM 2720 C C . ASN A 1 342 ? -1.636 13.422 7.391 1 98.69 342 ASN A C 1
ATOM 2722 O O . ASN A 1 342 ? -1.106 13.945 6.406 1 98.69 342 ASN A O 1
ATOM 2726 N N . ILE A 1 343 ? -1.862 12.125 7.445 1 97.94 343 ILE A N 1
ATOM 2727 C CA . ILE A 1 343 ? -1.434 11.211 6.395 1 97.94 343 ILE A CA 1
ATOM 2728 C C . ILE A 1 343 ? -2.352 11.344 5.184 1 97.94 343 ILE A C 1
ATOM 2730 O O . ILE A 1 343 ? -1.903 11.234 4.043 1 97.94 343 ILE A O 1
ATOM 2734 N N . ILE A 1 344 ? -3.625 11.688 5.426 1 96.88 344 ILE A N 1
ATOM 2735 C CA . ILE A 1 344 ? -4.512 11.547 4.273 1 96.88 344 ILE A CA 1
ATOM 2736 C C . ILE A 1 344 ? -5.211 12.883 4 1 96.88 344 ILE A C 1
ATOM 2738 O O . ILE A 1 344 ? -6.008 12.984 3.068 1 96.88 344 ILE A O 1
ATOM 2742 N N . ALA A 1 345 ? -4.895 13.945 4.789 1 98.56 345 ALA A N 1
ATOM 2743 C CA . ALA A 1 345 ? -5.531 15.234 4.547 1 98.56 345 ALA A CA 1
ATOM 2744 C C . ALA A 1 345 ? -4.523 16.375 4.664 1 98.56 345 ALA A C 1
ATOM 2746 O O . ALA A 1 345 ? -3.594 16.312 5.473 1 98.56 345 ALA A O 1
ATOM 2747 N N . GLN A 1 346 ? -4.77 17.375 3.881 1 98.69 346 GLN A N 1
ATOM 2748 C CA . GLN A 1 346 ? -3.973 18.594 3.918 1 98.69 346 GLN A CA 1
ATOM 2749 C C . GLN A 1 346 ? -4.766 19.75 4.516 1 98.69 346 GLN A C 1
ATOM 2751 O O . GLN A 1 346 ? -5.996 19.766 4.465 1 98.69 346 GLN A O 1
ATOM 2756 N N . HIS A 1 347 ? -4.09 20.641 5.102 1 98.56 347 HIS A N 1
ATOM 2757 C CA . HIS A 1 347 ? -4.656 21.891 5.629 1 98.56 347 HIS A CA 1
ATOM 2758 C C . HIS A 1 347 ? -3.902 23.109 5.105 1 98.56 347 HIS A C 1
ATOM 2760 O O . HIS A 1 347 ? -2.979 22.969 4.301 1 98.56 347 HIS A O 1
ATOM 2766 N N . GLY A 1 348 ? -4.363 24.266 5.434 1 97.62 348 GLY A N 1
ATOM 2767 C CA . GLY A 1 348 ? -3.783 25.547 5.051 1 97.62 348 GLY A CA 1
ATOM 2768 C C . GLY A 1 348 ? -4.461 26.719 5.711 1 97.62 348 GLY A C 1
ATOM 2769 O O . GLY A 1 348 ? -5.086 26.578 6.766 1 97.62 348 GLY A O 1
ATOM 2770 N N . ARG A 1 349 ? -4.164 27.875 5.145 1 97.06 349 ARG A N 1
ATOM 2771 C CA . ARG A 1 349 ? -4.723 29.109 5.695 1 97.06 349 ARG A CA 1
ATOM 2772 C C . ARG A 1 349 ? -4.859 30.172 4.613 1 97.06 349 ARG A C 1
ATOM 2774 O O . ARG A 1 349 ? -3.869 30.547 3.979 1 97.06 349 ARG A O 1
ATOM 2781 N N . GLU A 1 350 ? -6.031 30.641 4.484 1 97 350 GLU A N 1
ATOM 2782 C CA . GLU A 1 350 ? -6.293 31.766 3.594 1 97 350 GLU A CA 1
ATOM 2783 C C . GLU A 1 350 ? -6.07 33.094 4.309 1 97 350 GLU A C 1
ATOM 2785 O O . GLU A 1 350 ? -6.227 33.188 5.527 1 97 350 GLU A O 1
ATOM 2790 N N . PRO A 1 351 ? -5.703 34.062 3.545 1 96.62 351 PRO A N 1
ATOM 2791 C CA . PRO A 1 351 ? -5.652 35.375 4.148 1 96.62 351 PRO A CA 1
ATOM 2792 C C . PRO A 1 351 ? -7.016 35.844 4.656 1 96.62 351 PRO A C 1
ATOM 2794 O O . PRO A 1 351 ? -8.047 35.281 4.301 1 96.62 351 PRO A O 1
ATOM 2797 N N . TRP A 1 352 ? -6.996 36.875 5.551 1 97.5 352 TRP A N 1
ATOM 2798 C CA . TRP A 1 352 ? -8.273 37.406 6.039 1 97.5 352 TRP A CA 1
ATOM 2799 C C . TRP A 1 352 ? -8.234 38.906 6.16 1 97.5 352 TRP A C 1
ATOM 2801 O O . TRP A 1 352 ? -7.168 39.531 6.078 1 97.5 352 TRP A O 1
ATOM 2811 N N . GLN A 1 353 ? -9.352 39.5 6.254 1 97.12 353 GLN A N 1
ATOM 2812 C CA . GLN A 1 353 ? -9.508 40.938 6.426 1 97.12 353 GLN A CA 1
ATOM 2813 C C . GLN A 1 353 ? -9.602 41.312 7.902 1 97.12 353 GLN A C 1
ATOM 2815 O O . GLN A 1 353 ? -9.789 40.438 8.758 1 97.12 353 GLN A O 1
ATOM 2820 N N . GLY A 1 354 ? -9.367 42.5 8.117 1 96.5 354 GLY A N 1
ATOM 2821 C CA . GLY A 1 354 ? -9.406 42.969 9.5 1 96.5 354 GLY A CA 1
ATOM 2822 C C . GLY A 1 354 ? -8.039 43 10.156 1 96.5 354 GLY A C 1
ATOM 2823 O O . GLY A 1 354 ? -7.039 43.312 9.508 1 96.5 354 GLY A O 1
ATOM 2824 N N . GLU A 1 355 ? -8.086 42.688 11.5 1 96.19 355 GLU A N 1
ATOM 2825 C CA . GLU A 1 355 ? -6.855 42.719 12.289 1 96.19 355 GLU A CA 1
ATOM 2826 C C . GLU A 1 355 ? -6.262 41.344 12.445 1 96.19 355 GLU A C 1
ATOM 2828 O O . GLU A 1 355 ? -6.977 40.344 12.352 1 96.19 355 GLU A O 1
ATOM 2833 N N . GLN A 1 356 ? -4.992 41.312 12.703 1 94.81 356 GLN A N 1
ATOM 2834 C CA . GLN A 1 356 ? -4.293 40.062 12.945 1 94.81 356 GLN A CA 1
ATOM 2835 C C . GLN A 1 356 ? -4.988 39.25 14.031 1 94.81 356 GLN A C 1
ATOM 2837 O O . GLN A 1 356 ? -5.105 38.031 13.914 1 94.81 356 GLN A O 1
ATOM 2842 N N . SER A 1 357 ? -5.5 39.938 14.969 1 94.69 357 SER A N 1
ATOM 2843 C CA . SER A 1 357 ? -6.078 39.312 16.141 1 94.69 357 SER A CA 1
ATOM 2844 C C . SER A 1 357 ? -7.48 38.781 15.852 1 94.69 357 SER A C 1
ATOM 2846 O O . SER A 1 357 ? -8.078 38.094 16.688 1 94.69 357 SER A O 1
ATOM 2848 N N . ASP A 1 358 ? -7.941 39.031 14.656 1 96.19 358 ASP A N 1
ATOM 2849 C CA . ASP A 1 358 ? -9.297 38.625 14.32 1 96.19 358 ASP A CA 1
ATOM 2850 C C . ASP A 1 358 ? -9.359 37.125 14.047 1 96.19 358 ASP A C 1
ATOM 2852 O O . ASP A 1 358 ? -10.445 36.531 14.008 1 96.19 358 ASP A O 1
ATOM 2856 N N . ARG A 1 359 ? -8.242 36.562 13.859 1 96.44 359 ARG A N 1
ATOM 2857 C CA . ARG A 1 359 ? -8.133 35.125 13.68 1 96.44 359 ARG A CA 1
ATOM 2858 C C . ARG A 1 359 ? -7.141 34.5 14.664 1 96.44 359 ARG A C 1
ATOM 2860 O O . ARG A 1 359 ? -5.941 34.781 14.594 1 96.44 359 ARG A O 1
ATOM 2867 N N . VAL A 1 360 ? -7.672 33.75 15.555 1 96.12 360 VAL A N 1
ATOM 2868 C CA . VAL A 1 360 ? -6.84 33.062 16.531 1 96.12 360 VAL A CA 1
ATOM 2869 C C . VAL A 1 360 ? -7.145 31.562 16.516 1 96.12 360 VAL A C 1
ATOM 2871 O O . VAL A 1 360 ? -8.18 31.125 17.031 1 96.12 360 VAL A O 1
ATOM 2874 N N . ILE A 1 361 ? -6.254 30.812 15.875 1 96.5 361 ILE A N 1
ATOM 2875 C CA . ILE A 1 361 ? -6.359 29.359 15.805 1 96.5 361 ILE A CA 1
ATOM 2876 C C . ILE A 1 361 ? -5.25 28.719 16.625 1 96.5 361 ILE A C 1
ATOM 2878 O O . ILE A 1 361 ? -4.078 29.078 16.5 1 96.5 361 ILE A O 1
ATOM 2882 N N . LEU A 1 362 ? -5.633 27.859 17.516 1 97.06 362 LEU A N 1
ATOM 2883 C CA . LEU A 1 362 ? -4.676 27.094 18.312 1 97.06 362 LEU A CA 1
ATOM 2884 C C . LEU A 1 362 ? -4.473 25.703 17.734 1 97.06 362 LEU A C 1
ATOM 2886 O O . LEU A 1 362 ? -5.379 25.141 17.109 1 97.06 362 LEU A O 1
ATOM 2890 N N . ALA A 1 363 ? -3.275 25.156 17.938 1 96.94 363 ALA A N 1
ATOM 2891 C CA . ALA A 1 363 ? -2.93 23.875 17.344 1 96.94 363 ALA A CA 1
ATOM 2892 C C . ALA A 1 363 ? -2.393 22.906 18.406 1 96.94 363 ALA A C 1
ATOM 2894 O O . ALA A 1 363 ? -1.765 23.328 19.375 1 96.94 363 ALA A O 1
ATOM 2895 N N . SER A 1 364 ? -2.664 21.672 18.266 1 97.69 364 SER A N 1
ATOM 2896 C CA . SER A 1 364 ? -2.123 20.547 19.031 1 97.69 364 SER A CA 1
ATOM 2897 C C . SER A 1 364 ? -1.744 19.391 18.125 1 97.69 364 SER A C 1
ATOM 2899 O O . SER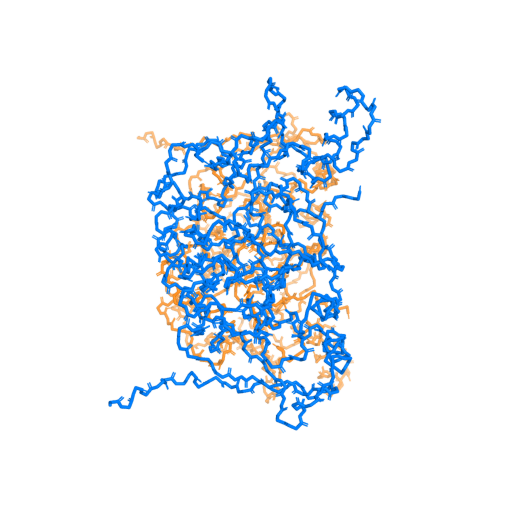 A 1 364 ? -2.539 18.969 17.281 1 97.69 364 SER A O 1
ATOM 2901 N N . LEU A 1 365 ? -0.506 18.875 18.234 1 97.06 365 LEU A N 1
ATOM 2902 C CA . LEU A 1 365 ? 0.026 17.859 17.344 1 97.06 365 LEU A CA 1
ATOM 2903 C C . LEU A 1 365 ? 0.27 16.562 18.078 1 97.06 365 LEU A C 1
ATOM 2905 O O . LEU A 1 365 ? 0.747 16.562 19.219 1 97.06 365 LEU A O 1
ATOM 2909 N N . PHE A 1 366 ? -0.061 15.469 17.391 1 98.19 366 PHE A N 1
ATOM 2910 C CA . PHE A 1 366 ? 0.032 14.172 18.047 1 98.19 366 PHE A CA 1
ATOM 2911 C C . PHE A 1 366 ? 0.608 13.125 17.109 1 98.19 366 PHE A C 1
ATOM 2913 O O . PHE A 1 366 ? 0.383 13.18 15.898 1 98.19 366 PHE A O 1
ATOM 2920 N N . ASP A 1 367 ? 1.326 12.141 17.719 1 97.56 367 ASP A N 1
ATOM 2921 C CA . ASP A 1 367 ? 1.794 10.961 17 1 97.56 367 ASP A CA 1
ATOM 2922 C C . ASP A 1 367 ? 0.744 9.852 17.016 1 97.56 367 ASP A C 1
ATOM 2924 O O . ASP A 1 367 ? -0.052 9.758 17.953 1 97.56 367 ASP A O 1
ATOM 2928 N N . GLY A 1 368 ? 0.74 9.133 15.93 1 95.06 368 GLY A N 1
ATOM 2929 C CA . GLY A 1 368 ? -0.124 7.961 15.867 1 95.06 368 GLY A CA 1
ATOM 2930 C C . GLY A 1 368 ? 0.56 6.691 16.328 1 95.06 368 GLY A C 1
ATOM 2931 O O . GLY A 1 368 ? 1.742 6.707 16.688 1 95.06 368 GLY A O 1
ATOM 2932 N N . GLU A 1 369 ? -0.215 5.629 16.391 1 92.12 369 GLU A N 1
ATOM 2933 C CA . GLU A 1 369 ? 0.307 4.324 16.781 1 92.12 369 GLU A CA 1
ATOM 2934 C C . GLU A 1 369 ? 1.311 3.801 15.766 1 92.12 369 GLU A C 1
ATOM 2936 O O . GLU A 1 369 ? 2.223 3.047 16.109 1 92.12 369 GLU A O 1
ATOM 2941 N N . SER A 1 370 ? 1.085 4.172 14.547 1 93.88 370 SER A N 1
ATOM 2942 C CA . SER A 1 370 ? 1.974 3.756 13.469 1 93.88 370 SER A CA 1
ATOM 2943 C C . SER A 1 370 ? 2.236 4.898 12.492 1 93.88 370 SER A C 1
ATOM 2945 O O . SER A 1 370 ? 1.407 5.801 12.344 1 93.88 370 SER A O 1
ATOM 2947 N N . VAL A 1 371 ? 3.439 4.836 11.875 1 96.69 371 VAL A N 1
ATOM 2948 C CA . VAL A 1 371 ? 3.764 5.77 10.805 1 96.69 371 VAL A CA 1
ATOM 2949 C C . VAL A 1 371 ? 3.264 5.223 9.469 1 96.69 371 VAL A C 1
ATOM 2951 O O . VAL A 1 371 ? 2.953 4.035 9.359 1 96.69 371 VAL A O 1
ATOM 2954 N N . PRO A 1 372 ? 3.059 6.082 8.477 1 97.94 372 PRO A N 1
ATOM 2955 C CA . PRO A 1 372 ? 2.652 5.574 7.164 1 97.94 372 PRO A CA 1
ATOM 2956 C C . PRO A 1 372 ? 3.68 4.621 6.559 1 97.94 372 PRO A C 1
ATOM 2958 O O . PRO A 1 372 ? 4.863 4.684 6.902 1 97.94 372 PRO A O 1
ATOM 2961 N N . GLY A 1 373 ? 3.219 3.707 5.699 1 97.75 373 GLY A N 1
ATOM 2962 C CA . GLY A 1 373 ? 4.086 2.725 5.066 1 97.75 373 GLY A CA 1
ATOM 2963 C C . GLY A 1 373 ? 4.805 3.262 3.844 1 97.75 373 GLY A C 1
ATOM 2964 O O . GLY A 1 373 ? 4.484 4.348 3.357 1 97.75 373 GLY A O 1
ATOM 2965 N N . PRO A 1 374 ? 5.789 2.434 3.389 1 97.94 374 PRO A N 1
ATOM 2966 C CA . PRO A 1 374 ? 6.516 2.818 2.176 1 97.94 374 PRO A CA 1
ATOM 2967 C C . PRO A 1 374 ? 5.688 2.623 0.906 1 97.94 374 PRO A C 1
ATOM 2969 O O . PRO A 1 374 ? 4.633 1.987 0.944 1 97.94 374 PRO A O 1
ATOM 2972 N N . TYR A 1 375 ? 6.07 3.191 -0.173 1 98.19 375 TYR A N 1
ATOM 2973 C CA . TYR A 1 375 ? 5.566 2.969 -1.523 1 98.19 375 TYR A CA 1
ATOM 2974 C C . TYR A 1 375 ? 6.711 2.844 -2.52 1 98.19 375 TYR A C 1
ATOM 2976 O O . TYR A 1 375 ? 7.234 3.852 -3.002 1 98.19 375 TYR A O 1
ATOM 2984 N N . GLY A 1 376 ? 7.102 1.616 -2.77 1 96.62 376 GLY A N 1
ATOM 2985 C CA . GLY A 1 376 ? 8.156 1.41 -3.746 1 96.62 376 GLY A CA 1
ATOM 2986 C C . GLY A 1 376 ? 9.305 0.571 -3.215 1 96.62 376 GLY A C 1
ATOM 2987 O O . GLY A 1 376 ? 9.25 0.081 -2.084 1 96.62 376 GLY A O 1
ATOM 2988 N N . PHE A 1 377 ? 10.352 0.42 -3.986 1 95.5 377 PHE A N 1
ATOM 2989 C CA . PHE A 1 377 ? 11.422 -0.529 -3.725 1 95.5 377 PHE A CA 1
ATOM 2990 C C . PHE A 1 377 ? 12.555 0.132 -2.939 1 95.5 377 PHE A C 1
ATOM 2992 O O . PHE A 1 377 ? 13.414 -0.552 -2.385 1 95.5 377 PHE A O 1
ATOM 2999 N N . GLY A 1 378 ? 12.547 1.441 -2.838 1 94.12 378 GLY A N 1
ATOM 3000 C CA . GLY A 1 378 ? 13.648 2.129 -2.18 1 94.12 378 GLY A CA 1
ATOM 3001 C C . GLY A 1 378 ? 13.594 2.031 -0.668 1 94.12 378 GLY A C 1
ATOM 3002 O O . GLY A 1 378 ? 12.523 2.15 -0.07 1 94.12 378 GLY A O 1
ATOM 3003 N N . ASP A 1 379 ? 14.727 1.861 -0.046 1 93.25 379 ASP A N 1
ATOM 3004 C CA . ASP A 1 379 ? 14.766 1.787 1.411 1 93.25 379 ASP A CA 1
ATOM 3005 C C . ASP A 1 379 ? 14.43 3.137 2.039 1 93.25 379 ASP A C 1
ATOM 3007 O O . ASP A 1 379 ? 13.945 3.197 3.172 1 93.25 379 ASP A O 1
ATOM 3011 N N . TRP A 1 380 ? 14.648 4.227 1.294 1 96.44 380 TRP A N 1
ATOM 3012 C CA . TRP A 1 380 ? 14.344 5.582 1.749 1 96.44 380 TRP A CA 1
ATOM 3013 C C . TRP A 1 380 ? 12.836 5.785 1.867 1 96.44 380 TRP A C 1
ATOM 3015 O O . TRP A 1 380 ? 12.383 6.766 2.467 1 96.44 380 TRP A O 1
ATOM 3025 N N . ALA A 1 381 ? 12.047 4.855 1.352 1 97.31 381 ALA A N 1
ATOM 3026 C CA . ALA A 1 381 ? 10.602 5.035 1.241 1 97.31 381 ALA A CA 1
ATOM 3027 C C . ALA A 1 381 ? 9.914 4.809 2.586 1 97.31 381 ALA A C 1
ATOM 3029 O O . ALA A 1 381 ? 8.758 5.191 2.773 1 97.31 381 ALA A O 1
ATOM 3030 N N . GLN A 1 382 ? 10.586 4.168 3.506 1 95.69 382 GLN A N 1
ATOM 3031 C CA . GLN A 1 382 ? 10.008 3.906 4.82 1 95.69 382 GLN A CA 1
ATOM 3032 C C . GLN A 1 382 ? 10.406 4.984 5.824 1 95.69 382 GLN A C 1
ATOM 3034 O O . GLN A 1 382 ? 11.594 5.188 6.086 1 95.69 382 GLN A O 1
ATOM 3039 N N . VAL A 1 383 ? 9.414 5.688 6.34 1 93.81 383 VAL A N 1
ATOM 3040 C CA . VAL A 1 383 ? 9.68 6.586 7.453 1 93.81 383 VAL A CA 1
ATOM 3041 C C . VAL A 1 383 ? 9.578 5.82 8.773 1 93.81 383 VAL A C 1
ATOM 3043 O O . VAL A 1 383 ? 8.977 4.746 8.828 1 93.81 383 VAL A O 1
ATOM 3046 N N . VAL A 1 384 ? 10.258 6.41 9.805 1 92.31 384 VAL A N 1
ATOM 3047 C CA . VAL A 1 384 ? 10.273 5.754 11.109 1 92.31 384 VAL A CA 1
ATOM 3048 C C . VAL A 1 384 ? 9.977 6.77 12.203 1 92.31 384 VAL A C 1
ATOM 3050 O O . VAL A 1 384 ? 10.07 7.98 11.984 1 92.31 384 VAL A O 1
ATOM 3053 N N . GLN A 1 385 ? 9.5 6.254 13.312 1 92 385 GLN A N 1
ATOM 3054 C CA . GLN A 1 385 ? 9.367 7.117 14.484 1 92 385 GLN A CA 1
ATOM 3055 C C . GLN A 1 385 ? 10.727 7.621 14.953 1 92 385 GLN A C 1
ATOM 3057 O O . GLN A 1 385 ? 11.711 6.875 14.938 1 92 385 GLN A O 1
ATOM 3062 N N . ALA A 1 386 ? 10.695 8.82 15.359 1 93.25 386 ALA A N 1
ATOM 3063 C CA . ALA A 1 386 ? 11.938 9.367 15.898 1 93.25 386 ALA A CA 1
ATOM 3064 C C . ALA A 1 386 ? 12.391 8.594 17.141 1 93.25 386 ALA A C 1
ATOM 3066 O O . ALA A 1 386 ? 11.555 8.188 17.953 1 93.25 386 ALA A O 1
ATOM 3067 N N . LEU A 1 387 ? 13.633 8.477 17.297 1 89.94 387 LEU A N 1
ATOM 3068 C CA . LEU A 1 387 ? 14.219 7.836 18.469 1 89.94 387 LEU A CA 1
ATOM 3069 C C . LEU A 1 387 ? 14.102 8.734 19.688 1 89.94 387 LEU A C 1
ATOM 3071 O O . LEU A 1 387 ? 14.016 9.953 19.578 1 89.94 387 LEU A O 1
ATOM 3075 N N . ASP A 1 388 ? 14.094 8.102 20.859 1 86.94 388 ASP A N 1
ATOM 3076 C CA . ASP A 1 388 ? 14.047 8.852 22.109 1 86.94 388 ASP A CA 1
ATOM 3077 C C . ASP A 1 388 ? 15.352 9.602 22.359 1 86.94 388 ASP A C 1
ATOM 3079 O O . ASP A 1 388 ? 16.422 9.125 21.984 1 86.94 388 ASP A O 1
ATOM 3083 N N . MET B 1 1 ? 21.891 -13.961 -42.219 1 23.27 1 MET B N 1
ATOM 3084 C CA . MET B 1 1 ? 21.469 -12.688 -41.625 1 23.27 1 MET B CA 1
ATOM 3085 C C . MET B 1 1 ? 21.609 -12.711 -40.094 1 23.27 1 MET B C 1
ATOM 3087 O O . MET B 1 1 ? 21.078 -13.602 -39.438 1 23.27 1 MET B O 1
ATOM 3091 N N . ALA B 1 2 ? 22.703 -12.125 -39.562 1 28.91 2 ALA B N 1
ATOM 3092 C CA . ALA B 1 2 ? 23.172 -12.25 -38.188 1 28.91 2 ALA B CA 1
ATOM 3093 C C . ALA B 1 2 ? 22.141 -11.703 -37.188 1 28.91 2 ALA B C 1
ATOM 3095 O O . ALA B 1 2 ? 21.797 -10.523 -37.25 1 28.91 2 ALA B O 1
ATOM 3096 N N . THR B 1 3 ? 21.031 -12.461 -36.875 1 30.98 3 THR B N 1
ATOM 3097 C CA . THR B 1 3 ? 20.016 -12.031 -35.906 1 30.98 3 THR B CA 1
ATOM 3098 C C . THR B 1 3 ? 20.672 -11.492 -34.656 1 30.98 3 THR B C 1
ATOM 3100 O O . THR B 1 3 ? 21.312 -12.242 -33.906 1 30.98 3 THR B O 1
ATOM 3103 N N . THR B 1 4 ? 21.109 -10.398 -34.562 1 34.25 4 THR B N 1
ATOM 3104 C CA . THR B 1 4 ? 21.797 -9.727 -33.469 1 34.25 4 THR B CA 1
ATOM 3105 C C . THR B 1 4 ? 20.922 -9.711 -32.219 1 34.25 4 THR B C 1
ATOM 3107 O O . THR B 1 4 ? 19.828 -9.141 -32.219 1 34.25 4 THR B O 1
ATOM 3110 N N . THR B 1 5 ? 20.844 -10.742 -31.391 1 38.56 5 THR B N 1
ATOM 3111 C CA . THR B 1 5 ? 20.203 -10.875 -30.094 1 38.56 5 THR B CA 1
ATOM 3112 C C . THR B 1 5 ? 20.5 -9.664 -29.203 1 38.56 5 THR B C 1
ATOM 3114 O O . THR B 1 5 ? 21.656 -9.375 -28.906 1 38.56 5 THR B O 1
ATOM 3117 N N . GLU B 1 6 ? 19.812 -8.648 -29.375 1 41.91 6 GLU B N 1
ATOM 3118 C CA . GLU B 1 6 ? 19.969 -7.449 -28.562 1 41.91 6 GLU B CA 1
ATOM 3119 C C . GLU B 1 6 ? 20.031 -7.793 -27.078 1 41.91 6 GLU B C 1
ATOM 3121 O O . GLU B 1 6 ? 19.094 -8.352 -26.531 1 41.91 6 GLU B O 1
ATOM 3126 N N . GLU B 1 7 ? 21.156 -8.148 -26.578 1 46 7 GLU B N 1
ATOM 3127 C CA . GLU B 1 7 ? 21.5 -8.461 -25.203 1 46 7 GLU B CA 1
ATOM 3128 C C . GLU B 1 7 ? 21.125 -7.32 -24.266 1 46 7 GLU B C 1
ATOM 3130 O O . GLU B 1 7 ? 21.359 -6.152 -24.562 1 46 7 GLU B O 1
ATOM 3135 N N . LEU B 1 8 ? 20.172 -7.562 -23.406 1 53.28 8 LEU B N 1
ATOM 3136 C CA . LEU B 1 8 ? 19.797 -6.605 -22.375 1 53.28 8 LEU B CA 1
ATOM 3137 C C . LEU B 1 8 ? 21.016 -6.195 -21.547 1 53.28 8 LEU B C 1
ATOM 3139 O O . LEU B 1 8 ? 21.859 -7.035 -21.203 1 53.28 8 LEU B O 1
ATOM 3143 N N . GLN B 1 9 ? 21.641 -5.125 -21.734 1 51.25 9 GLN B N 1
ATOM 3144 C CA . GLN B 1 9 ? 22.781 -4.645 -20.953 1 51.25 9 GLN B CA 1
ATOM 3145 C C . GLN B 1 9 ? 22.453 -4.539 -19.484 1 51.25 9 GLN B C 1
ATOM 3147 O O . GLN B 1 9 ? 22.156 -3.451 -18.969 1 51.25 9 GLN B O 1
ATOM 3152 N N . ILE B 1 10 ? 22.141 -5.707 -18.844 1 59.84 10 ILE B N 1
ATOM 3153 C CA . ILE B 1 10 ? 21.797 -5.75 -17.422 1 59.84 10 ILE B CA 1
ATOM 3154 C C . ILE B 1 10 ? 23.062 -6.031 -16.609 1 59.84 10 ILE B C 1
ATOM 3156 O O . ILE B 1 10 ? 23.891 -6.859 -16.984 1 59.84 10 ILE B O 1
ATOM 3160 N N . GLU B 1 11 ? 23.312 -5.293 -15.617 1 59.84 11 GLU B N 1
ATOM 3161 C CA . GLU B 1 11 ? 24.422 -5.543 -14.719 1 59.84 11 GLU B CA 1
ATOM 3162 C C . GLU B 1 11 ? 24.375 -6.965 -14.164 1 59.84 11 GLU B C 1
ATOM 3164 O O . GLU B 1 11 ? 23.328 -7.422 -13.703 1 59.84 11 GLU B O 1
ATOM 3169 N N . LYS B 1 12 ? 25.547 -7.613 -14.422 1 72.19 12 LYS B N 1
ATOM 3170 C CA . LYS B 1 12 ? 25.672 -9.008 -14.008 1 72.19 12 LYS B CA 1
ATOM 3171 C C . LYS B 1 12 ? 25.734 -9.125 -12.484 1 72.19 12 LYS B C 1
ATOM 3173 O O . LYS B 1 12 ? 26.375 -8.305 -11.82 1 72.19 12 LYS B O 1
ATOM 3178 N N . LEU B 1 13 ? 24.906 -9.953 -11.883 1 78.81 13 LEU B N 1
ATOM 3179 C CA . LEU B 1 13 ? 24.844 -10.25 -10.453 1 78.81 13 LEU B CA 1
ATOM 3180 C C . LEU B 1 13 ? 25.672 -11.484 -10.117 1 78.81 13 LEU B C 1
ATOM 3182 O O . LEU B 1 13 ? 25.656 -12.469 -10.859 1 78.81 13 LEU B O 1
ATOM 3186 N N . ARG B 1 14 ? 26.656 -11.359 -9.156 1 76.56 14 ARG B N 1
ATOM 3187 C CA . ARG B 1 14 ? 27.359 -12.5 -8.594 1 76.56 14 ARG B CA 1
ATOM 3188 C C . ARG B 1 14 ? 27.047 -12.672 -7.113 1 76.56 14 ARG B C 1
ATOM 3190 O O . ARG B 1 14 ? 27.141 -11.719 -6.336 1 76.56 14 ARG B O 1
ATOM 3197 N N . LEU B 1 15 ? 26.594 -13.789 -6.738 1 79.38 15 LEU B N 1
ATOM 3198 C CA . LEU B 1 15 ? 26.375 -14.164 -5.344 1 79.38 15 LEU B CA 1
ATOM 3199 C C . LEU B 1 15 ? 27.531 -14.992 -4.812 1 79.38 15 LEU B C 1
ATOM 3201 O O . LEU B 1 15 ? 27.594 -16.203 -5.043 1 79.38 15 LEU B O 1
ATOM 3205 N N . GLU B 1 16 ? 28.578 -14.352 -4.156 1 73.06 16 GLU B N 1
ATOM 3206 C CA . GLU B 1 16 ? 29.906 -14.914 -3.934 1 73.06 16 GLU B CA 1
ATOM 3207 C C . GLU B 1 16 ? 30.031 -15.484 -2.523 1 73.06 16 GLU B C 1
ATOM 3209 O O . GLU B 1 16 ? 30.938 -16.281 -2.25 1 73.06 16 GLU B O 1
ATOM 3214 N N . ASP B 1 17 ? 29.219 -15.195 -1.714 1 68.25 17 ASP B N 1
ATOM 3215 C CA . ASP B 1 17 ? 29.453 -15.578 -0.325 1 68.25 17 ASP B CA 1
ATOM 3216 C C . ASP B 1 17 ? 28.812 -16.938 -0.012 1 68.25 17 ASP B C 1
ATOM 3218 O O . ASP B 1 17 ? 28.047 -17.062 0.951 1 68.25 17 ASP B O 1
ATOM 3222 N N . SER B 1 18 ? 29.141 -17.906 -1.004 1 74.12 18 SER B N 1
ATOM 3223 C CA . SER B 1 18 ? 28.547 -19.219 -0.792 1 74.12 18 SER B CA 1
ATOM 3224 C C . SER B 1 18 ? 29.391 -20.312 -1.441 1 74.12 18 SER B C 1
ATOM 3226 O O . SER B 1 18 ? 30.422 -20.031 -2.068 1 74.12 18 SER B O 1
ATOM 3228 N N . VAL B 1 19 ? 29.141 -21.547 -1.189 1 81.44 19 VAL B N 1
ATOM 3229 C CA . VAL B 1 19 ? 29.828 -22.734 -1.709 1 81.44 19 VAL B CA 1
ATOM 3230 C C . VAL B 1 19 ? 29.812 -22.703 -3.236 1 81.44 19 VAL B C 1
ATOM 3232 O O . VAL B 1 19 ? 30.859 -22.859 -3.871 1 81.44 19 VAL B O 1
ATOM 3235 N N . VAL B 1 20 ? 28.734 -22.453 -3.791 1 89.69 20 VAL B N 1
ATOM 3236 C CA . VAL B 1 20 ? 28.547 -22.281 -5.227 1 89.69 20 VAL B CA 1
ATOM 3237 C C . VAL B 1 20 ? 28.297 -20.812 -5.543 1 89.69 20 VAL B C 1
ATOM 3239 O O . VAL B 1 20 ? 27.438 -20.172 -4.922 1 89.69 20 VAL B O 1
ATOM 3242 N N . LYS B 1 21 ? 29.031 -20.312 -6.398 1 91.5 21 LYS B N 1
ATOM 3243 C CA . LYS B 1 21 ? 28.812 -18.938 -6.844 1 91.5 21 LYS B CA 1
ATOM 3244 C C . LYS B 1 21 ? 27.844 -18.891 -8.023 1 91.5 21 LYS B C 1
ATOM 3246 O O . LYS B 1 21 ? 28.078 -19.516 -9.047 1 91.5 21 LYS B O 1
ATOM 3251 N N . PHE B 1 22 ? 26.719 -18.203 -7.809 1 93.19 22 PHE B N 1
ATOM 3252 C CA . PHE B 1 22 ? 25.781 -18 -8.898 1 93.19 22 PHE B CA 1
ATOM 3253 C C . PHE B 1 22 ? 26.062 -16.703 -9.641 1 93.19 22 PHE B C 1
ATOM 3255 O O . PHE B 1 22 ? 26.406 -15.688 -9.023 1 93.19 22 PHE B O 1
ATOM 3262 N N . GLU B 1 23 ? 25.953 -16.734 -10.891 1 94.38 23 GLU B N 1
ATOM 3263 C CA . GLU B 1 23 ? 26.047 -15.523 -11.703 1 94.38 23 GLU B CA 1
ATOM 3264 C C . GLU B 1 23 ? 24.812 -15.359 -12.594 1 94.38 23 GLU B C 1
ATOM 3266 O O . GLU B 1 23 ? 24.25 -16.344 -13.062 1 94.38 23 GLU B O 1
ATOM 3271 N N . SER B 1 24 ? 24.453 -14.117 -12.789 1 96.19 24 SER B N 1
ATOM 3272 C CA . SER B 1 24 ? 23.328 -13.859 -13.695 1 96.19 24 SER B CA 1
ATOM 3273 C C . SER B 1 24 ? 23.781 -13.938 -15.148 1 96.19 24 SER B C 1
ATOM 3275 O O . SER B 1 24 ? 24.969 -13.812 -15.453 1 96.19 24 SER B O 1
ATOM 3277 N N . PHE B 1 25 ? 22.875 -14.258 -16.031 1 95 25 PHE B N 1
ATOM 3278 C CA . PHE B 1 25 ? 23.125 -14.266 -17.469 1 95 25 PHE B CA 1
ATOM 3279 C C . PHE B 1 25 ? 21.906 -13.812 -18.234 1 95 25 PHE B C 1
ATOM 3281 O O . PHE B 1 25 ? 20.797 -13.781 -17.703 1 95 25 PHE B O 1
ATOM 3288 N N . ASP B 1 26 ? 22.109 -13.445 -19.453 1 95.06 26 ASP B N 1
ATOM 3289 C CA . ASP B 1 26 ? 21.016 -12.922 -20.281 1 95.06 26 ASP B CA 1
ATOM 3290 C C . ASP B 1 26 ? 20.328 -14.039 -21.062 1 95.06 26 ASP B C 1
ATOM 3292 O O . ASP B 1 26 ? 20.984 -14.984 -21.5 1 95.06 26 ASP B O 1
ATOM 3296 N N . LEU B 1 27 ? 19.078 -13.922 -21.156 1 96.69 27 LEU B N 1
ATOM 3297 C CA . LEU B 1 27 ? 18.281 -14.812 -21.984 1 96.69 27 LEU B CA 1
ATOM 3298 C C . LEU B 1 27 ? 17.812 -14.094 -23.25 1 96.69 27 LEU B C 1
ATOM 3300 O O . LEU B 1 27 ? 17.828 -12.867 -23.312 1 96.69 27 LEU B O 1
ATOM 3304 N N . PRO B 1 28 ? 17.438 -14.891 -24.281 1 95.75 28 PRO B N 1
ATOM 3305 C CA . PRO B 1 28 ? 16.828 -14.242 -25.453 1 95.75 28 PRO B CA 1
ATOM 3306 C C . PRO B 1 28 ? 15.57 -13.461 -25.094 1 95.75 28 PRO B C 1
ATOM 3308 O O . PRO B 1 28 ? 14.945 -13.719 -24.062 1 95.75 28 PRO B O 1
ATOM 3311 N N . THR B 1 29 ? 15.125 -12.547 -25.938 1 95 29 THR B N 1
ATOM 3312 C CA . THR B 1 29 ? 13.984 -11.664 -25.688 1 95 29 THR B CA 1
ATOM 3313 C C . THR B 1 29 ? 12.695 -12.469 -25.578 1 95 29 THR B C 1
ATOM 3315 O O . THR B 1 29 ? 11.695 -11.977 -25.062 1 95 29 THR B O 1
ATOM 3318 N N . SER B 1 30 ? 12.688 -13.688 -26.078 1 94.94 30 SER B N 1
ATOM 3319 C CA . SER B 1 30 ? 11.523 -14.555 -25.922 1 94.94 30 SER B CA 1
ATOM 3320 C C . SER B 1 30 ? 11.336 -14.984 -24.484 1 94.94 30 SER B C 1
ATOM 3322 O O . SER B 1 30 ? 10.211 -15.234 -24.047 1 94.94 30 SER B O 1
ATOM 3324 N N . ASN B 1 31 ? 12.445 -15 -23.766 1 97.62 31 ASN B N 1
ATOM 3325 C CA . ASN B 1 31 ? 12.43 -15.609 -22.438 1 97.62 31 ASN B CA 1
ATOM 3326 C C . ASN B 1 31 ? 12.594 -14.562 -21.344 1 97.62 31 ASN B C 1
ATOM 3328 O O . ASN B 1 31 ? 12.352 -14.852 -20.172 1 97.62 31 ASN B O 1
ATOM 3332 N N . GLN B 1 32 ? 12.977 -13.367 -21.75 1 97.88 32 GLN B N 1
ATOM 3333 C CA . GLN B 1 32 ? 13.32 -12.359 -20.75 1 97.88 32 GLN B CA 1
ATOM 3334 C C . GLN B 1 32 ? 13.031 -10.953 -21.266 1 97.88 32 GLN B C 1
ATOM 3336 O O . GLN B 1 32 ? 13.188 -10.68 -22.453 1 97.88 32 GLN B O 1
ATOM 3341 N N . ARG B 1 33 ? 12.656 -10.07 -20.391 1 97.94 33 ARG B N 1
ATOM 3342 C CA . ARG B 1 33 ? 12.422 -8.68 -20.75 1 97.94 33 ARG B CA 1
ATOM 3343 C C . ARG B 1 33 ? 12.719 -7.754 -19.578 1 97.94 33 ARG B C 1
ATOM 3345 O O . ARG B 1 33 ? 12.789 -8.203 -18.422 1 97.94 33 ARG B O 1
ATOM 3352 N N . ILE B 1 34 ? 12.922 -6.52 -19.859 1 97.44 34 ILE B N 1
ATOM 3353 C CA . ILE B 1 34 ? 13.023 -5.48 -18.844 1 97.44 34 ILE B CA 1
ATOM 3354 C C . ILE B 1 34 ? 11.633 -5.117 -18.344 1 97.44 34 ILE B C 1
ATOM 3356 O O . ILE B 1 34 ? 10.719 -4.863 -19.125 1 97.44 34 ILE B O 1
ATOM 3360 N N . LEU B 1 35 ? 11.477 -5.141 -17.094 1 97.38 35 LEU B N 1
ATOM 3361 C CA . LEU B 1 35 ? 10.195 -4.828 -16.469 1 97.38 35 LEU B CA 1
ATOM 3362 C C . LEU B 1 35 ? 9.891 -3.338 -16.562 1 97.38 35 LEU B C 1
ATOM 3364 O O . LEU B 1 35 ? 10.805 -2.51 -16.547 1 97.38 35 LEU B O 1
ATOM 3368 N N . GLY B 1 36 ? 8.617 -3.014 -16.703 1 95.19 36 GLY B N 1
ATOM 3369 C CA . GLY B 1 36 ? 8.18 -1.627 -16.656 1 95.19 36 GLY B CA 1
ATOM 3370 C C . GLY B 1 36 ? 7.836 -1.156 -15.25 1 95.19 36 GLY B C 1
ATOM 3371 O O . GLY B 1 36 ? 7.988 -1.905 -14.281 1 95.19 36 GLY B O 1
ATOM 3372 N N . ALA B 1 37 ? 7.344 0.09 -15.164 1 92.94 37 ALA B N 1
ATOM 3373 C CA . ALA B 1 37 ? 6.898 0.632 -13.883 1 92.94 37 ALA B CA 1
ATOM 3374 C C . ALA B 1 37 ? 5.859 -0.278 -13.234 1 92.94 37 ALA B C 1
ATOM 3376 O O . ALA B 1 37 ? 5.043 -0.893 -13.93 1 92.94 37 ALA B O 1
ATOM 3377 N N . PRO B 1 38 ? 6.027 -0.382 -11.977 1 94.44 38 PRO B N 1
ATOM 3378 C CA . PRO B 1 38 ? 6.785 0.411 -11.008 1 94.44 38 PRO B CA 1
ATOM 3379 C C . PRO B 1 38 ? 8.133 -0.216 -10.656 1 94.44 38 PRO B C 1
ATOM 3381 O O . PRO B 1 38 ? 8.789 0.208 -9.703 1 94.44 38 PRO B O 1
ATOM 3384 N N . HIS B 1 39 ? 8.508 -1.286 -11.398 1 95.94 39 HIS B N 1
ATOM 3385 C CA . HIS B 1 39 ? 9.781 -1.917 -11.102 1 95.94 39 HIS B CA 1
ATOM 3386 C C . HIS B 1 39 ? 10.938 -0.943 -11.305 1 95.94 39 HIS B C 1
ATOM 3388 O O . HIS B 1 39 ? 10.859 -0.047 -12.148 1 95.94 39 HIS B O 1
ATOM 3394 N N . PRO B 1 40 ? 12 -1.129 -10.469 1 92.56 40 PRO B N 1
ATOM 3395 C CA . PRO B 1 40 ? 13.18 -0.294 -10.711 1 92.56 40 PRO B CA 1
ATOM 3396 C C . PRO B 1 40 ? 13.719 -0.43 -12.133 1 92.56 40 PRO B C 1
ATOM 3398 O O . PRO B 1 40 ? 13.547 -1.476 -12.766 1 92.56 40 PRO B O 1
ATOM 3401 N N . LYS B 1 41 ? 14.43 0.546 -12.578 1 91.06 41 LYS B N 1
ATOM 3402 C CA . LYS B 1 41 ? 15.016 0.545 -13.914 1 91.06 41 LYS B CA 1
ATOM 3403 C C . LYS B 1 41 ? 15.969 -0.632 -14.094 1 91.06 41 LYS B C 1
ATOM 3405 O O . LYS B 1 41 ? 16.703 -0.992 -13.172 1 91.06 41 LYS B O 1
ATOM 3410 N N . ASN B 1 42 ? 15.867 -1.254 -15.211 1 92.56 42 ASN B N 1
ATOM 3411 C CA . ASN B 1 42 ? 16.766 -2.316 -15.641 1 92.56 42 ASN B CA 1
ATOM 3412 C C . ASN B 1 42 ? 16.547 -3.602 -14.844 1 92.56 42 ASN B C 1
ATOM 3414 O O . ASN B 1 42 ? 17.438 -4.43 -14.727 1 92.56 42 ASN B O 1
ATOM 3418 N N . THR B 1 43 ? 15.438 -3.721 -14.266 1 95.81 43 THR B N 1
ATOM 3419 C CA . THR B 1 43 ? 15.055 -4.992 -13.656 1 95.81 43 THR B CA 1
ATOM 3420 C C . THR B 1 43 ? 14.5 -5.949 -14.711 1 95.81 43 THR B C 1
ATOM 3422 O O . THR B 1 43 ? 13.68 -5.555 -15.539 1 95.81 43 THR B O 1
ATOM 3425 N N . VAL B 1 44 ? 14.922 -7.191 -14.695 1 97.81 44 VAL B N 1
ATOM 3426 C CA . VAL B 1 44 ? 14.492 -8.125 -15.727 1 97.81 44 VAL B CA 1
ATOM 3427 C C . VAL B 1 44 ? 13.625 -9.219 -15.102 1 97.81 44 VAL B C 1
ATOM 3429 O O . VAL B 1 44 ? 13.688 -9.453 -13.891 1 97.81 44 VAL B O 1
ATOM 3432 N N . ILE B 1 45 ? 12.844 -9.867 -15.891 1 98.56 45 ILE B N 1
ATOM 3433 C CA . ILE B 1 45 ? 12.047 -11.031 -15.5 1 98.56 45 ILE B CA 1
ATOM 3434 C C . ILE B 1 45 ? 12.133 -12.102 -16.578 1 98.56 45 ILE B C 1
ATOM 3436 O O . ILE B 1 45 ? 11.891 -11.828 -17.75 1 98.56 45 ILE B O 1
ATOM 3440 N N . PRO B 1 46 ? 12.508 -13.258 -16.328 1 98.62 46 PRO B N 1
ATOM 3441 C CA . PRO B 1 46 ? 13.102 -13.625 -15.031 1 98.62 46 PRO B CA 1
ATOM 3442 C C . PRO B 1 46 ? 14.539 -13.141 -14.883 1 98.62 46 PRO B C 1
ATOM 3444 O O . PRO B 1 46 ? 15.18 -12.789 -15.867 1 98.62 46 PRO B O 1
ATOM 3447 N N . LEU B 1 47 ? 14.938 -13.023 -13.586 1 98.31 47 LEU B N 1
ATOM 3448 C CA . LEU B 1 47 ? 16.375 -13 -13.352 1 98.31 47 LEU B CA 1
ATOM 3449 C C . LEU B 1 47 ? 16.984 -14.398 -13.5 1 98.31 47 LEU B C 1
ATOM 3451 O O . LEU B 1 47 ? 16.656 -15.305 -12.734 1 98.31 47 LEU B O 1
ATOM 3455 N N . ALA B 1 48 ? 17.859 -14.57 -14.445 1 98.31 48 ALA B N 1
ATOM 3456 C CA . ALA B 1 48 ? 18.438 -15.875 -14.75 1 98.31 48 ALA B CA 1
ATOM 3457 C C . ALA B 1 48 ? 19.781 -16.062 -14.031 1 98.31 48 ALA B C 1
ATOM 3459 O O . ALA B 1 48 ? 20.656 -15.203 -14.117 1 98.31 48 ALA B O 1
ATOM 3460 N N . LEU B 1 49 ? 19.906 -17.141 -13.336 1 97.19 49 LEU B N 1
ATOM 3461 C CA . LEU B 1 49 ? 21.094 -17.469 -12.57 1 97.19 49 LEU B CA 1
ATOM 3462 C C . LEU B 1 49 ? 21.625 -18.844 -12.953 1 97.19 49 LEU B C 1
ATOM 3464 O O . LEU B 1 49 ? 20.859 -19.734 -13.281 1 97.19 49 LEU B O 1
ATOM 3468 N N . ARG B 1 50 ? 22.906 -19.031 -12.898 1 96 50 ARG B N 1
ATOM 3469 C CA . ARG B 1 50 ? 23.562 -20.328 -13.07 1 96 50 ARG B CA 1
ATOM 3470 C C . ARG B 1 50 ? 24.859 -20.391 -12.266 1 96 50 ARG B C 1
ATOM 3472 O O . ARG B 1 50 ? 25.438 -19.359 -11.914 1 96 50 ARG B O 1
ATOM 3479 N N . PRO B 1 51 ? 25.266 -21.578 -11.898 1 94.75 51 PRO B N 1
ATOM 3480 C CA . PRO B 1 51 ? 26.594 -21.672 -11.289 1 94.75 51 PRO B CA 1
ATOM 3481 C C . PRO B 1 51 ? 27.703 -21.109 -12.188 1 94.75 51 PRO B C 1
ATOM 3483 O O . PRO B 1 51 ? 27.656 -21.297 -13.406 1 94.75 51 PRO B O 1
ATOM 3486 N N . ALA B 1 52 ? 28.609 -20.453 -11.531 1 92.25 52 ALA B N 1
ATOM 3487 C CA . ALA B 1 52 ? 29.766 -19.984 -12.281 1 92.25 52 ALA B CA 1
ATOM 3488 C C . ALA B 1 52 ? 30.547 -21.156 -12.883 1 92.25 52 ALA B C 1
ATOM 3490 O O . ALA B 1 52 ? 30.422 -22.297 -12.422 1 92.25 52 ALA B O 1
ATOM 3491 N N . LYS B 1 53 ? 31.344 -20.844 -13.914 1 87.06 53 LYS B N 1
ATOM 3492 C CA . LYS B 1 53 ? 32.062 -21.875 -14.648 1 87.06 53 LYS B CA 1
ATOM 3493 C C . LYS B 1 53 ? 32.906 -22.719 -13.711 1 87.06 53 LYS B C 1
ATOM 3495 O O . LYS B 1 53 ? 33 -23.938 -13.875 1 87.06 53 LYS B O 1
ATOM 3500 N N . ALA B 1 54 ? 33.5 -22.094 -12.773 1 83.06 54 ALA B N 1
ATOM 3501 C CA . ALA B 1 54 ? 34.375 -22.766 -11.836 1 83.06 54 ALA B CA 1
ATOM 3502 C C . ALA B 1 54 ? 33.594 -23.766 -10.961 1 83.06 54 ALA B C 1
ATOM 3504 O O . ALA B 1 54 ? 34.188 -24.688 -10.406 1 83.06 54 ALA B O 1
ATOM 3505 N N . ASP B 1 55 ? 32.344 -23.609 -10.922 1 83.19 55 ASP B N 1
ATOM 3506 C CA . ASP B 1 55 ? 31.516 -24.422 -10.039 1 83.19 55 ASP B CA 1
ATOM 3507 C C . ASP B 1 55 ? 30.562 -25.297 -10.844 1 83.19 55 ASP B C 1
ATOM 3509 O O . ASP B 1 55 ? 29.516 -25.719 -10.344 1 83.19 55 ASP B O 1
ATOM 3513 N N . ALA B 1 56 ? 30.906 -25.531 -12.078 1 83.06 56 ALA B N 1
ATOM 3514 C CA . ALA B 1 56 ? 30.047 -26.281 -12.984 1 83.06 56 ALA B CA 1
ATOM 3515 C C . ALA B 1 56 ? 29.875 -27.734 -12.516 1 83.06 56 ALA B C 1
ATOM 3517 O O . ALA B 1 56 ? 28.891 -28.391 -12.867 1 83.06 56 ALA B O 1
ATOM 3518 N N . LYS B 1 57 ? 30.812 -28.188 -11.617 1 86.81 57 LYS B N 1
ATOM 3519 C CA . LYS B 1 57 ? 30.75 -29.578 -11.164 1 86.81 57 LYS B CA 1
ATOM 3520 C C . LYS B 1 57 ? 30.219 -29.672 -9.742 1 86.81 57 LYS B C 1
ATOM 3522 O O . LYS B 1 57 ? 30.422 -30.672 -9.055 1 86.81 57 LYS B O 1
ATOM 3527 N N . ALA B 1 58 ? 29.547 -28.641 -9.383 1 90.31 58 ALA B N 1
ATOM 3528 C CA . ALA B 1 58 ? 29 -28.625 -8.031 1 90.31 58 ALA B CA 1
ATOM 3529 C C . ALA B 1 58 ? 27.953 -29.719 -7.855 1 90.31 58 ALA B C 1
ATOM 3531 O O . ALA B 1 58 ? 27.203 -30.047 -8.789 1 90.31 58 ALA B O 1
ATOM 3532 N N . THR B 1 59 ? 27.891 -30.281 -6.645 1 94.94 59 THR B N 1
ATOM 3533 C CA . THR B 1 59 ? 26.891 -31.297 -6.312 1 94.94 59 THR B CA 1
ATOM 3534 C C . THR B 1 59 ? 25.578 -30.641 -5.887 1 94.94 59 THR B C 1
ATOM 3536 O O . THR B 1 59 ? 25.531 -29.438 -5.652 1 94.94 59 THR B O 1
ATOM 3539 N N . LEU B 1 60 ? 24.594 -31.484 -5.812 1 97.19 60 LEU B N 1
ATOM 3540 C CA . LEU B 1 60 ? 23.328 -30.984 -5.324 1 97.19 60 LEU B CA 1
ATOM 3541 C C . LEU B 1 60 ? 23.453 -30.453 -3.896 1 97.19 60 LEU B C 1
ATOM 3543 O O . LEU B 1 60 ? 22.875 -29.422 -3.553 1 97.19 60 LEU B O 1
ATOM 3547 N N . ASP B 1 61 ? 24.203 -31.156 -3.082 1 96.38 61 ASP B N 1
ATOM 3548 C CA . ASP B 1 61 ? 24.406 -30.75 -1.696 1 96.38 61 ASP B CA 1
ATOM 3549 C C . ASP B 1 61 ? 25.062 -29.375 -1.622 1 96.38 61 ASP B C 1
ATOM 3551 O O . ASP B 1 61 ? 24.703 -28.562 -0.762 1 96.38 61 ASP B O 1
ATOM 3555 N N . ASP B 1 62 ? 25.969 -29.156 -2.553 1 95.5 62 ASP B N 1
ATOM 3556 C CA . ASP B 1 62 ? 26.609 -27.844 -2.625 1 95.5 62 ASP B CA 1
ATOM 3557 C C . ASP B 1 62 ? 25.594 -26.75 -2.951 1 95.5 62 ASP B C 1
ATOM 3559 O O . ASP B 1 62 ? 25.609 -25.688 -2.336 1 95.5 62 ASP B O 1
ATOM 3563 N N . VAL B 1 63 ? 24.797 -27.047 -3.891 1 96.44 63 VAL B N 1
ATOM 3564 C CA . VAL B 1 63 ? 23.781 -26.078 -4.336 1 96.44 63 VAL B CA 1
ATOM 3565 C C . VAL B 1 63 ? 22.797 -25.812 -3.207 1 96.44 63 VAL B C 1
ATOM 3567 O O . VAL B 1 63 ? 22.469 -24.656 -2.918 1 96.44 63 VAL B O 1
ATOM 3570 N N . VAL B 1 64 ? 22.328 -26.859 -2.566 1 97.19 64 VAL B N 1
ATOM 3571 C CA . VAL B 1 64 ? 21.359 -26.766 -1.47 1 97.19 64 VAL B CA 1
ATOM 3572 C C . VAL B 1 64 ? 21.953 -25.922 -0.343 1 97.19 64 VAL B C 1
ATOM 3574 O O . VAL B 1 64 ? 21.297 -25.016 0.171 1 97.19 64 VAL B O 1
ATOM 3577 N N . GLU B 1 65 ? 23.172 -26.156 0.026 1 95.62 65 GLU B N 1
ATOM 3578 C CA . GLU B 1 65 ? 23.844 -25.391 1.066 1 95.62 65 GLU B CA 1
ATOM 3579 C C . GLU B 1 65 ? 23.984 -23.922 0.67 1 95.62 65 GLU B C 1
ATOM 3581 O O . GLU B 1 65 ? 23.828 -23.031 1.511 1 95.62 65 GLU B O 1
ATOM 3586 N N . THR B 1 66 ? 24.266 -23.734 -0.562 1 95.19 66 THR B N 1
ATOM 3587 C CA . THR B 1 66 ? 24.391 -22.375 -1.073 1 95.19 66 THR B CA 1
ATOM 3588 C C . THR B 1 66 ? 23.062 -21.625 -0.956 1 95.19 66 THR B C 1
ATOM 3590 O O . THR B 1 66 ? 23.016 -20.5 -0.481 1 95.19 66 THR B O 1
ATOM 3593 N N . ILE B 1 67 ? 21.984 -22.25 -1.378 1 96.94 67 ILE B N 1
ATOM 3594 C CA . ILE B 1 67 ? 20.656 -21.625 -1.298 1 96.94 67 ILE B CA 1
ATOM 3595 C C . ILE B 1 67 ? 20.328 -21.297 0.156 1 96.94 67 ILE B C 1
ATOM 3597 O O . ILE B 1 67 ? 19.891 -20.188 0.462 1 96.94 67 ILE B O 1
ATOM 3601 N N . LYS B 1 68 ? 20.609 -22.234 1.057 1 96.69 68 LYS B N 1
ATOM 3602 C CA . LYS B 1 68 ? 20.375 -22.016 2.48 1 96.69 68 LYS B CA 1
ATOM 3603 C C . LYS B 1 68 ? 21.156 -20.812 2.99 1 96.69 68 LYS B C 1
ATOM 3605 O O . LYS B 1 68 ? 20.625 -19.984 3.73 1 96.69 68 LYS B O 1
ATOM 3610 N N . THR B 1 69 ? 22.375 -20.75 2.574 1 94.94 69 THR B N 1
ATOM 3611 C CA . THR B 1 69 ? 23.266 -19.672 3.01 1 94.94 69 THR B CA 1
ATOM 3612 C C . THR B 1 69 ? 22.766 -18.328 2.498 1 94.94 69 THR B C 1
ATOM 3614 O O . THR B 1 69 ? 22.734 -17.344 3.248 1 94.94 69 THR B O 1
ATOM 3617 N N . LEU B 1 70 ? 22.391 -18.297 1.252 1 93.94 70 LEU B N 1
ATOM 3618 C CA . LEU B 1 70 ? 21.906 -17.062 0.656 1 93.94 70 LEU B CA 1
ATOM 3619 C C . LEU B 1 70 ? 20.609 -16.609 1.326 1 93.94 70 LEU B C 1
ATOM 3621 O O . LEU B 1 70 ? 20.422 -15.422 1.562 1 93.94 70 LEU B O 1
ATOM 3625 N N . GLN B 1 71 ? 19.781 -17.531 1.683 1 94.69 71 GLN B N 1
ATOM 3626 C CA . GLN B 1 71 ? 18.531 -17.203 2.355 1 94.69 71 GLN B CA 1
ATOM 3627 C C . GLN B 1 71 ? 18.781 -16.719 3.781 1 94.69 71 GLN B C 1
ATOM 3629 O O . GLN B 1 71 ? 18.078 -15.844 4.281 1 94.69 71 GLN B O 1
ATOM 3634 N N . ALA B 1 72 ? 19.75 -17.281 4.398 1 92.25 72 ALA B N 1
ATOM 3635 C CA . ALA B 1 72 ? 20.078 -16.922 5.773 1 92.25 72 ALA B CA 1
ATOM 3636 C C . ALA B 1 72 ? 20.688 -15.523 5.84 1 92.25 72 ALA B C 1
ATOM 3638 O O . ALA B 1 72 ? 20.641 -14.867 6.883 1 92.25 72 ALA B O 1
ATOM 3639 N N . LYS B 1 73 ? 21.281 -15.195 4.719 1 90.06 73 LYS B N 1
ATOM 3640 C CA . LYS B 1 73 ? 21.875 -13.859 4.641 1 90.06 73 LYS B CA 1
ATOM 3641 C C . LYS B 1 73 ? 20.844 -12.828 4.211 1 90.06 73 LYS B C 1
ATOM 3643 O O . LYS B 1 73 ? 20.875 -12.336 3.08 1 90.06 73 LYS B O 1
ATOM 3648 N N . ASP B 1 74 ? 19.922 -12.398 5.031 1 87.06 74 ASP B N 1
ATOM 3649 C CA . ASP B 1 74 ? 18.953 -11.32 4.875 1 87.06 74 ASP B CA 1
ATOM 3650 C C . ASP B 1 74 ? 17.938 -11.648 3.785 1 87.06 74 ASP B C 1
ATOM 3652 O O . ASP B 1 74 ? 17.469 -10.75 3.074 1 87.06 74 ASP B O 1
ATOM 3656 N N . GLY B 1 75 ? 17.828 -12.93 3.441 1 93.69 75 GLY B N 1
ATOM 3657 C CA . GLY B 1 75 ? 16.828 -13.336 2.461 1 93.69 75 GLY B CA 1
ATOM 3658 C C . GLY B 1 75 ? 17.141 -12.844 1.06 1 93.69 75 GLY B C 1
ATOM 3659 O O . GLY B 1 75 ? 16.266 -12.344 0.361 1 93.69 75 GLY B O 1
ATOM 3660 N N . ILE B 1 76 ? 18.328 -13.008 0.659 1 93.94 76 ILE B N 1
ATOM 3661 C CA . ILE B 1 76 ? 18.828 -12.43 -0.584 1 93.94 76 ILE B CA 1
ATOM 3662 C C . ILE B 1 76 ? 17.984 -12.914 -1.756 1 93.94 76 ILE B C 1
ATOM 3664 O O . ILE B 1 76 ? 17.547 -12.117 -2.596 1 93.94 76 ILE B O 1
ATOM 3668 N N . LEU B 1 77 ? 17.672 -14.211 -1.854 1 96.31 77 LEU B N 1
ATOM 3669 C CA . LEU B 1 77 ? 16.906 -14.75 -2.973 1 96.31 77 LEU B CA 1
ATOM 3670 C C . LEU B 1 77 ? 15.453 -14.305 -2.898 1 96.31 77 LEU B C 1
ATOM 3672 O O . LEU B 1 77 ? 14.836 -14 -3.924 1 96.31 77 LEU B O 1
ATOM 3676 N N . THR B 1 78 ? 14.953 -14.234 -1.673 1 97.19 78 THR B N 1
ATOM 3677 C CA . THR B 1 78 ? 13.594 -13.734 -1.488 1 97.19 78 THR B CA 1
ATOM 3678 C C . THR B 1 78 ? 13.5 -12.273 -1.916 1 97.19 78 THR B C 1
ATOM 3680 O O . THR B 1 78 ? 12.516 -11.867 -2.541 1 97.19 78 THR B O 1
ATOM 3683 N N . LYS B 1 79 ? 14.516 -11.508 -1.62 1 95.69 79 LYS B N 1
ATOM 3684 C CA . LYS B 1 79 ? 14.547 -10.109 -2.027 1 95.69 79 LYS B CA 1
ATOM 3685 C C . LYS B 1 79 ? 14.625 -9.977 -3.545 1 95.69 79 LYS B C 1
ATOM 3687 O O . LYS B 1 79 ? 14.008 -9.086 -4.133 1 95.69 79 LYS B O 1
ATOM 3692 N N . LYS B 1 80 ? 15.406 -10.875 -4.172 1 96.81 80 LYS B N 1
ATOM 3693 C CA . LYS B 1 80 ? 15.477 -10.875 -5.629 1 96.81 80 LYS B CA 1
ATOM 3694 C C . LYS B 1 80 ? 14.141 -11.266 -6.246 1 96.81 80 LYS B C 1
ATOM 3696 O O . LYS B 1 80 ? 13.727 -10.695 -7.258 1 96.81 80 LYS B O 1
ATOM 3701 N N . LEU B 1 81 ? 13.484 -12.18 -5.598 1 97.81 81 LEU B N 1
ATOM 3702 C CA . LEU B 1 81 ? 12.164 -12.578 -6.059 1 97.81 81 LEU B CA 1
ATOM 3703 C C . LEU B 1 81 ? 11.18 -11.414 -5.969 1 97.81 81 LEU B C 1
ATOM 3705 O O . LEU B 1 81 ? 10.391 -11.188 -6.891 1 97.81 81 LEU B O 1
ATOM 3709 N N . ALA B 1 82 ? 11.258 -10.695 -4.902 1 97.06 82 ALA B N 1
ATOM 3710 C CA . ALA B 1 82 ? 10.359 -9.562 -4.688 1 97.06 82 ALA B CA 1
ATOM 3711 C C . ALA B 1 82 ? 10.586 -8.484 -5.746 1 97.06 82 ALA B C 1
ATOM 3713 O O . ALA B 1 82 ? 9.648 -7.785 -6.137 1 97.06 82 ALA B O 1
ATOM 3714 N N . ARG B 1 83 ? 11.797 -8.414 -6.215 1 96.88 83 ARG B N 1
ATOM 3715 C CA . ARG B 1 83 ? 12.156 -7.375 -7.172 1 96.88 83 ARG B CA 1
ATOM 3716 C C . ARG B 1 83 ? 11.852 -7.816 -8.602 1 96.88 83 ARG B C 1
ATOM 3718 O O . ARG B 1 83 ? 11.258 -7.062 -9.375 1 96.88 83 ARG B O 1
ATOM 3725 N N . HIS B 1 84 ? 12.164 -9.07 -8.922 1 98 84 HIS B N 1
ATOM 3726 C CA . HIS B 1 84 ? 12.133 -9.539 -10.305 1 98 84 HIS B CA 1
ATOM 3727 C C . HIS B 1 84 ? 10.852 -10.312 -10.594 1 98 84 HIS B C 1
ATOM 3729 O O . HIS B 1 84 ? 10.477 -10.484 -11.758 1 98 84 HIS B O 1
ATOM 3735 N N . GLY B 1 85 ? 10.203 -10.805 -9.562 1 98.56 85 GLY B N 1
ATOM 3736 C CA . GLY B 1 85 ? 9 -11.609 -9.711 1 98.56 85 GLY B CA 1
ATOM 3737 C C . GLY B 1 85 ? 9.289 -13.078 -9.93 1 98.56 85 GLY B C 1
ATOM 3738 O O . GLY B 1 85 ? 8.562 -13.945 -9.438 1 98.56 85 GLY B O 1
ATOM 3739 N N . THR B 1 86 ? 10.367 -13.312 -10.711 1 98.81 86 THR B N 1
ATOM 3740 C CA . THR B 1 86 ? 10.703 -14.688 -11.047 1 98.81 86 THR B CA 1
ATOM 3741 C C . THR B 1 86 ? 12.211 -14.859 -11.164 1 98.81 86 THR B C 1
ATOM 3743 O O . THR B 1 86 ? 12.906 -14 -11.719 1 98.81 86 THR B O 1
ATOM 3746 N N . LEU B 1 87 ? 12.727 -15.969 -10.617 1 98.69 87 LEU B N 1
ATOM 3747 C CA . LEU B 1 87 ? 14.102 -16.406 -10.812 1 98.69 87 LEU B CA 1
ATOM 3748 C C . LEU B 1 87 ? 14.148 -17.672 -11.664 1 98.69 87 LEU B C 1
ATOM 3750 O O . LEU B 1 87 ? 13.312 -18.562 -11.508 1 98.69 87 LEU B O 1
ATOM 3754 N N . LEU B 1 88 ? 15.109 -17.703 -12.555 1 98.81 88 LEU B N 1
ATOM 3755 C CA . LEU B 1 88 ? 15.438 -18.922 -13.289 1 98.81 88 LEU B CA 1
ATOM 3756 C C . LEU B 1 88 ? 16.812 -19.453 -12.867 1 98.81 88 LEU B C 1
ATOM 3758 O O . LEU B 1 88 ? 17.797 -18.719 -12.906 1 98.81 88 LEU B O 1
ATOM 3762 N N . PHE B 1 89 ? 16.875 -20.688 -12.422 1 98.25 89 PHE B N 1
ATOM 3763 C CA . PHE B 1 89 ? 18.141 -21.391 -12.211 1 98.25 89 PHE B CA 1
ATOM 3764 C C . PHE B 1 89 ? 18.391 -22.406 -13.32 1 98.25 89 PHE B C 1
ATOM 3766 O O . PHE B 1 89 ? 17.562 -23.281 -13.57 1 98.25 89 PHE B O 1
ATOM 3773 N N . ARG B 1 90 ? 19.484 -22.266 -13.961 1 97.19 90 ARG B N 1
ATOM 3774 C CA . ARG B 1 90 ? 19.859 -23.188 -15.023 1 97.19 90 ARG B CA 1
ATOM 3775 C C . ARG B 1 90 ? 21.172 -23.906 -14.688 1 97.19 90 ARG B C 1
ATOM 3777 O O . ARG B 1 90 ? 22.031 -23.344 -14 1 97.19 90 ARG B O 1
ATOM 3784 N N . ASN B 1 91 ? 21.297 -25.156 -15.18 1 96.5 91 ASN B N 1
ATOM 3785 C CA . ASN B 1 91 ? 22.5 -25.984 -15.07 1 96.5 91 ASN B CA 1
ATOM 3786 C C . ASN B 1 91 ? 22.734 -26.438 -13.633 1 96.5 91 ASN B C 1
ATOM 3788 O O . ASN B 1 91 ? 23.875 -26.469 -13.172 1 96.5 91 ASN B O 1
ATOM 3792 N N . LEU B 1 92 ? 21.672 -26.656 -12.961 1 97 92 LEU B N 1
ATOM 3793 C CA . LEU B 1 92 ? 21.766 -27.266 -11.641 1 97 92 LEU B CA 1
ATOM 3794 C C . LEU B 1 92 ? 21.797 -28.797 -11.75 1 97 92 LEU B C 1
ATOM 3796 O O . LEU B 1 92 ? 21.25 -29.359 -12.703 1 97 92 LEU B O 1
ATOM 3800 N N . PRO B 1 93 ? 22.484 -29.453 -10.797 1 96.81 93 PRO B N 1
ATOM 3801 C CA . PRO B 1 93 ? 22.5 -30.922 -10.797 1 96.81 93 PRO B CA 1
ATOM 3802 C C . PRO B 1 93 ? 21.203 -31.516 -10.25 1 96.81 93 PRO B C 1
ATOM 3804 O O . PRO B 1 93 ? 21.234 -32.312 -9.297 1 96.81 93 PRO B O 1
ATOM 3807 N N . ILE B 1 94 ? 20.047 -31.234 -10.859 1 98 94 ILE B N 1
ATOM 3808 C CA . ILE B 1 94 ? 18.734 -31.75 -10.523 1 98 94 ILE B CA 1
ATOM 3809 C C . ILE B 1 94 ? 18.25 -32.688 -11.633 1 98 94 ILE B C 1
ATOM 3811 O O . ILE B 1 94 ? 18.156 -32.281 -12.797 1 98 94 ILE B O 1
ATOM 3815 N N . HIS B 1 95 ? 17.906 -33.906 -11.227 1 97.25 95 HIS B N 1
ATOM 3816 C CA . HIS B 1 95 ? 17.656 -34.906 -12.266 1 97.25 95 HIS B CA 1
ATOM 3817 C C . HIS B 1 95 ? 16.312 -35.594 -12.047 1 97.25 95 HIS B C 1
ATOM 3819 O O . HIS B 1 95 ? 15.852 -36.375 -12.906 1 97.25 95 HIS B O 1
ATOM 3825 N N . ASN B 1 96 ? 15.75 -35.406 -10.891 1 97.56 96 ASN B N 1
ATOM 3826 C CA . ASN B 1 96 ? 14.492 -36.062 -10.57 1 97.56 96 ASN B CA 1
ATOM 3827 C C . ASN B 1 96 ? 13.703 -35.281 -9.516 1 97.56 96 ASN B C 1
ATOM 3829 O O . ASN B 1 96 ? 14.133 -34.219 -9.078 1 97.56 96 ASN B O 1
ATOM 3833 N N . ALA B 1 97 ? 12.562 -35.812 -9.109 1 97.94 97 ALA B N 1
ATOM 3834 C CA . ALA B 1 97 ? 11.648 -35.156 -8.172 1 97.94 97 ALA B CA 1
ATOM 3835 C C . ALA B 1 97 ? 12.305 -35 -6.797 1 97.94 97 ALA B C 1
ATOM 3837 O O . ALA B 1 97 ? 12.109 -33.969 -6.129 1 97.94 97 ALA B O 1
ATOM 3838 N N . GLU B 1 98 ? 13.055 -35.969 -6.375 1 98.38 98 GLU B N 1
ATOM 3839 C CA . GLU B 1 98 ? 13.711 -35.938 -5.07 1 98.38 98 GLU B CA 1
ATOM 3840 C C . GLU B 1 98 ? 14.742 -34.812 -5.012 1 98.38 98 GLU B C 1
ATOM 3842 O O . GLU B 1 98 ? 14.82 -34.062 -4.027 1 98.38 98 GLU B O 1
ATOM 3847 N N . ASP B 1 99 ? 15.539 -34.75 -6.109 1 98.62 99 ASP B N 1
ATOM 3848 C CA . ASP B 1 99 ? 16.531 -33.656 -6.199 1 98.62 99 ASP B CA 1
ATOM 3849 C C . ASP B 1 99 ? 15.844 -32.281 -6.148 1 98.62 99 ASP B C 1
ATOM 3851 O O . ASP B 1 99 ? 16.281 -31.406 -5.418 1 98.62 99 ASP B O 1
ATOM 3855 N N . PHE B 1 100 ? 14.797 -32.188 -6.898 1 98.69 100 PHE B N 1
ATOM 3856 C CA . PHE B 1 100 ? 14.039 -30.953 -6.965 1 98.69 100 PHE B CA 1
ATOM 3857 C C . PHE B 1 100 ? 13.461 -30.594 -5.602 1 98.69 100 PHE B C 1
ATOM 3859 O O . PHE B 1 100 ? 13.523 -29.438 -5.18 1 98.69 100 PHE B O 1
ATOM 3866 N N . SER B 1 101 ? 12.953 -31.531 -4.902 1 98.69 101 SER B N 1
ATOM 3867 C CA . SER B 1 101 ? 12.406 -31.328 -3.562 1 98.69 101 SER B CA 1
ATOM 3868 C C . SER B 1 101 ? 13.461 -30.766 -2.617 1 98.69 101 SER B C 1
ATOM 3870 O O . SER B 1 101 ? 13.195 -29.812 -1.884 1 98.69 101 SER B O 1
ATOM 3872 N N . LYS B 1 102 ? 14.633 -31.344 -2.643 1 98.56 102 LYS B N 1
ATOM 3873 C CA . LYS B 1 102 ? 15.719 -30.875 -1.784 1 98.56 102 LYS B CA 1
ATOM 3874 C C . LYS B 1 102 ? 16.078 -29.422 -2.086 1 98.56 102 LYS B C 1
ATOM 3876 O O . LYS B 1 102 ? 16.234 -28.609 -1.169 1 98.56 102 LYS B O 1
ATOM 3881 N N . PHE B 1 103 ? 16.188 -29.156 -3.346 1 98.56 103 PHE B N 1
ATOM 3882 C CA . PHE B 1 103 ? 16.484 -27.797 -3.768 1 98.56 103 PHE B CA 1
ATOM 3883 C C . PHE B 1 103 ? 15.398 -26.828 -3.289 1 98.56 103 PHE B C 1
ATOM 3885 O O . PHE B 1 103 ? 15.703 -25.781 -2.717 1 98.56 103 PHE B O 1
ATOM 3892 N N . ALA B 1 104 ? 14.148 -27.172 -3.521 1 98.75 104 ALA B N 1
ATOM 3893 C CA . ALA B 1 104 ? 13.016 -26.312 -3.188 1 98.75 104 ALA B CA 1
ATOM 3894 C C . ALA B 1 104 ? 12.961 -26.047 -1.688 1 98.75 104 ALA B C 1
ATOM 3896 O O . ALA B 1 104 ? 12.75 -24.906 -1.269 1 98.75 104 ALA B O 1
ATOM 3897 N N . HIS B 1 105 ? 13.211 -27.016 -0.882 1 98.56 105 HIS B N 1
ATOM 3898 C CA . HIS B 1 105 ? 13.148 -26.875 0.568 1 98.56 105 HIS B CA 1
ATOM 3899 C C . HIS B 1 105 ? 14.305 -26.031 1.095 1 98.56 105 HIS B C 1
ATOM 3901 O O . HIS B 1 105 ? 14.234 -25.516 2.213 1 98.56 105 HIS B O 1
ATOM 3907 N N . ALA B 1 106 ? 15.32 -25.906 0.299 1 98.12 106 ALA B N 1
ATOM 3908 C CA . ALA B 1 106 ? 16.5 -25.156 0.726 1 98.12 106 ALA B CA 1
ATOM 3909 C C . ALA B 1 106 ? 16.172 -23.688 0.918 1 98.12 106 ALA B C 1
ATOM 3911 O O . ALA B 1 106 ? 16.859 -22.969 1.645 1 98.12 106 ALA B O 1
ATOM 3912 N N . PHE B 1 107 ? 15.125 -23.188 0.268 1 98 107 PHE B N 1
ATOM 3913 C CA . PHE B 1 107 ? 14.727 -21.797 0.399 1 98 107 PHE B CA 1
ATOM 3914 C C . PHE B 1 107 ? 14.25 -21.5 1.817 1 98 107 PHE B C 1
ATOM 3916 O O . PHE B 1 107 ? 14.211 -20.344 2.23 1 98 107 PHE B O 1
ATOM 3923 N N . GLY B 1 108 ? 13.797 -22.531 2.48 1 97.5 108 GLY B N 1
ATOM 3924 C CA . GLY B 1 108 ? 13.414 -22.375 3.877 1 97.5 108 GLY B CA 1
ATOM 3925 C C . GLY B 1 108 ? 11.977 -21.938 4.059 1 97.5 108 GLY B C 1
ATOM 3926 O O . GLY B 1 108 ? 11.578 -21.547 5.156 1 97.5 108 GLY B O 1
ATOM 3927 N N . TYR B 1 109 ? 11.156 -21.953 3.051 1 97.44 109 TYR B N 1
ATOM 3928 C CA . TYR B 1 109 ? 9.742 -21.594 3.145 1 97.44 109 TYR B CA 1
ATOM 3929 C C . TYR B 1 109 ? 8.93 -22.75 3.715 1 97.44 109 TYR B C 1
ATOM 3931 O O . TYR B 1 109 ? 9.383 -23.906 3.697 1 97.44 109 TYR B O 1
ATOM 3939 N N . LYS B 1 110 ? 7.805 -22.484 4.168 1 97.19 110 LYS B N 1
ATOM 3940 C CA . LYS B 1 110 ? 6.906 -23.516 4.676 1 97.19 110 LYS B CA 1
ATOM 3941 C C . LYS B 1 110 ? 6.094 -24.141 3.549 1 97.19 110 LYS B C 1
ATOM 3943 O O . LYS B 1 110 ? 5.465 -23.422 2.76 1 97.19 110 LYS B O 1
ATOM 3948 N N . PRO B 1 111 ? 6.129 -25.484 3.426 1 96.81 111 PRO B N 1
ATOM 3949 C CA . PRO B 1 111 ? 5.301 -26.109 2.395 1 96.81 111 PRO B CA 1
ATOM 3950 C C . PRO B 1 111 ? 3.836 -25.688 2.479 1 96.81 111 PRO B C 1
ATOM 3952 O O . PRO B 1 111 ? 3.281 -25.578 3.576 1 96.81 111 PRO B O 1
ATOM 3955 N N . HIS B 1 112 ? 3.201 -25.453 1.354 1 95.88 112 HIS B N 1
ATOM 3956 C CA . HIS B 1 112 ? 1.827 -24.969 1.268 1 95.88 112 HIS B CA 1
ATOM 3957 C C . HIS B 1 112 ? 0.832 -26.125 1.338 1 95.88 112 HIS B C 1
ATOM 3959 O O . HIS B 1 112 ? 0.957 -27.109 0.599 1 95.88 112 HIS B O 1
ATOM 3965 N N . GLU B 1 113 ? -0.097 -26 2.209 1 92.5 113 GLU B N 1
ATOM 3966 C CA . GLU B 1 113 ? -1.216 -26.938 2.211 1 92.5 113 GLU B CA 1
ATOM 3967 C C . GLU B 1 113 ? -2.336 -26.453 1.292 1 92.5 113 GLU B C 1
ATOM 3969 O O . GLU B 1 113 ? -2.902 -25.375 1.501 1 92.5 113 GLU B O 1
ATOM 3974 N N . ILE B 1 114 ? -2.621 -27.203 0.371 1 90.38 114 ILE B N 1
ATOM 3975 C CA . ILE B 1 114 ? -3.695 -26.859 -0.548 1 90.38 114 ILE B CA 1
ATOM 3976 C C . ILE B 1 114 ? -5.047 -27.094 0.119 1 90.38 114 ILE B C 1
ATOM 3978 O O . ILE B 1 114 ? -5.301 -28.188 0.646 1 90.38 114 ILE B O 1
ATOM 3982 N N . ILE B 1 115 ? -5.852 -26.094 0.164 1 90.62 115 ILE B N 1
ATOM 3983 C CA . ILE B 1 115 ? -7.199 -26.188 0.707 1 90.62 115 ILE B CA 1
ATOM 3984 C C . ILE B 1 115 ? -8.211 -25.719 -0.344 1 90.62 115 ILE B C 1
ATOM 3986 O O . ILE B 1 115 ? -8.102 -24.609 -0.872 1 90.62 115 ILE B O 1
ATOM 3990 N N . GLY B 1 116 ? -9.133 -26.578 -0.69 1 87.44 116 GLY B N 1
ATOM 3991 C CA . GLY B 1 116 ? -10.273 -26.172 -1.496 1 87.44 116 GLY B CA 1
ATOM 3992 C C . GLY B 1 116 ? -10 -26.219 -2.986 1 87.44 116 GLY B C 1
ATOM 3993 O O . GLY B 1 116 ? -10.812 -25.75 -3.789 1 87.44 116 GLY B O 1
ATOM 3994 N N . ILE B 1 117 ? -8.867 -26.594 -3.361 1 82.75 117 ILE B N 1
ATOM 3995 C CA . ILE B 1 117 ? -8.539 -26.734 -4.777 1 82.75 117 ILE B CA 1
ATOM 3996 C C . ILE B 1 117 ? -8.234 -28.203 -5.086 1 82.75 117 ILE B C 1
ATOM 3998 O O . ILE B 1 117 ? -7.602 -28.891 -4.281 1 82.75 117 ILE B O 1
ATOM 4002 N N . VAL B 1 118 ? -8.883 -28.594 -6.031 1 65.38 118 VAL B N 1
ATOM 4003 C CA . VAL B 1 118 ? -8.789 -30.016 -6.371 1 65.38 118 VAL B CA 1
ATOM 4004 C C . VAL B 1 118 ? -7.395 -30.328 -6.895 1 65.38 118 VAL B C 1
ATOM 4006 O O . VAL B 1 118 ? -6.941 -29.734 -7.871 1 65.38 118 VAL B O 1
ATOM 4009 N N . VAL B 1 119 ? -6.621 -31.047 -6.016 1 59.62 119 VAL B N 1
ATOM 4010 C CA . VAL B 1 119 ? -5.301 -31.484 -6.445 1 59.62 119 VAL B CA 1
ATOM 4011 C C . VAL B 1 119 ? -5.262 -33 -6.512 1 59.62 119 VAL B C 1
ATOM 4013 O O . VAL B 1 119 ? -5.406 -33.688 -5.488 1 59.62 119 VAL B O 1
ATOM 4016 N N . ASP B 1 120 ? -5.609 -33.438 -7.645 1 61.59 120 ASP B N 1
ATOM 4017 C CA . ASP B 1 120 ? -5.461 -34.906 -7.781 1 61.59 120 ASP B CA 1
ATOM 4018 C C . ASP B 1 120 ? -4.059 -35.25 -8.266 1 61.59 120 ASP B C 1
ATOM 4020 O O . ASP B 1 120 ? -3.904 -35.844 -9.352 1 61.59 120 ASP B O 1
ATOM 4024 N N . ARG B 1 121 ? -3.082 -34.75 -7.469 1 66.31 121 ARG B N 1
ATOM 4025 C CA . ARG B 1 121 ? -1.756 -35.031 -8 1 66.31 121 ARG B CA 1
ATOM 4026 C C . ARG B 1 121 ? -0.919 -35.812 -6.973 1 66.31 121 ARG B C 1
ATOM 4028 O O . ARG B 1 121 ? -0.825 -35.406 -5.816 1 66.31 121 ARG B O 1
ATOM 4035 N N . PRO B 1 122 ? -0.506 -36.969 -7.426 1 77.62 122 PRO B N 1
ATOM 4036 C CA . PRO B 1 122 ? 0.335 -37.719 -6.504 1 77.62 122 PRO B CA 1
ATOM 4037 C C . PRO B 1 122 ? 1.64 -37 -6.164 1 77.62 122 PRO B C 1
ATOM 4039 O O . PRO B 1 122 ? 2.219 -36.344 -7.02 1 77.62 122 PRO B O 1
ATOM 4042 N N . LEU B 1 123 ? 2.02 -37.125 -4.934 1 86.19 123 LEU B N 1
ATOM 4043 C CA . LEU B 1 123 ? 3.336 -36.625 -4.555 1 86.19 123 LEU B CA 1
ATOM 4044 C C . LEU B 1 123 ? 4.438 -37.531 -5.098 1 86.19 123 LEU B C 1
ATOM 4046 O O . LEU B 1 123 ? 4.402 -38.75 -4.898 1 86.19 123 LEU B O 1
ATOM 4050 N N . LEU B 1 124 ? 5.289 -36.938 -5.859 1 93 124 LEU B N 1
ATOM 4051 C CA . LEU B 1 124 ? 6.434 -37.656 -6.43 1 93 124 LEU B CA 1
ATOM 4052 C C . LEU B 1 124 ? 7.633 -37.562 -5.492 1 93 124 LEU B C 1
ATOM 4054 O O . LEU B 1 124 ? 8.555 -38.375 -5.602 1 93 124 LEU B O 1
ATOM 4058 N N . ALA B 1 125 ? 7.684 -36.656 -4.633 1 96.81 125 ALA B N 1
ATOM 4059 C CA . ALA B 1 125 ? 8.641 -36.375 -3.572 1 96.81 125 ALA B CA 1
ATOM 4060 C C . ALA B 1 125 ? 8.055 -35.406 -2.553 1 96.81 125 ALA B C 1
ATOM 4062 O O . ALA B 1 125 ? 6.957 -34.875 -2.754 1 96.81 125 ALA B O 1
ATOM 4063 N N . PRO B 1 126 ? 8.758 -35.25 -1.447 1 96.38 126 PRO B N 1
ATOM 4064 C CA . PRO B 1 126 ? 8.195 -34.281 -0.48 1 96.38 126 PRO B CA 1
ATOM 4065 C C . PRO B 1 126 ? 7.844 -32.938 -1.109 1 96.38 126 PRO B C 1
ATOM 4067 O O . PRO B 1 126 ? 8.711 -32.281 -1.679 1 96.38 126 PRO B O 1
ATOM 4070 N N . ASN B 1 127 ? 6.551 -32.594 -1.083 1 96.19 127 ASN B N 1
ATOM 4071 C CA . ASN B 1 127 ? 5.992 -31.328 -1.533 1 96.19 127 ASN B CA 1
ATOM 4072 C C . ASN B 1 127 ? 6.18 -31.125 -3.035 1 96.19 127 ASN B C 1
ATOM 4074 O O . ASN B 1 127 ? 6.316 -30 -3.506 1 96.19 127 ASN B O 1
ATOM 4078 N N . VAL B 1 128 ? 6.352 -32.219 -3.773 1 97.06 128 VAL B N 1
ATOM 4079 C CA . VAL B 1 128 ? 6.52 -32.125 -5.219 1 97.06 128 VAL B CA 1
ATOM 4080 C C . VAL B 1 128 ? 5.418 -32.906 -5.918 1 97.06 128 VAL B C 1
ATOM 4082 O O . VAL B 1 128 ? 5.199 -34.094 -5.617 1 97.06 128 VAL B O 1
ATOM 4085 N N . ALA B 1 129 ? 4.715 -32.25 -6.785 1 93.5 129 ALA B N 1
ATOM 4086 C CA . ALA B 1 129 ? 3.688 -32.875 -7.617 1 93.5 129 ALA B CA 1
ATOM 4087 C C . ALA B 1 129 ? 3.811 -32.406 -9.07 1 93.5 129 ALA B C 1
ATOM 4089 O O . ALA B 1 129 ? 4.504 -31.438 -9.359 1 93.5 129 ALA B O 1
ATOM 4090 N N . PRO B 1 130 ? 3.291 -33.281 -9.977 1 91.81 130 PRO B N 1
ATOM 4091 C CA . PRO B 1 130 ? 3.23 -32.75 -11.336 1 91.81 130 PRO B CA 1
ATOM 4092 C C . PRO B 1 130 ? 2.486 -31.406 -11.414 1 91.81 130 PRO B C 1
ATOM 4094 O O . PRO B 1 130 ? 1.521 -31.203 -10.68 1 91.81 130 PRO B O 1
ATOM 4097 N N . ALA B 1 131 ? 3.057 -30.625 -12.18 1 87.44 131 ALA B N 1
ATOM 4098 C CA . ALA B 1 131 ? 2.289 -29.391 -12.391 1 87.44 131 ALA B CA 1
ATOM 4099 C C . ALA B 1 131 ? 0.929 -29.703 -13.008 1 87.44 131 ALA B C 1
ATOM 4101 O O . ALA B 1 131 ? 0.514 -30.859 -13.078 1 87.44 131 ALA B O 1
ATOM 4102 N N . ASN B 1 132 ? 0.225 -29.016 -13.852 1 77.88 132 ASN B N 1
ATOM 4103 C CA . ASN B 1 132 ? -1.074 -29.266 -14.461 1 77.88 132 ASN B CA 1
ATOM 4104 C C . ASN B 1 132 ? -0.989 -30.359 -15.523 1 77.88 132 ASN B C 1
ATOM 4106 O O . ASN B 1 132 ? -0.125 -30.312 -16.406 1 77.88 132 ASN B O 1
ATOM 4110 N N . GLU B 1 133 ? -1.882 -31.312 -15.406 1 77.12 133 GLU B N 1
ATOM 4111 C CA . GLU B 1 133 ? -1.823 -32.469 -16.281 1 77.12 133 GLU B CA 1
ATOM 4112 C C . GLU B 1 133 ? -2.902 -32.406 -17.359 1 77.12 133 GLU B C 1
ATOM 4114 O O . GLU B 1 133 ? -3.268 -33.438 -17.938 1 77.12 133 GLU B O 1
ATOM 4119 N N . ALA B 1 134 ? -3.42 -31.266 -17.578 1 82.44 134 ALA B N 1
ATOM 4120 C CA . ALA B 1 134 ? -4.367 -31.094 -18.672 1 82.44 134 ALA B CA 1
ATOM 4121 C C . ALA B 1 134 ? -3.738 -31.5 -20 1 82.44 134 ALA B C 1
ATOM 4123 O O . ALA B 1 134 ? -2.518 -31.438 -20.172 1 82.44 134 ALA B O 1
ATOM 4124 N N . PRO B 1 135 ? -4.559 -31.859 -20.984 1 89.94 135 PRO B N 1
ATOM 4125 C CA . PRO B 1 135 ? -4.027 -32.25 -22.297 1 89.94 135 PRO B CA 1
ATOM 4126 C C . PRO B 1 135 ? -3.129 -31.188 -22.906 1 89.94 135 PRO B C 1
ATOM 4128 O O . PRO B 1 135 ? -3.314 -30 -22.656 1 89.94 135 PRO B O 1
ATOM 4131 N N . LYS B 1 136 ? -2.193 -31.641 -23.703 1 93.94 136 LYS B N 1
ATOM 4132 C CA . LYS B 1 136 ? -1.144 -30.797 -24.281 1 93.94 136 LYS B CA 1
ATOM 4133 C C . LYS B 1 136 ? -1.735 -29.688 -25.141 1 93.94 136 LYS B C 1
ATOM 4135 O O . LYS B 1 136 ? -1.087 -28.656 -25.375 1 93.94 136 LYS B O 1
ATOM 4140 N N . GLU B 1 137 ? -2.998 -29.812 -25.578 1 93.44 137 GLU B N 1
ATOM 4141 C CA . GLU B 1 137 ? -3.617 -28.828 -26.484 1 93.44 137 GLU B CA 1
ATOM 4142 C C . GLU B 1 137 ? -4.246 -27.688 -25.703 1 93.44 137 GLU B C 1
ATOM 4144 O O . GLU B 1 137 ? -4.57 -26.641 -26.281 1 93.44 137 GLU B O 1
ATOM 4149 N N . VAL B 1 138 ? -4.418 -27.906 -24.406 1 90.94 138 VAL B N 1
ATOM 4150 C CA . VAL B 1 138 ? -5.164 -26.938 -23.594 1 90.94 138 VAL B CA 1
ATOM 4151 C C . VAL B 1 138 ? -4.246 -25.797 -23.172 1 90.94 138 VAL B C 1
ATOM 4153 O O . VAL B 1 138 ? -3.162 -26.031 -22.641 1 90.94 138 VAL B O 1
ATOM 4156 N N . LEU B 1 139 ? -4.668 -24.594 -23.422 1 94 139 LEU B N 1
ATOM 4157 C CA . LEU B 1 139 ? -3.996 -23.391 -22.953 1 94 139 LEU B CA 1
ATOM 4158 C C . LEU B 1 139 ? -4.352 -23.094 -21.5 1 94 139 LEU B C 1
ATOM 4160 O O . LEU B 1 139 ? -5.527 -23.109 -21.125 1 94 139 LEU B O 1
ATOM 4164 N N . ILE B 1 140 ? -3.398 -22.938 -20.688 1 94.56 140 ILE B N 1
ATOM 4165 C CA . ILE B 1 140 ? -3.562 -22.344 -19.359 1 94.56 140 ILE B CA 1
ATOM 4166 C C . ILE B 1 140 ? -3.002 -20.922 -19.359 1 94.56 140 ILE B C 1
ATOM 4168 O O . ILE B 1 140 ? -1.789 -20.734 -19.25 1 94.56 140 ILE B O 1
ATOM 4172 N N . TYR B 1 141 ? -3.848 -20 -19.453 1 96.25 141 TYR B N 1
ATOM 4173 C CA . TYR B 1 141 ? -3.447 -18.609 -19.641 1 96.25 141 TYR B CA 1
ATOM 4174 C C . TYR B 1 141 ? -2.838 -18.047 -18.359 1 96.25 141 TYR B C 1
ATOM 4176 O O . TYR B 1 141 ? -2.98 -18.641 -17.281 1 96.25 141 TYR B O 1
ATOM 4184 N N . SER B 1 142 ? -2.166 -16.969 -18.5 1 98.06 142 SER B N 1
ATOM 4185 C CA . SER B 1 142 ? -1.458 -16.312 -17.391 1 98.06 142 SER B CA 1
ATOM 4186 C C . SER B 1 142 ? -2.379 -16.094 -16.203 1 98.06 142 SER B C 1
ATOM 4188 O O . SER B 1 142 ? -3.502 -15.602 -16.359 1 98.06 142 SER B O 1
ATOM 4190 N N . HIS B 1 143 ? -1.922 -16.469 -15.008 1 97.88 143 HIS B N 1
ATOM 4191 C CA . HIS B 1 143 ? -2.68 -16.312 -13.773 1 97.88 143 HIS B CA 1
ATOM 4192 C C . HIS B 1 143 ? -1.767 -16.375 -12.555 1 97.88 143 HIS B C 1
ATOM 4194 O O . HIS B 1 143 ? -0.632 -16.859 -12.648 1 97.88 143 HIS B O 1
ATOM 4200 N N . ASN B 1 144 ? -2.203 -15.773 -11.484 1 98.44 144 ASN B N 1
ATOM 4201 C CA . ASN B 1 144 ? -1.629 -16.094 -10.18 1 98.44 144 ASN B CA 1
ATOM 4202 C C . ASN B 1 144 ? -2.139 -17.438 -9.656 1 98.44 144 ASN B C 1
ATOM 4204 O O . ASN B 1 144 ? -3.205 -17.891 -10.062 1 98.44 144 ASN B O 1
ATOM 4208 N N . GLU B 1 145 ? -1.312 -18.047 -8.828 1 96.62 145 GLU B N 1
ATOM 4209 C CA . GLU B 1 145 ? -1.696 -19.359 -8.32 1 96.62 145 GLU B CA 1
ATOM 4210 C C . GLU B 1 145 ? -2.809 -19.234 -7.277 1 96.62 145 GLU B C 1
ATOM 4212 O O . GLU B 1 145 ? -2.693 -18.469 -6.32 1 96.62 145 GLU B O 1
ATOM 4217 N N . SER B 1 146 ? -3.914 -19.969 -7.438 1 94.5 146 SER B N 1
ATOM 4218 C CA . SER B 1 146 ? -5.039 -20.125 -6.523 1 94.5 146 SER B CA 1
ATOM 4219 C C . SER B 1 146 ? -5.723 -18.797 -6.242 1 94.5 146 SER B C 1
ATOM 4221 O O . SER B 1 146 ? -5.992 -18.453 -5.086 1 94.5 146 SER B O 1
ATOM 4223 N N . PRO B 1 147 ? -5.965 -18.047 -7.309 1 95.5 147 PRO B N 1
ATOM 4224 C CA . PRO B 1 147 ? -6.57 -16.734 -7.094 1 95.5 147 PRO B CA 1
ATOM 4225 C C . PRO B 1 147 ? -8.039 -16.812 -6.676 1 95.5 147 PRO B C 1
ATOM 4227 O O . PRO B 1 147 ? -8.617 -15.82 -6.25 1 95.5 147 PRO B O 1
ATOM 4230 N N . GLN B 1 148 ? -8.648 -18.047 -6.762 1 93.94 148 GLN B N 1
ATOM 4231 C CA . GLN B 1 148 ? -10.078 -18.188 -6.539 1 93.94 148 GLN B CA 1
ATOM 4232 C C . GLN B 1 148 ? -10.383 -18.484 -5.07 1 93.94 148 GLN B C 1
ATOM 4234 O O . GLN B 1 148 ? -11.547 -18.578 -4.68 1 93.94 148 GLN B O 1
ATOM 4239 N N . VAL B 1 149 ? -9.359 -18.688 -4.246 1 94.5 149 VAL B N 1
ATOM 4240 C CA . VAL B 1 149 ? -9.523 -18.922 -2.814 1 94.5 149 VAL B CA 1
ATOM 4241 C C . VAL B 1 149 ? -8.648 -17.953 -2.027 1 94.5 149 VAL B C 1
ATOM 4243 O O . VAL B 1 149 ? -7.684 -17.391 -2.564 1 94.5 149 VAL B O 1
ATOM 4246 N N . PRO B 1 150 ? -8.984 -17.719 -0.74 1 95.38 150 PRO B N 1
ATOM 4247 C CA . PRO B 1 150 ? -8.211 -16.75 0.047 1 95.38 150 PRO B CA 1
ATOM 4248 C C . PRO B 1 150 ? -6.824 -17.266 0.417 1 95.38 150 PRO B C 1
ATOM 4250 O O . PRO B 1 150 ? -5.914 -16.469 0.672 1 95.38 150 PRO B O 1
ATOM 4253 N N . HIS B 1 151 ? -6.664 -18.578 0.458 1 95.31 151 HIS B N 1
ATOM 4254 C CA . HIS B 1 151 ? -5.402 -19.203 0.85 1 95.31 151 HIS B CA 1
ATOM 4255 C C . HIS B 1 151 ? -4.605 -19.641 -0.371 1 95.31 151 HIS B C 1
ATOM 4257 O O . HIS B 1 151 ? -4.895 -20.688 -0.958 1 95.31 151 HIS B O 1
ATOM 4263 N N . ALA B 1 152 ? -3.666 -18.844 -0.732 1 96.69 152 ALA B N 1
ATOM 4264 C CA . ALA B 1 152 ? -2.809 -19.094 -1.885 1 96.69 152 ALA B CA 1
ATOM 4265 C C . ALA B 1 152 ? -1.339 -19.141 -1.475 1 96.69 152 ALA B C 1
ATOM 4267 O O . ALA B 1 152 ? -0.933 -18.469 -0.523 1 96.69 152 ALA B O 1
ATOM 4268 N N . PRO B 1 153 ? -0.561 -19.969 -2.139 1 97.31 153 PRO B N 1
ATOM 4269 C CA . PRO B 1 153 ? 0.875 -19.953 -1.847 1 97.31 153 PRO B CA 1
ATOM 4270 C C . PRO B 1 153 ? 1.542 -18.641 -2.258 1 97.31 153 PRO B C 1
ATOM 4272 O O . PRO B 1 153 ? 1.119 -18.016 -3.227 1 97.31 153 PRO B O 1
ATOM 4275 N N . GLU B 1 154 ? 2.6 -18.297 -1.565 1 98.19 154 GLU B N 1
ATOM 4276 C CA . GLU B 1 154 ? 3.344 -17.094 -1.899 1 98.19 154 GLU B CA 1
ATOM 4277 C C . GLU B 1 154 ? 4.449 -17.391 -2.91 1 98.19 154 GLU B C 1
ATOM 4279 O O . GLU B 1 154 ? 4.848 -16.5 -3.678 1 98.19 154 GLU B O 1
ATOM 4284 N N . TYR B 1 155 ? 4.934 -18.641 -2.885 1 98.62 155 TYR B N 1
ATOM 4285 C CA . TYR B 1 155 ? 6.02 -19 -3.787 1 98.62 155 TYR B CA 1
ATOM 4286 C C . TYR B 1 155 ? 5.703 -20.297 -4.516 1 98.62 155 TYR B C 1
ATOM 4288 O O . TYR B 1 155 ? 5.184 -21.25 -3.914 1 98.62 155 TYR B O 1
ATOM 4296 N N . ILE B 1 156 ? 6.02 -20.281 -5.766 1 98.31 156 ILE B N 1
ATOM 4297 C CA . ILE B 1 156 ? 5.832 -21.438 -6.641 1 98.31 156 ILE B CA 1
ATOM 4298 C C . ILE B 1 156 ? 7.156 -21.797 -7.312 1 98.31 156 ILE B C 1
ATOM 4300 O O . ILE B 1 156 ? 7.824 -20.938 -7.883 1 98.31 156 ILE B O 1
ATOM 4304 N N . LEU B 1 157 ? 7.52 -23.047 -7.215 1 98.75 157 LEU B N 1
ATOM 4305 C CA . LEU B 1 157 ? 8.695 -23.531 -7.934 1 98.75 157 LEU B CA 1
ATOM 4306 C C . LEU B 1 157 ? 8.297 -24.547 -8.992 1 98.75 157 LEU B C 1
ATOM 4308 O O . LEU B 1 157 ? 7.508 -25.453 -8.719 1 98.75 157 LEU B O 1
ATOM 4312 N N . PHE B 1 158 ? 8.797 -24.375 -10.203 1 98.56 158 PHE B N 1
ATOM 4313 C CA . PHE B 1 158 ? 8.617 -25.328 -11.289 1 98.56 158 PHE B CA 1
ATOM 4314 C C . PHE B 1 158 ? 9.961 -25.906 -11.727 1 98.56 158 PHE B C 1
ATOM 4316 O O . PHE B 1 158 ? 10.953 -25.188 -11.82 1 98.56 158 PHE B O 1
ATOM 4323 N N . TYR B 1 159 ? 9.969 -27.156 -11.93 1 98.62 159 TYR B N 1
ATOM 4324 C CA . TYR B 1 159 ? 11.133 -27.875 -12.445 1 98.62 159 TYR B CA 1
ATOM 4325 C C . TYR B 1 159 ? 10.812 -28.547 -13.781 1 98.62 159 TYR B C 1
ATOM 4327 O O . TYR B 1 159 ? 9.867 -29.328 -13.883 1 98.62 159 TYR B O 1
ATOM 4335 N N . GLY B 1 160 ? 11.656 -28.203 -14.812 1 98.06 160 GLY B N 1
ATOM 4336 C CA . GLY B 1 160 ? 11.492 -28.812 -16.125 1 98.06 160 GLY B CA 1
ATOM 4337 C C . GLY B 1 160 ? 12.219 -30.125 -16.25 1 98.06 160 GLY B C 1
ATOM 4338 O O . GLY B 1 160 ? 13.398 -30.172 -16.625 1 98.06 160 GLY B O 1
ATOM 4339 N N . HIS B 1 161 ? 11.531 -31.203 -16.016 1 97.31 161 HIS B N 1
ATOM 4340 C CA . HIS B 1 161 ? 12.102 -32.531 -16.125 1 97.31 161 HIS B CA 1
ATOM 4341 C C . HIS B 1 161 ? 12.242 -32.938 -17.594 1 97.31 161 HIS B C 1
ATOM 4343 O O . HIS B 1 161 ? 13.273 -33.5 -17.984 1 97.31 161 HIS B O 1
ATOM 4349 N N . HIS B 1 162 ? 11.203 -32.719 -18.375 1 96.5 162 HIS B N 1
ATOM 4350 C CA . HIS B 1 162 ? 11.242 -32.906 -19.828 1 96.5 162 HIS B CA 1
ATOM 4351 C C . HIS B 1 162 ? 10.656 -31.688 -20.531 1 96.5 162 HIS B C 1
ATOM 4353 O O . HIS B 1 162 ? 9.625 -31.156 -20.125 1 96.5 162 HIS B O 1
ATOM 4359 N N . ALA B 1 163 ? 11.344 -31.25 -21.562 1 95.75 163 ALA B N 1
ATOM 4360 C CA . ALA B 1 163 ? 10.914 -30.078 -22.328 1 95.75 163 ALA B CA 1
ATOM 4361 C C . ALA B 1 163 ? 10.578 -30.469 -23.766 1 95.75 163 ALA B C 1
ATOM 4363 O O . ALA B 1 163 ? 11.328 -31.203 -24.406 1 95.75 163 ALA B O 1
ATOM 4364 N N . PRO B 1 164 ? 9.477 -29.953 -24.172 1 94.56 164 PRO B N 1
ATOM 4365 C CA . PRO B 1 164 ? 9.125 -30.281 -25.547 1 94.56 164 PRO B CA 1
ATOM 4366 C C . PRO B 1 164 ? 9.992 -29.531 -26.562 1 94.56 164 PRO B C 1
ATOM 4368 O O . PRO B 1 164 ? 10.586 -28.5 -26.234 1 94.56 164 PRO B O 1
ATOM 4371 N N . SER B 1 165 ? 9.961 -30.062 -27.797 1 94.06 165 SER B N 1
ATOM 4372 C CA . SER B 1 165 ? 10.758 -29.453 -28.859 1 94.06 165 SER B CA 1
ATOM 4373 C C . SER B 1 165 ? 10.078 -28.188 -29.406 1 94.06 165 SER B C 1
ATOM 4375 O O . SER B 1 165 ? 10.758 -27.25 -29.812 1 94.06 165 SER B O 1
ATOM 4377 N N . LYS B 1 166 ? 8.727 -28.234 -29.453 1 96.31 166 LYS B N 1
ATOM 4378 C CA . LYS B 1 166 ? 7.961 -27.094 -29.969 1 96.31 166 LYS B CA 1
ATOM 4379 C C . LYS B 1 166 ? 6.77 -26.797 -29.062 1 96.31 166 LYS B C 1
ATOM 4381 O O . LYS B 1 166 ? 5.98 -27.688 -28.734 1 96.31 166 LYS B O 1
ATOM 4386 N N . GLY B 1 167 ? 6.727 -25.484 -28.703 1 97.25 167 GLY B N 1
ATOM 4387 C CA . GLY B 1 167 ? 5.633 -25.078 -27.828 1 97.25 167 GLY B CA 1
ATOM 4388 C C . GLY B 1 167 ? 5.891 -25.406 -26.359 1 97.25 167 GLY B C 1
ATOM 4389 O O . GLY B 1 167 ? 7.035 -25.609 -25.969 1 97.25 167 GLY B O 1
ATOM 4390 N N . GLY B 1 168 ? 4.777 -25.344 -25.531 1 97.31 168 GLY B N 1
ATOM 4391 C CA . GLY B 1 168 ? 4.828 -25.734 -24.125 1 97.31 168 GLY B CA 1
ATOM 4392 C C . GLY B 1 168 ? 5.484 -24.688 -23.234 1 97.31 168 GLY B C 1
ATOM 4393 O O . GLY B 1 168 ? 5.855 -24.984 -22.094 1 97.31 168 GLY B O 1
ATOM 4394 N N . GLU B 1 169 ? 5.645 -23.453 -23.734 1 98.19 169 GLU B N 1
ATOM 4395 C CA . GLU B 1 169 ? 6.273 -22.391 -22.953 1 98.19 169 GLU B CA 1
ATOM 4396 C C . GLU B 1 169 ? 5.461 -22.062 -21.703 1 98.19 169 GLU B C 1
ATOM 4398 O O . GLU B 1 169 ? 4.262 -22.344 -21.641 1 98.19 169 GLU B O 1
ATOM 4403 N N . SER B 1 170 ? 6.074 -21.562 -20.719 1 98.06 170 SER B N 1
ATOM 4404 C CA . SER B 1 170 ? 5.398 -20.969 -19.578 1 98.06 170 SER B CA 1
ATOM 4405 C C . SER B 1 170 ? 5.48 -19.453 -19.594 1 98.06 170 SER B C 1
ATOM 4407 O O . SER B 1 170 ? 6.57 -18.875 -19.531 1 98.06 170 SER B O 1
ATOM 4409 N N . PRO B 1 171 ? 4.355 -18.812 -19.75 1 98.25 171 PRO B N 1
ATOM 4410 C CA . PRO B 1 171 ? 4.363 -17.359 -19.688 1 98.25 171 PRO B CA 1
ATOM 4411 C C . PRO B 1 171 ? 4.809 -16.844 -18.312 1 98.25 171 PRO B C 1
ATOM 4413 O O . PRO B 1 171 ? 4.543 -17.469 -17.297 1 98.25 171 PRO B O 1
ATOM 4416 N N . ILE B 1 172 ? 5.527 -15.742 -18.312 1 98.81 172 ILE B N 1
ATOM 4417 C CA . ILE B 1 172 ? 5.945 -15.008 -17.125 1 98.81 172 ILE B CA 1
ATOM 4418 C C . ILE B 1 172 ? 5.586 -13.531 -17.266 1 98.81 172 ILE B C 1
ATOM 4420 O O . ILE B 1 172 ? 5.973 -12.891 -18.25 1 98.81 172 ILE B O 1
ATOM 4424 N N . SER B 1 173 ? 4.828 -13.016 -16.375 1 98.38 173 SER B N 1
ATOM 4425 C CA . SER B 1 173 ? 4.477 -11.594 -16.422 1 98.38 173 SER B CA 1
ATOM 4426 C C . SER B 1 173 ? 4.359 -11.008 -15.023 1 98.38 173 SER B C 1
ATOM 4428 O O . SER B 1 173 ? 4.188 -11.75 -14.047 1 98.38 173 SER B O 1
ATOM 4430 N N . SER B 1 174 ? 4.496 -9.727 -14.961 1 98.75 174 SER B N 1
ATOM 4431 C CA . SER B 1 174 ? 4.469 -9.023 -13.68 1 98.75 174 SER B CA 1
ATOM 4432 C C . SER B 1 174 ? 3.059 -8.57 -13.328 1 98.75 174 SER B C 1
ATOM 4434 O O . SER B 1 174 ? 2.426 -7.836 -14.086 1 98.75 174 SER B O 1
ATOM 4436 N N . SER B 1 175 ? 2.627 -8.945 -12.109 1 98.69 175 SER B N 1
ATOM 4437 C CA . SER B 1 175 ? 1.339 -8.508 -11.586 1 98.69 175 SER B CA 1
ATOM 4438 C C . SER B 1 175 ? 1.396 -7.051 -11.141 1 98.69 175 SER B C 1
ATOM 4440 O O . SER B 1 175 ? 0.367 -6.375 -11.07 1 98.69 175 SER B O 1
ATOM 4442 N N . LEU B 1 176 ? 2.635 -6.535 -10.805 1 98.25 176 LEU B N 1
ATOM 4443 C CA . LEU B 1 176 ? 2.801 -5.121 -10.484 1 98.25 176 LEU B CA 1
ATOM 4444 C C . LEU B 1 176 ? 2.607 -4.258 -11.734 1 98.25 176 LEU B C 1
ATOM 4446 O O . LEU B 1 176 ? 1.888 -3.258 -11.695 1 98.25 176 LEU B O 1
ATOM 4450 N N . GLU B 1 177 ? 3.287 -4.711 -12.789 1 97.94 177 GLU B N 1
ATOM 4451 C CA . GLU B 1 177 ? 3.158 -3.998 -14.055 1 97.94 177 GLU B CA 1
ATOM 4452 C C . GLU B 1 177 ? 1.726 -4.059 -14.578 1 97.94 177 GLU B C 1
ATOM 4454 O O . GLU B 1 177 ? 1.22 -3.082 -15.141 1 97.94 177 GLU B O 1
ATOM 4459 N N . LEU B 1 178 ? 1.115 -5.215 -14.391 1 98.62 178 LEU B N 1
ATOM 4460 C CA . LEU B 1 178 ? -0.269 -5.387 -14.82 1 98.62 178 LEU B CA 1
ATOM 4461 C C . LEU B 1 178 ? -1.183 -4.383 -14.125 1 98.62 178 LEU B C 1
ATOM 4463 O O . LEU B 1 178 ? -2.006 -3.734 -14.773 1 98.62 178 LEU B O 1
ATOM 4467 N N . PHE B 1 179 ? -1.071 -4.211 -12.836 1 98.38 179 PHE B N 1
ATOM 4468 C CA . PHE B 1 179 ? -1.86 -3.225 -12.109 1 98.38 179 PHE B CA 1
ATOM 4469 C C . PHE B 1 179 ? -1.604 -1.821 -12.648 1 98.38 179 PHE B C 1
ATOM 4471 O O . PHE B 1 179 ? -2.547 -1.07 -12.906 1 98.38 179 PHE B O 1
ATOM 4478 N N . ASN B 1 180 ? -0.307 -1.524 -12.758 1 96 180 ASN B N 1
ATOM 4479 C CA . ASN B 1 180 ? 0.077 -0.187 -13.195 1 96 180 ASN B CA 1
ATOM 4480 C C . ASN B 1 180 ? -0.535 0.156 -14.547 1 96 180 ASN B C 1
ATOM 4482 O O . ASN B 1 180 ? -1.104 1.235 -14.727 1 96 180 ASN B O 1
ATOM 4486 N N . ARG B 1 181 ? -0.477 -0.767 -15.484 1 97 181 ARG B N 1
ATOM 4487 C CA . ARG B 1 181 ? -1.03 -0.561 -16.828 1 97 181 ARG B CA 1
ATOM 4488 C C . ARG B 1 181 ? -2.553 -0.498 -16.781 1 97 181 ARG B C 1
ATOM 4490 O O . ARG B 1 181 ? -3.164 0.344 -17.438 1 97 181 ARG B O 1
ATOM 4497 N N . ALA B 1 182 ? -3.156 -1.36 -15.992 1 97.62 182 ALA B N 1
ATOM 4498 C CA . ALA B 1 182 ? -4.613 -1.361 -15.883 1 97.62 182 ALA B CA 1
ATOM 4499 C C . ALA B 1 182 ? -5.121 -0.059 -15.273 1 97.62 182 ALA B C 1
ATOM 4501 O O . ALA B 1 182 ? -6.137 0.485 -15.703 1 97.62 182 ALA B O 1
ATOM 4502 N N . GLN B 1 183 ? -4.438 0.369 -14.258 1 94.44 183 GLN B N 1
ATOM 4503 C CA . GLN B 1 183 ? -4.801 1.629 -13.617 1 94.44 183 GLN B CA 1
ATOM 4504 C C . GLN B 1 183 ? -4.801 2.777 -14.617 1 94.44 183 GLN B C 1
ATOM 4506 O O . GLN B 1 183 ? -5.633 3.684 -14.539 1 94.44 183 GLN B O 1
ATOM 4511 N N . GLN B 1 184 ? -3.902 2.77 -15.578 1 92.88 184 GLN B N 1
ATOM 4512 C CA . GLN B 1 184 ? -3.777 3.818 -16.578 1 92.88 184 GLN B CA 1
ATOM 4513 C C . GLN B 1 184 ? -4.797 3.629 -17.703 1 92.88 184 GLN B C 1
ATOM 4515 O O . GLN B 1 184 ? -5.391 4.602 -18.172 1 92.88 184 GLN B O 1
ATOM 4520 N N . GLU B 1 185 ? -5.023 2.381 -18.078 1 96.5 185 GLU B N 1
ATOM 4521 C CA . GLU B 1 185 ? -5.746 2.119 -19.312 1 96.5 185 GLU B CA 1
ATOM 4522 C C . GLU B 1 185 ? -7.223 1.854 -19.047 1 96.5 185 GLU B C 1
ATOM 4524 O O . GLU B 1 185 ? -8.07 2.152 -19.891 1 96.5 185 GLU B O 1
ATOM 4529 N N . ILE B 1 186 ? -7.504 1.296 -17.844 1 96.75 186 ILE B N 1
ATOM 4530 C CA . ILE B 1 186 ? -8.891 1.008 -17.484 1 96.75 186 ILE B CA 1
ATOM 4531 C C . ILE B 1 186 ? -9.125 1.367 -16.016 1 96.75 186 ILE B C 1
ATOM 4533 O O . ILE B 1 186 ? -9.578 0.532 -15.234 1 96.75 186 ILE B O 1
ATOM 4537 N N . PRO B 1 187 ? -8.969 2.623 -15.695 1 93.88 187 PRO B N 1
ATOM 4538 C CA . PRO B 1 187 ? -9.07 3.07 -14.305 1 93.88 187 PRO B CA 1
ATOM 4539 C C . PRO B 1 187 ? -10.438 2.787 -13.688 1 93.88 187 PRO B C 1
ATOM 4541 O O . PRO B 1 187 ? -10.547 2.57 -12.477 1 93.88 187 PRO B O 1
ATOM 4544 N N . GLU B 1 188 ? -11.484 2.748 -14.508 1 94.06 188 GLU B N 1
ATOM 4545 C CA . GLU B 1 188 ? -12.82 2.471 -13.984 1 94.06 188 GLU B CA 1
ATOM 4546 C C . GLU B 1 188 ? -12.898 1.063 -13.398 1 94.06 188 GLU B C 1
ATOM 4548 O O . GLU B 1 188 ? -13.547 0.851 -12.375 1 94.06 188 GLU B O 1
ATOM 4553 N N . PHE B 1 189 ? -12.258 0.135 -14.094 1 97 189 PHE B N 1
ATOM 4554 C CA . PHE B 1 189 ? -12.234 -1.241 -13.609 1 97 189 PHE B CA 1
ATOM 4555 C C . PHE B 1 189 ? -11.477 -1.341 -12.289 1 97 189 PHE B C 1
ATOM 4557 O O . PHE B 1 189 ? -11.945 -1.987 -11.352 1 97 189 PHE B O 1
ATOM 4564 N N . ILE B 1 190 ? -10.352 -0.664 -12.234 1 96.31 190 ILE B N 1
ATOM 4565 C CA . ILE B 1 190 ? -9.516 -0.683 -11.039 1 96.31 190 ILE B CA 1
ATOM 4566 C C . ILE B 1 190 ? -10.281 -0.073 -9.859 1 96.31 190 ILE B C 1
ATOM 4568 O O . ILE B 1 190 ? -10.234 -0.591 -8.742 1 96.31 190 ILE B O 1
ATOM 4572 N N . ALA B 1 191 ? -11.016 0.963 -10.133 1 92.94 191 ALA B N 1
ATOM 4573 C CA . ALA B 1 191 ? -11.82 1.588 -9.086 1 92.94 191 ALA B CA 1
ATOM 4574 C C . ALA B 1 191 ? -12.883 0.627 -8.562 1 92.94 191 ALA B C 1
ATOM 4576 O O . ALA B 1 191 ? -13.117 0.542 -7.355 1 92.94 191 ALA B O 1
ATOM 4577 N N . GLU B 1 192 ? -13.469 -0.122 -9.461 1 95.38 192 GLU B N 1
ATOM 4578 C CA . GLU B 1 192 ? -14.523 -1.066 -9.086 1 95.38 192 GLU B CA 1
ATOM 4579 C C . GLU B 1 192 ? -13.969 -2.191 -8.219 1 95.38 192 GLU B C 1
ATOM 4581 O O . GLU B 1 192 ? -14.539 -2.518 -7.176 1 95.38 192 GLU B O 1
ATOM 4586 N N . VAL B 1 193 ? -12.883 -2.73 -8.625 1 96.94 193 VAL B N 1
ATOM 4587 C CA . VAL B 1 193 ? -12.367 -3.879 -7.891 1 96.94 193 VAL B CA 1
ATOM 4588 C C . VAL B 1 193 ? -11.742 -3.414 -6.578 1 96.94 193 VAL B C 1
ATOM 4590 O O . VAL B 1 193 ? -11.711 -4.164 -5.598 1 96.94 193 VAL B O 1
ATOM 4593 N N . ALA B 1 194 ? -11.242 -2.197 -6.52 1 95.31 194 ALA B N 1
ATOM 4594 C CA . ALA B 1 194 ? -10.742 -1.646 -5.266 1 95.31 194 ALA B CA 1
ATOM 4595 C C . ALA B 1 194 ? -11.875 -1.456 -4.258 1 95.31 194 ALA B C 1
ATOM 4597 O O . ALA B 1 194 ? -11.703 -1.701 -3.062 1 95.31 194 ALA B O 1
ATOM 4598 N N . GLU B 1 195 ? -12.961 -1.022 -4.73 1 94.25 195 GLU B N 1
ATOM 4599 C CA . GLU B 1 195 ? -14.102 -0.722 -3.867 1 94.25 195 GLU B CA 1
ATOM 4600 C C . GLU B 1 195 ? -14.836 -1.996 -3.465 1 94.25 195 GLU B C 1
ATOM 4602 O O . GLU B 1 195 ? -15.234 -2.15 -2.307 1 94.25 195 GLU B O 1
ATOM 4607 N N . LYS B 1 196 ? -14.922 -2.91 -4.453 1 96.38 196 LYS B N 1
ATOM 4608 C CA . LYS B 1 196 ? -15.883 -3.986 -4.242 1 96.38 196 LYS B CA 1
ATOM 4609 C C . LYS B 1 196 ? -15.18 -5.32 -4.027 1 96.38 196 LYS B C 1
ATOM 4611 O O . LYS B 1 196 ? -15.766 -6.254 -3.467 1 96.38 196 LYS B O 1
ATOM 4616 N N . GLY B 1 197 ? -13.961 -5.449 -4.496 1 97.56 197 GLY B N 1
ATOM 4617 C CA . GLY B 1 197 ? -13.398 -6.785 -4.633 1 97.56 197 GLY B CA 1
ATOM 4618 C C . GLY B 1 197 ? -14.141 -7.641 -5.648 1 97.56 197 GLY B C 1
ATOM 4619 O O . GLY B 1 197 ? -14.664 -7.125 -6.637 1 97.56 197 GLY B O 1
ATOM 4620 N N . ILE B 1 198 ? -14.055 -8.961 -5.469 1 98.19 198 ILE B N 1
ATOM 4621 C CA . ILE B 1 198 ? -14.805 -9.875 -6.324 1 98.19 198 ILE B CA 1
ATOM 4622 C C . ILE B 1 198 ? -15.461 -10.961 -5.469 1 98.19 198 ILE B C 1
ATOM 4624 O O . ILE B 1 198 ? -15.07 -11.172 -4.32 1 98.19 198 ILE B O 1
ATOM 4628 N N . LEU B 1 199 ? -16.453 -11.523 -6.004 1 98.06 199 LEU B N 1
ATOM 4629 C CA . LEU B 1 199 ? -17.016 -12.781 -5.508 1 98.06 199 LEU B CA 1
ATOM 4630 C C . LEU B 1 199 ? -16.547 -13.953 -6.363 1 98.06 199 LEU B C 1
ATOM 4632 O O . LEU B 1 199 ? -16.797 -13.984 -7.57 1 98.06 199 LEU B O 1
ATOM 4636 N N . SER B 1 200 ? -15.828 -14.82 -5.742 1 96.62 200 SER B N 1
ATOM 4637 C CA . SER B 1 200 ? -15.453 -16.078 -6.383 1 96.62 200 SER B CA 1
ATOM 4638 C C . SER B 1 200 ? -16.359 -17.219 -5.945 1 96.62 200 SER B C 1
ATOM 4640 O O . SER B 1 200 ? -16.281 -17.672 -4.801 1 96.62 200 SER B O 1
ATOM 4642 N N . LYS B 1 201 ? -17.172 -17.625 -6.836 1 94 201 LYS B N 1
ATOM 4643 C CA . LYS B 1 201 ? -18.094 -18.734 -6.574 1 94 201 LYS B CA 1
ATOM 4644 C C . LYS B 1 201 ? -17.578 -20.031 -7.184 1 94 201 LYS B C 1
ATOM 4646 O O . LYS B 1 201 ? -17.375 -20.125 -8.398 1 94 201 LYS B O 1
ATOM 4651 N N . VAL B 1 202 ? -17.359 -20.969 -6.352 1 90.06 202 VAL B N 1
ATOM 4652 C CA . VAL B 1 202 ? -16.844 -22.266 -6.793 1 90.06 202 VAL B CA 1
ATOM 4653 C C . VAL B 1 202 ? -17.844 -23.359 -6.441 1 90.06 202 VAL B C 1
ATOM 4655 O O . VAL B 1 202 ? -18.297 -23.453 -5.297 1 90.06 202 VAL B O 1
ATOM 4658 N N . THR B 1 203 ? -18.172 -24.125 -7.418 1 88.81 203 THR B N 1
ATOM 4659 C CA . THR B 1 203 ? -19.062 -25.266 -7.207 1 88.81 203 THR B CA 1
ATOM 4660 C C . THR B 1 203 ? -18.281 -26.562 -7.121 1 88.81 203 THR B C 1
ATOM 4662 O O . THR B 1 203 ? -17.531 -26.906 -8.039 1 88.81 203 THR B O 1
ATOM 4665 N N . TYR B 1 204 ? -18.438 -27.172 -6.004 1 88 204 TYR B N 1
ATOM 4666 C CA . TYR B 1 204 ? -17.844 -28.5 -5.793 1 88 204 TYR B CA 1
ATOM 4667 C C . TYR B 1 204 ? -18.906 -29.594 -5.91 1 88 204 TYR B C 1
ATOM 4669 O O . TYR B 1 204 ? -19.953 -29.531 -5.242 1 88 204 TYR B O 1
ATOM 4677 N N . ARG B 1 205 ? -18.625 -30.547 -6.711 1 85.25 205 ARG B N 1
ATOM 4678 C CA . ARG B 1 205 ? -19.578 -31.641 -6.898 1 85.25 205 ARG B CA 1
ATOM 4679 C C . ARG B 1 205 ? -19.078 -32.906 -6.246 1 85.25 205 ARG B C 1
ATOM 4681 O O . ARG B 1 205 ? -17.875 -33.125 -6.098 1 85.25 205 ARG B O 1
ATOM 4688 N N . VAL B 1 206 ? -20 -33.719 -5.824 1 81.38 206 VAL B N 1
ATOM 4689 C CA . VAL B 1 206 ? -19.656 -35 -5.199 1 81.38 206 VAL B CA 1
ATOM 4690 C C . VAL B 1 206 ? -19 -35.906 -6.227 1 81.38 206 VAL B C 1
ATOM 4692 O O . VAL B 1 206 ? -17.953 -36.5 -5.953 1 81.38 206 VAL B O 1
ATOM 4695 N N . GLU B 1 207 ? -19.641 -36.031 -7.344 1 72.88 207 GLU B N 1
ATOM 4696 C CA . GLU B 1 207 ? -19.109 -36.875 -8.398 1 72.88 207 GLU B CA 1
ATOM 4697 C C . GLU B 1 207 ? -18.312 -36.062 -9.422 1 72.88 207 GLU B C 1
ATOM 4699 O O . GLU B 1 207 ? -18.594 -34.875 -9.617 1 72.88 207 GLU B O 1
ATOM 4704 N N . LYS B 1 208 ? -17.344 -36.719 -9.914 1 64.56 208 LYS B N 1
ATOM 4705 C CA . LYS B 1 208 ? -16.547 -36.062 -10.953 1 64.56 208 LYS B CA 1
ATOM 4706 C C . LYS B 1 208 ? -17.406 -35.688 -12.156 1 64.56 208 LYS B C 1
ATOM 4708 O O . LYS B 1 208 ? -18.188 -36.5 -12.648 1 64.56 208 LYS B O 1
ATOM 4713 N N . GLN B 1 209 ? -17.594 -34.438 -12.508 1 55.12 209 GLN B N 1
ATOM 4714 C CA . GLN B 1 209 ? -18.438 -34 -13.625 1 55.12 209 GLN B CA 1
ATOM 4715 C C . GLN B 1 209 ? -17.766 -34.312 -14.961 1 55.12 209 GLN B C 1
ATOM 4717 O O . GLN B 1 209 ? -18.438 -34.656 -15.93 1 55.12 209 GLN B O 1
ATOM 4722 N N . TYR B 1 210 ? -16.609 -34 -15.094 1 53.59 210 TYR B N 1
ATOM 4723 C CA . TYR B 1 210 ? -15.836 -34.25 -16.297 1 53.59 210 TYR B CA 1
ATOM 4724 C C . TYR B 1 210 ? -14.43 -34.75 -15.953 1 53.59 210 TYR B C 1
ATOM 4726 O O . TYR B 1 210 ? -14.008 -34.688 -14.797 1 53.59 210 TYR B O 1
ATOM 4734 N N . GLU B 1 211 ? -13.844 -35.406 -17 1 48.69 211 GLU B N 1
ATOM 4735 C CA . GLU B 1 211 ? -12.469 -35.875 -16.812 1 48.69 211 GLU B CA 1
ATOM 4736 C C . GLU B 1 211 ? -11.57 -34.75 -16.312 1 48.69 211 GLU B C 1
ATOM 4738 O O . GLU B 1 211 ? -11.523 -33.688 -16.906 1 48.69 211 GLU B O 1
ATOM 4743 N N . GLY B 1 212 ? -11 -34.844 -15.109 1 50.41 212 GLY B N 1
ATOM 4744 C CA . GLY B 1 212 ? -10.148 -33.812 -14.508 1 50.41 212 GLY B CA 1
ATOM 4745 C C . GLY B 1 212 ? -10.883 -32.938 -13.516 1 50.41 212 GLY B C 1
ATOM 4746 O O . GLY B 1 212 ? -10.289 -32.031 -12.914 1 50.41 212 GLY B O 1
ATOM 4747 N N . GLY B 1 213 ? -12.312 -33.219 -13.516 1 56.09 213 GLY B N 1
ATOM 4748 C CA . GLY B 1 213 ? -13.086 -32.375 -12.609 1 56.09 213 GLY B CA 1
ATOM 4749 C C . GLY B 1 213 ? -12.812 -32.688 -11.148 1 56.09 213 GLY B C 1
ATOM 4750 O O . GLY B 1 213 ? -12.398 -33.781 -10.789 1 56.09 213 GLY B O 1
ATOM 4751 N N . SER B 1 214 ? -12.727 -31.578 -10.32 1 61.38 214 SER B N 1
ATOM 4752 C CA . SER B 1 214 ? -12.445 -31.672 -8.891 1 61.38 214 SER B CA 1
ATOM 4753 C C . SER B 1 214 ? -13.711 -32 -8.102 1 61.38 214 SER B C 1
ATOM 4755 O O . SER B 1 214 ? -14.812 -31.578 -8.484 1 61.38 214 SER B O 1
ATOM 4757 N N . THR B 1 215 ? -13.539 -33.062 -7.23 1 76.25 215 THR B N 1
ATOM 4758 C CA . THR B 1 215 ? -14.648 -33.438 -6.371 1 76.25 215 THR B CA 1
ATOM 4759 C C . THR B 1 215 ? -14.539 -32.781 -5.004 1 76.25 215 THR B C 1
ATOM 4761 O O . THR B 1 215 ? -13.492 -32.25 -4.648 1 76.25 215 THR B O 1
ATOM 4764 N N . LEU B 1 216 ? -15.617 -32.781 -4.438 1 83.31 216 LEU B N 1
ATOM 4765 C CA . LEU B 1 216 ? -15.703 -32.312 -3.064 1 83.31 216 LEU B CA 1
ATOM 4766 C C . LEU B 1 216 ? -14.719 -33.031 -2.164 1 83.31 216 LEU B C 1
ATOM 4768 O O . LEU B 1 216 ? -14.086 -32.438 -1.298 1 83.31 216 LEU B O 1
ATOM 4772 N N . LYS B 1 217 ? -14.555 -34.25 -2.412 1 80.19 217 LYS B N 1
ATOM 4773 C CA . LYS B 1 217 ? -13.641 -35.094 -1.618 1 80.19 217 LYS B CA 1
ATOM 4774 C C . LYS B 1 217 ? -12.188 -34.688 -1.857 1 80.19 217 LYS B C 1
ATOM 4776 O O . LYS B 1 217 ? -11.398 -34.594 -0.916 1 80.19 217 LYS B O 1
ATOM 4781 N N . GLN B 1 218 ? -11.836 -34.344 -3.016 1 80.88 218 GLN B N 1
ATOM 4782 C CA . GLN B 1 218 ? -10.469 -33.969 -3.355 1 80.88 218 GLN B CA 1
ATOM 4783 C C . GLN B 1 218 ? -10.125 -32.594 -2.779 1 80.88 218 GLN B C 1
ATOM 4785 O O . GLN B 1 218 ? -9 -32.375 -2.332 1 80.88 218 GLN B O 1
ATOM 4790 N N . ALA B 1 219 ? -11.133 -31.812 -2.75 1 86.69 219 ALA B N 1
ATOM 4791 C CA . ALA B 1 219 ? -10.906 -30.438 -2.334 1 86.69 219 ALA B CA 1
ATOM 4792 C C . ALA B 1 219 ? -10.922 -30.312 -0.813 1 86.69 219 ALA B C 1
ATOM 4794 O O . ALA B 1 219 ? -10.117 -29.578 -0.237 1 86.69 219 ALA B O 1
ATOM 4795 N N . PHE B 1 220 ? -11.836 -31.078 -0.151 1 90.19 220 PHE B N 1
ATOM 4796 C CA . PHE B 1 220 ? -12.062 -30.844 1.271 1 90.19 220 PHE B CA 1
ATOM 4797 C C . PHE B 1 220 ? -12.141 -32.156 2.025 1 90.19 220 PHE B C 1
ATOM 4799 O O . PHE B 1 220 ? -12.477 -32.188 3.213 1 90.19 220 PHE B O 1
ATOM 4806 N N . GLY B 1 221 ? -11.891 -33.281 1.439 1 85.62 221 GLY B N 1
ATOM 4807 C CA . GLY B 1 221 ? -12.172 -34.594 2.037 1 85.62 221 GLY B CA 1
ATOM 4808 C C . GLY B 1 221 ? -10.977 -35.188 2.744 1 85.62 221 GLY B C 1
ATOM 4809 O O . GLY B 1 221 ? -10.984 -36.375 3.092 1 85.62 221 GLY B O 1
ATOM 4810 N N . LYS B 1 222 ? -9.961 -34.438 2.932 1 83.69 222 LYS B N 1
ATOM 4811 C CA . LYS B 1 222 ? -8.711 -34.969 3.465 1 83.69 222 LYS B CA 1
ATOM 4812 C C . LYS B 1 222 ? -8.93 -35.625 4.82 1 83.69 222 LYS B C 1
ATOM 4814 O O . LYS B 1 222 ? -8.25 -36.594 5.16 1 83.69 222 LYS B O 1
ATOM 4819 N N . GLU B 1 223 ? -9.93 -35.156 5.602 1 89.56 223 GLU B N 1
ATOM 4820 C CA . GLU B 1 223 ? -10.148 -35.688 6.957 1 89.56 223 GLU B CA 1
ATOM 4821 C C . GLU B 1 223 ? -11.289 -36.688 6.992 1 89.56 223 GLU B C 1
ATOM 4823 O O . GLU B 1 223 ? -11.641 -37.188 8.055 1 89.56 223 GLU B O 1
ATOM 4828 N N . ILE B 1 224 ? -11.875 -36.906 5.875 1 91 224 ILE B N 1
ATOM 4829 C CA . ILE B 1 224 ? -12.992 -37.844 5.828 1 91 224 ILE B CA 1
ATOM 4830 C C . ILE B 1 224 ? -12.469 -39.281 5.93 1 91 224 ILE B C 1
ATOM 4832 O O . ILE B 1 224 ? -11.5 -39.656 5.258 1 91 224 ILE B O 1
ATOM 4836 N N . GLN B 1 225 ? -13.039 -40.031 6.797 1 92.31 225 GLN B N 1
ATOM 4837 C CA . GLN B 1 225 ? -12.68 -41.438 6.996 1 92.31 225 GLN B CA 1
ATOM 4838 C C . GLN B 1 225 ? -13.781 -42.375 6.477 1 92.31 225 GLN B C 1
ATOM 4840 O O . GLN B 1 225 ? -14.938 -41.969 6.375 1 92.31 225 GLN B O 1
ATOM 4845 N N . ASP B 1 226 ? -13.234 -43.594 6.273 1 88.88 226 ASP B N 1
ATOM 4846 C CA . ASP B 1 226 ? -14.203 -44.594 5.891 1 88.88 226 ASP B CA 1
ATOM 4847 C C . ASP B 1 226 ? -15.219 -44.844 7.008 1 88.88 226 ASP B C 1
ATOM 4849 O O . ASP B 1 226 ? -14.844 -44.969 8.172 1 88.88 226 ASP B O 1
ATOM 4853 N N . GLY B 1 227 ? -16.406 -44.812 6.766 1 91.19 227 GLY B N 1
ATOM 4854 C CA . GLY B 1 227 ? -17.453 -45.062 7.75 1 91.19 227 GLY B CA 1
ATOM 4855 C C . GLY B 1 227 ? -18.156 -43.812 8.211 1 91.19 227 GLY B C 1
ATOM 4856 O O . GLY B 1 227 ? -19.172 -43.875 8.906 1 91.19 227 GLY B O 1
ATOM 4857 N N . ASP B 1 228 ? -17.484 -42.688 7.855 1 93.12 228 ASP B N 1
ATOM 4858 C CA . ASP B 1 228 ? -18.156 -41.438 8.234 1 93.12 228 ASP B CA 1
ATOM 4859 C C . ASP B 1 228 ? -19.562 -41.375 7.617 1 93.12 228 ASP B C 1
ATOM 4861 O O . ASP B 1 228 ? -19.75 -41.719 6.449 1 93.12 228 ASP B O 1
ATOM 4865 N N . ASP B 1 229 ? -20.516 -41.031 8.492 1 94.19 229 ASP B N 1
ATOM 4866 C CA . ASP B 1 229 ? -21.828 -40.781 7.93 1 94.19 229 ASP B CA 1
ATOM 4867 C C . ASP B 1 229 ? -21.875 -39.406 7.234 1 94.19 229 ASP B C 1
ATOM 4869 O O . ASP B 1 229 ? -20.906 -38.656 7.285 1 94.19 229 ASP B O 1
ATOM 4873 N N . GLU B 1 230 ? -22.922 -39.156 6.582 1 90.69 230 GLU B N 1
ATOM 4874 C CA . GLU B 1 230 ? -23.047 -37.938 5.766 1 90.69 230 GLU B CA 1
ATOM 4875 C C . GLU B 1 230 ? -22.922 -36.688 6.613 1 90.69 230 GLU B C 1
ATOM 4877 O O . GLU B 1 230 ? -22.281 -35.719 6.195 1 90.69 230 GLU B O 1
ATOM 4882 N N . GLU B 1 231 ? -23.484 -36.688 7.75 1 94.56 231 GLU B N 1
ATOM 4883 C CA . GLU B 1 231 ? -23.422 -35.562 8.641 1 94.56 231 GLU B CA 1
ATOM 4884 C C . GLU B 1 231 ? -21.984 -35.281 9.102 1 94.56 231 GLU B C 1
ATOM 4886 O O . GLU B 1 231 ? -21.547 -34.125 9.148 1 94.56 231 GLU B O 1
ATOM 4891 N N . THR B 1 232 ? -21.328 -36.312 9.43 1 95.69 232 THR B N 1
ATOM 4892 C CA . THR B 1 232 ? -19.938 -36.219 9.852 1 95.69 232 THR B CA 1
ATOM 4893 C C . THR B 1 232 ? -19.062 -35.719 8.711 1 95.69 232 THR B C 1
ATOM 4895 O O . THR B 1 232 ? -18.188 -34.844 8.922 1 95.69 232 THR B O 1
ATOM 4898 N N . LYS B 1 233 ? -19.266 -36.219 7.488 1 93.25 233 LYS B N 1
ATOM 4899 C CA . LYS B 1 233 ? -18.516 -35.75 6.316 1 93.25 233 LYS B CA 1
ATOM 4900 C C . LYS B 1 233 ? -18.719 -34.25 6.09 1 93.25 233 LYS B C 1
ATOM 4902 O O . LYS B 1 233 ? -17.75 -33.531 5.871 1 93.25 233 LYS B O 1
ATOM 4907 N N . ARG B 1 234 ? -19.953 -33.812 6.242 1 93.88 234 ARG B N 1
ATOM 4908 C CA . ARG B 1 234 ? -20.266 -32.406 6.035 1 93.88 234 ARG B CA 1
ATOM 4909 C C . ARG B 1 234 ? -19.578 -31.531 7.078 1 93.88 234 ARG B C 1
ATOM 4911 O O . ARG B 1 234 ? -19.031 -30.484 6.75 1 93.88 234 ARG B O 1
ATOM 4918 N N . ARG B 1 235 ? -19.609 -31.969 8.266 1 95.88 235 ARG B N 1
ATOM 4919 C CA . ARG B 1 235 ? -18.969 -31.219 9.344 1 95.88 235 ARG B CA 1
ATOM 4920 C C . ARG B 1 235 ? -17.469 -31.094 9.109 1 95.88 235 ARG B C 1
ATOM 4922 O O . ARG B 1 235 ? -16.891 -30.031 9.352 1 95.88 235 ARG B O 1
ATOM 4929 N N . LYS B 1 236 ? -16.891 -32.125 8.633 1 95 236 LYS B N 1
ATOM 4930 C CA . LYS B 1 236 ? -15.461 -32.125 8.383 1 95 236 LYS B CA 1
ATOM 4931 C C . LYS B 1 236 ? -15.117 -31.203 7.211 1 95 236 LYS B C 1
ATOM 4933 O O . LYS B 1 236 ? -14.102 -30.516 7.234 1 95 236 LYS B O 1
ATOM 4938 N N . ILE B 1 237 ? -15.922 -31.188 6.219 1 93.88 237 ILE B N 1
ATOM 4939 C CA . ILE B 1 237 ? -15.75 -30.312 5.074 1 93.88 237 ILE B CA 1
ATOM 4940 C C . ILE B 1 237 ? -15.883 -28.859 5.523 1 93.88 237 ILE B C 1
ATOM 4942 O O . ILE B 1 237 ? -15.047 -28.016 5.191 1 93.88 237 ILE B O 1
ATOM 4946 N N . GLU B 1 238 ? -16.891 -28.609 6.328 1 95.69 238 GLU B N 1
ATOM 4947 C CA . GLU B 1 238 ? -17.125 -27.25 6.836 1 95.69 238 GLU B CA 1
ATOM 4948 C C . GLU B 1 238 ? -15.977 -26.797 7.73 1 95.69 238 GLU B C 1
ATOM 4950 O O . GLU B 1 238 ? -15.625 -25.609 7.742 1 95.69 238 GLU B O 1
ATOM 4955 N N . ALA B 1 239 ? -15.453 -27.703 8.438 1 95.56 239 ALA B N 1
ATOM 4956 C CA . ALA B 1 239 ? -14.305 -27.375 9.273 1 95.56 239 ALA B CA 1
ATOM 4957 C C . ALA B 1 239 ? -13.102 -26.953 8.422 1 95.56 239 ALA B C 1
ATOM 4959 O O . ALA B 1 239 ? -12.359 -26.047 8.805 1 95.56 239 ALA B O 1
ATOM 4960 N N . GLN B 1 240 ? -12.891 -27.625 7.297 1 94.44 240 GLN B N 1
ATOM 4961 C CA . GLN B 1 240 ? -11.828 -27.25 6.379 1 94.44 240 GLN B CA 1
ATOM 4962 C C . GLN B 1 240 ? -12.078 -25.859 5.801 1 94.44 240 GLN B C 1
ATOM 4964 O O . GLN B 1 240 ? -11.156 -25.047 5.695 1 94.44 240 GLN B O 1
ATOM 4969 N N . ILE B 1 241 ? -13.273 -25.562 5.496 1 95.56 241 ILE B N 1
ATOM 4970 C CA . ILE B 1 241 ? -13.648 -24.266 4.945 1 95.56 241 ILE B CA 1
ATOM 4971 C C . ILE B 1 241 ? -13.391 -23.172 5.984 1 95.56 241 ILE B C 1
ATOM 4973 O O . ILE B 1 241 ? -12.891 -22.094 5.652 1 95.56 241 ILE B O 1
ATOM 4977 N N . ALA B 1 242 ? -13.664 -23.469 7.227 1 95.69 242 ALA B N 1
ATOM 4978 C CA . ALA B 1 242 ? -13.516 -22.5 8.312 1 95.69 242 ALA B CA 1
ATOM 4979 C C . ALA B 1 242 ? -12.047 -22.109 8.5 1 95.69 242 ALA B C 1
ATOM 4981 O O . ALA B 1 242 ? -11.75 -21.047 9.047 1 95.69 242 ALA B O 1
ATOM 4982 N N . ARG B 1 243 ? -11.164 -22.953 8.016 1 96.06 243 ARG B N 1
ATOM 4983 C CA . ARG B 1 243 ? -9.734 -22.688 8.18 1 96.06 243 ARG B CA 1
ATOM 4984 C C . ARG B 1 243 ? -9.297 -21.484 7.355 1 96.06 243 ARG B C 1
ATOM 4986 O O . ARG B 1 243 ? -8.227 -20.922 7.59 1 96.06 243 ARG B O 1
ATOM 4993 N N . TYR B 1 244 ? -10.102 -21.109 6.383 1 96.12 244 TYR B N 1
ATOM 4994 C CA . TYR B 1 244 ? -9.758 -19.938 5.602 1 96.12 244 TYR B CA 1
ATOM 4995 C C . TYR B 1 244 ? -9.688 -18.688 6.484 1 96.12 244 TYR B C 1
ATOM 4997 O O . TYR B 1 244 ? -9.031 -17.703 6.133 1 96.12 244 TYR B O 1
ATOM 5005 N N . GLY B 1 245 ? -10.477 -18.656 7.574 1 95.44 245 GLY B N 1
ATOM 5006 C CA . GLY B 1 245 ? -10.398 -17.578 8.547 1 95.44 245 GLY B CA 1
ATOM 5007 C C . GLY B 1 245 ? -10.93 -16.25 8.008 1 95.44 245 GLY B C 1
ATOM 5008 O O . GLY B 1 245 ? -10.406 -15.188 8.336 1 95.44 245 GLY B O 1
ATOM 5009 N N . ARG B 1 246 ? -11.992 -16.297 7.207 1 96.75 246 ARG B N 1
ATOM 5010 C CA . ARG B 1 246 ? -12.445 -15.094 6.523 1 96.75 246 ARG B CA 1
ATOM 5011 C C . ARG B 1 246 ? -13.781 -14.625 7.07 1 96.75 246 ARG B C 1
ATOM 5013 O O . ARG B 1 246 ? -14.336 -13.625 6.605 1 96.75 246 ARG B O 1
ATOM 5020 N N . GLY B 1 247 ? -14.32 -15.344 8.008 1 95.25 247 GLY B N 1
ATOM 5021 C CA . GLY B 1 247 ? -15.594 -14.969 8.602 1 95.25 247 GLY B CA 1
ATOM 5022 C C . GLY B 1 247 ? -16.719 -14.867 7.586 1 95.25 247 GLY B C 1
ATOM 5023 O O . GLY B 1 247 ? -16.953 -15.805 6.82 1 95.25 247 GLY B O 1
ATOM 5024 N N . GLU B 1 248 ? -17.344 -13.672 7.52 1 96.12 248 GLU B N 1
ATOM 5025 C CA . GLU B 1 248 ? -18.516 -13.484 6.68 1 96.12 248 GLU B CA 1
ATOM 5026 C C . GLU B 1 248 ? -18.141 -13.375 5.207 1 96.12 248 GLU B C 1
ATOM 5028 O O . GLU B 1 248 ? -19 -13.414 4.328 1 96.12 248 GLU B O 1
ATOM 5033 N N . HIS B 1 249 ? -16.875 -13.289 4.934 1 97.44 249 HIS B N 1
ATOM 5034 C CA . HIS B 1 249 ? -16.422 -13.102 3.557 1 97.44 249 HIS B CA 1
ATOM 5035 C C . HIS B 1 249 ? -16.25 -14.445 2.85 1 97.44 249 HIS B C 1
ATOM 5037 O O . HIS B 1 249 ? -15.875 -14.484 1.675 1 97.44 249 HIS B O 1
ATOM 5043 N N . THR B 1 250 ? -16.453 -15.539 3.566 1 97.5 250 THR B N 1
ATOM 5044 C CA . THR B 1 250 ? -16.562 -16.891 3.023 1 97.5 250 THR B CA 1
ATOM 5045 C C . THR B 1 250 ? -17.875 -17.531 3.443 1 97.5 250 THR B C 1
ATOM 5047 O O . THR B 1 250 ? -18.156 -17.672 4.637 1 97.5 250 THR B O 1
ATOM 5050 N N . THR B 1 251 ? -18.703 -17.828 2.443 1 97.31 251 THR B N 1
ATOM 5051 C CA . THR B 1 251 ? -19.984 -18.484 2.697 1 97.31 251 THR B CA 1
ATOM 5052 C C . THR B 1 251 ? -20.125 -19.734 1.832 1 97.31 251 THR B C 1
ATOM 5054 O O . THR B 1 251 ? -19.391 -19.922 0.868 1 97.31 251 THR B O 1
ATOM 5057 N N . TRP B 1 252 ? -21.016 -20.641 2.281 1 96 252 TRP B N 1
ATOM 5058 C CA . TRP B 1 252 ? -21.25 -21.844 1.483 1 96 252 TRP B CA 1
ATOM 5059 C C . TRP B 1 252 ? -22.688 -22.297 1.604 1 96 252 TRP B C 1
ATOM 5061 O O . TRP B 1 252 ? -23.375 -21.969 2.57 1 96 252 TRP B O 1
ATOM 5071 N N . GLU B 1 253 ? -23.156 -22.969 0.563 1 95.88 253 GLU B N 1
ATOM 5072 C CA . GLU B 1 253 ? -24.484 -23.562 0.484 1 95.88 253 GLU B CA 1
ATOM 5073 C C . GLU B 1 253 ? -24.406 -25 -0.047 1 95.88 253 GLU B C 1
ATOM 5075 O O . GLU B 1 253 ? -23.828 -25.234 -1.113 1 95.88 253 GLU B O 1
ATOM 5080 N N . TRP B 1 254 ? -24.984 -25.906 0.792 1 95.31 254 TRP B N 1
ATOM 5081 C CA . TRP B 1 254 ? -25.094 -27.281 0.311 1 95.31 254 TRP B CA 1
ATOM 5082 C C . TRP B 1 254 ? -26.203 -27.406 -0.735 1 95.31 254 TRP B C 1
ATOM 5084 O O . TRP B 1 254 ? -27.281 -26.812 -0.589 1 95.31 254 TRP B O 1
ATOM 5094 N N . THR B 1 255 ? -25.906 -28.109 -1.808 1 91.38 255 THR B N 1
ATOM 5095 C CA . THR B 1 255 ? -26.875 -28.438 -2.844 1 91.38 255 THR B CA 1
ATOM 5096 C C . THR B 1 255 ? -27.062 -29.953 -2.953 1 91.38 255 THR B C 1
ATOM 5098 O O . THR B 1 255 ? -26.406 -30.719 -2.248 1 91.38 255 THR B O 1
ATOM 5101 N N . ASP B 1 256 ? -27.984 -30.359 -3.793 1 88.56 256 ASP B N 1
ATOM 5102 C CA . ASP B 1 256 ? -28.219 -31.781 -4.008 1 88.56 256 ASP B CA 1
ATOM 5103 C C . ASP B 1 256 ? -26.984 -32.469 -4.621 1 88.56 256 ASP B C 1
ATOM 5105 O O . ASP B 1 256 ? -26.734 -33.656 -4.391 1 88.56 256 ASP B O 1
ATOM 5109 N N . ASP B 1 257 ? -26.203 -31.641 -5.254 1 84.31 257 ASP B N 1
ATOM 5110 C CA . ASP B 1 257 ? -25.109 -32.219 -6.027 1 84.31 257 ASP B CA 1
ATOM 5111 C C . ASP B 1 257 ? -23.75 -31.812 -5.449 1 84.31 257 ASP B C 1
ATOM 5113 O O . ASP B 1 257 ? -22.719 -32.062 -6.066 1 84.31 257 ASP B O 1
ATOM 5117 N N . GLY B 1 258 ? -23.75 -31.188 -4.273 1 89.94 258 GLY B N 1
ATOM 5118 C CA . GLY B 1 258 ? -22.453 -30.797 -3.738 1 89.94 258 GLY B CA 1
ATOM 5119 C C . GLY B 1 258 ? -22.516 -29.531 -2.896 1 89.94 258 GLY B C 1
ATOM 5120 O O . GLY B 1 258 ? -23.375 -29.406 -2.02 1 89.94 258 GLY B O 1
ATOM 5121 N N . LEU B 1 259 ? -21.562 -28.703 -3.084 1 92.56 259 LEU B N 1
ATOM 5122 C CA . LEU B 1 259 ? -21.391 -27.5 -2.268 1 92.56 259 LEU B CA 1
ATOM 5123 C C . LEU B 1 259 ? -20.969 -26.312 -3.125 1 92.56 259 LEU B C 1
ATOM 5125 O O . LEU B 1 259 ? -20.125 -26.438 -4.012 1 92.56 259 LEU B O 1
ATOM 5129 N N . VAL B 1 260 ? -21.688 -25.203 -2.984 1 93.56 260 VAL B N 1
ATOM 5130 C CA . VAL B 1 260 ? -21.281 -23.953 -3.611 1 93.56 260 VAL B CA 1
ATOM 5131 C C . VAL B 1 260 ? -20.594 -23.062 -2.578 1 93.56 260 VAL B C 1
ATOM 5133 O O . VAL B 1 260 ? -21.203 -22.672 -1.574 1 93.56 260 VAL B O 1
ATOM 5136 N N . LEU B 1 261 ? -19.344 -22.828 -2.764 1 94.69 261 LEU B N 1
ATOM 5137 C CA . LEU B 1 261 ? -18.531 -21.984 -1.898 1 94.69 261 LEU B CA 1
ATOM 5138 C C . LEU B 1 261 ? -18.328 -20.609 -2.523 1 94.69 261 LEU B C 1
ATOM 5140 O O . LEU B 1 261 ? -17.984 -20.516 -3.701 1 94.69 261 LEU B O 1
ATOM 5144 N N . THR B 1 262 ? -18.594 -19.5 -1.751 1 97 262 THR B N 1
ATOM 5145 C CA . THR B 1 262 ? -18.438 -18.141 -2.234 1 97 262 THR B CA 1
ATOM 5146 C C . THR B 1 262 ? -17.453 -17.375 -1.358 1 97 262 THR B C 1
ATOM 5148 O O . THR B 1 262 ? -17.625 -17.281 -0.142 1 97 262 THR B O 1
ATOM 5151 N N . HIS B 1 263 ? -16.422 -16.906 -1.98 1 97.31 263 HIS B N 1
ATOM 5152 C CA . HIS B 1 263 ? -15.43 -16.078 -1.302 1 97.31 263 HIS B CA 1
ATOM 5153 C C . HIS B 1 263 ? -15.477 -14.633 -1.804 1 97.31 263 HIS B C 1
ATOM 5155 O O . HIS B 1 263 ? -15.461 -14.391 -3.014 1 97.31 263 HIS B O 1
ATOM 5161 N N . ARG B 1 264 ? -15.602 -13.664 -0.937 1 98.25 264 ARG B N 1
ATOM 5162 C CA . ARG B 1 264 ? -15.258 -12.289 -1.3 1 98.25 264 ARG B CA 1
ATOM 5163 C C . ARG B 1 264 ? -13.758 -12.047 -1.189 1 98.25 264 ARG B C 1
ATOM 5165 O O . ARG B 1 264 ? -13.18 -12.195 -0.111 1 98.25 264 ARG B O 1
ATOM 5172 N N . LEU B 1 265 ? -13.148 -11.727 -2.295 1 97.94 265 LEU B N 1
ATOM 5173 C CA . LEU B 1 265 ? -11.688 -11.711 -2.355 1 97.94 265 LEU B CA 1
ATOM 5174 C C . LEU B 1 265 ? -11.18 -10.391 -2.916 1 97.94 265 LEU B C 1
ATOM 5176 O O . LEU B 1 265 ? -11.828 -9.781 -3.771 1 97.94 265 LEU B O 1
ATOM 5180 N N . PRO B 1 266 ? -9.992 -9.961 -2.422 1 98.31 266 PRO B N 1
ATOM 5181 C CA . PRO B 1 266 ? -9.312 -8.852 -3.092 1 98.31 266 PRO B CA 1
ATOM 5182 C C . PRO B 1 266 ? -8.602 -9.289 -4.375 1 98.31 266 PRO B C 1
ATOM 5184 O O . PRO B 1 266 ? -7.855 -10.266 -4.371 1 98.31 266 PRO B O 1
ATOM 5187 N N . VAL B 1 267 ? -8.852 -8.555 -5.469 1 97.94 267 VAL B N 1
ATOM 5188 C CA . VAL B 1 267 ? -8.078 -8.703 -6.699 1 97.94 267 VAL B CA 1
ATOM 5189 C C . VAL B 1 267 ? -6.801 -7.875 -6.602 1 97.94 267 VAL B C 1
ATOM 5191 O O . VAL B 1 267 ? -5.738 -8.305 -7.062 1 97.94 267 VAL B O 1
ATOM 5194 N N . ILE B 1 268 ? -6.977 -6.664 -6.008 1 98.5 268 ILE B N 1
ATOM 5195 C CA . ILE B 1 268 ? -5.816 -5.824 -5.73 1 98.5 268 ILE B CA 1
ATOM 5196 C C . ILE B 1 268 ? -5.27 -6.145 -4.344 1 98.5 268 ILE B C 1
ATOM 5198 O O . ILE B 1 268 ? -5.992 -6.047 -3.348 1 98.5 268 ILE B O 1
ATOM 5202 N N . ARG B 1 269 ? -4.082 -6.574 -4.254 1 98.56 269 ARG B N 1
ATOM 5203 C CA . ARG B 1 269 ? -3.324 -6.785 -3.023 1 98.56 269 ARG B CA 1
ATOM 5204 C C . ARG B 1 269 ? -2.074 -5.914 -2.992 1 98.56 269 ARG B C 1
ATOM 5206 O O . ARG B 1 269 ? -1.786 -5.199 -3.953 1 98.56 269 ARG B O 1
ATOM 5213 N N . THR B 1 270 ? -1.39 -5.844 -1.854 1 98.62 270 THR B N 1
ATOM 5214 C CA . THR B 1 270 ? -0.171 -5.043 -1.815 1 98.62 270 THR B CA 1
ATOM 5215 C C . THR B 1 270 ? 1.034 -5.91 -1.46 1 98.62 270 THR B C 1
ATOM 5217 O O . THR B 1 270 ? 0.939 -6.797 -0.611 1 98.62 270 THR B O 1
ATOM 5220 N N . GLN B 1 271 ? 2.119 -5.668 -2.16 1 98.12 271 GLN B N 1
ATOM 5221 C CA . GLN B 1 271 ? 3.35 -6.422 -1.947 1 98.12 271 GLN B CA 1
ATOM 5222 C C . GLN B 1 271 ? 3.938 -6.137 -0.567 1 98.12 271 GLN B C 1
ATOM 5224 O O . GLN B 1 271 ? 4.176 -4.977 -0.216 1 98.12 271 GLN B O 1
ATOM 5229 N N . PRO B 1 272 ? 4.219 -7.207 0.198 1 96.44 272 PRO B N 1
ATOM 5230 C CA . PRO B 1 272 ? 4.895 -6.98 1.478 1 96.44 272 PRO B CA 1
ATOM 5231 C C . PRO B 1 272 ? 6.207 -6.219 1.324 1 96.44 272 PRO B C 1
ATOM 5233 O O . PRO B 1 272 ? 6.992 -6.508 0.417 1 96.44 272 PRO B O 1
ATOM 5236 N N . GLY B 1 273 ? 6.438 -5.211 2.158 1 94.06 273 GLY B N 1
ATOM 5237 C CA . GLY B 1 273 ? 7.684 -4.461 2.145 1 94.06 273 GLY B CA 1
ATOM 5238 C C . GLY B 1 273 ? 7.598 -3.182 1.332 1 94.06 273 GLY B C 1
ATOM 5239 O O . GLY B 1 273 ? 8.016 -2.117 1.795 1 94.06 273 GLY B O 1
ATOM 5240 N N . THR B 1 274 ? 7 -3.227 0.13 1 96.75 274 THR B N 1
ATOM 5241 C CA . THR B 1 274 ? 6.957 -2.061 -0.745 1 96.75 274 THR B CA 1
ATOM 5242 C C . THR B 1 274 ? 5.582 -1.396 -0.691 1 96.75 274 THR B C 1
ATOM 5244 O O . THR B 1 274 ? 5.441 -0.222 -1.037 1 96.75 274 THR B O 1
ATOM 5247 N N . ASN B 1 275 ? 4.562 -2.205 -0.392 1 97.69 275 ASN B N 1
ATOM 5248 C CA . ASN B 1 275 ? 3.152 -1.824 -0.378 1 97.69 275 ASN B CA 1
ATOM 5249 C C . ASN B 1 275 ? 2.664 -1.432 -1.771 1 97.69 275 ASN B C 1
ATOM 5251 O O . ASN B 1 275 ? 1.648 -0.748 -1.906 1 97.69 275 ASN B O 1
ATOM 5255 N N . LEU B 1 276 ? 3.418 -1.815 -2.834 1 97.94 276 LEU B N 1
ATOM 5256 C CA . LEU B 1 276 ? 2.959 -1.589 -4.199 1 97.94 276 LEU B CA 1
ATOM 5257 C C . LEU B 1 276 ? 1.746 -2.459 -4.52 1 97.94 276 LEU B C 1
ATOM 5259 O O . LEU B 1 276 ? 1.705 -3.633 -4.145 1 97.94 276 LEU B O 1
ATOM 5263 N N . PRO B 1 277 ? 0.769 -1.868 -5.133 1 98.25 277 PRO B N 1
ATOM 5264 C CA . PRO B 1 277 ? -0.399 -2.668 -5.512 1 98.25 277 PRO B CA 1
ATOM 5265 C C . PRO B 1 277 ? -0.098 -3.654 -6.641 1 98.25 277 PRO B C 1
ATOM 5267 O O . PRO B 1 277 ? 0.652 -3.332 -7.562 1 98.25 277 PRO B O 1
ATOM 5270 N N . THR B 1 278 ? -0.596 -4.832 -6.523 1 98.44 278 THR B N 1
ATOM 5271 C CA . THR B 1 278 ? -0.485 -5.918 -7.488 1 98.44 278 THR B CA 1
ATOM 5272 C C . THR B 1 278 ? -1.865 -6.438 -7.879 1 98.44 278 THR B C 1
ATOM 5274 O O . THR B 1 278 ? -2.791 -6.43 -7.062 1 98.44 278 THR B O 1
ATOM 5277 N N . LEU B 1 279 ? -2.102 -6.816 -9.148 1 98.56 279 LEU B N 1
ATOM 5278 C CA . LEU B 1 279 ? -3.299 -7.566 -9.516 1 98.56 279 LEU B CA 1
ATOM 5279 C C . LEU B 1 279 ? -3.082 -9.062 -9.336 1 98.56 279 LEU B C 1
ATOM 5281 O O . LEU B 1 279 ? -2.463 -9.711 -10.18 1 98.56 279 LEU B O 1
ATOM 5285 N N . PHE B 1 280 ? -3.49 -9.555 -8.242 1 98.56 280 PHE B N 1
ATOM 5286 C CA . PHE B 1 280 ? -3.48 -10.984 -7.961 1 98.56 280 PHE B CA 1
ATOM 5287 C C . PHE B 1 280 ? -4.773 -11.641 -8.43 1 98.56 280 PHE B C 1
ATOM 5289 O O . PHE B 1 280 ? -5.797 -11.562 -7.75 1 98.56 280 PHE B O 1
ATOM 5296 N N . THR B 1 281 ? -4.727 -12.32 -9.648 1 96.56 281 THR B N 1
ATOM 5297 C CA . THR B 1 281 ? -6.012 -12.672 -10.242 1 96.56 281 THR B CA 1
ATOM 5298 C C . THR B 1 281 ? -5.844 -13.789 -11.266 1 96.56 281 THR B C 1
ATOM 5300 O O . THR B 1 281 ? -4.719 -14.117 -11.656 1 96.56 281 THR B O 1
ATOM 5303 N N . GLY B 1 282 ? -6.949 -14.406 -11.609 1 96.31 282 GLY B N 1
ATOM 5304 C CA . GLY B 1 282 ? -7.09 -15.297 -12.75 1 96.31 282 GLY B CA 1
ATOM 5305 C C . GLY B 1 282 ? -8.156 -14.852 -13.727 1 96.31 282 GLY B C 1
ATOM 5306 O O . GLY B 1 282 ? -8.617 -15.641 -14.555 1 96.31 282 GLY B O 1
ATOM 5307 N N . LEU B 1 283 ? -8.57 -13.594 -13.664 1 96.81 283 LEU B N 1
ATOM 5308 C CA . LEU B 1 283 ? -9.734 -13.102 -14.398 1 96.81 283 LEU B CA 1
ATOM 5309 C C . LEU B 1 283 ? -9.523 -13.258 -15.906 1 96.81 283 LEU B C 1
ATOM 5311 O O . LEU B 1 283 ? -10.406 -13.773 -16.609 1 96.81 283 LEU B O 1
ATOM 5315 N N . ALA B 1 284 ? -8.359 -12.844 -16.375 1 96.19 284 ALA B N 1
ATOM 5316 C CA . ALA B 1 284 ? -8.078 -12.969 -17.797 1 96.19 284 ALA B CA 1
ATOM 5317 C C . ALA B 1 284 ? -8.039 -14.43 -18.234 1 96.19 284 ALA B C 1
ATOM 5319 O O . ALA B 1 284 ? -8.484 -14.781 -19.328 1 96.19 284 ALA B O 1
ATOM 5320 N N . ALA B 1 285 ? -7.527 -15.258 -17.391 1 95.12 285 ALA B N 1
ATOM 5321 C CA . ALA B 1 285 ? -7.438 -16.688 -17.688 1 95.12 285 ALA B CA 1
ATOM 5322 C C . ALA B 1 285 ? -8.828 -17.312 -17.781 1 95.12 285 ALA B C 1
ATOM 5324 O O . ALA B 1 285 ? -9.094 -18.094 -18.688 1 95.12 285 ALA B O 1
ATOM 5325 N N . TYR B 1 286 ? -9.695 -16.984 -16.844 1 91.94 286 TYR B N 1
ATOM 5326 C CA . TYR B 1 286 ? -11.062 -17.5 -16.875 1 91.94 286 TYR B CA 1
ATOM 5327 C C . TYR B 1 286 ? -11.789 -17.031 -18.125 1 91.94 286 TYR B C 1
ATOM 5329 O O . TYR B 1 286 ? -12.516 -17.797 -18.766 1 91.94 286 TYR B O 1
ATOM 5337 N N . TRP B 1 287 ? -11.547 -15.82 -18.469 1 92.56 287 TRP B N 1
ATOM 5338 C CA . TRP B 1 287 ? -12.164 -15.258 -19.656 1 92.56 287 TRP B CA 1
ATOM 5339 C C . TRP B 1 287 ? -11.656 -15.953 -20.922 1 92.56 287 TRP B C 1
ATOM 5341 O O . TRP B 1 287 ? -12.445 -16.344 -21.781 1 92.56 287 TRP B O 1
ATOM 5351 N N . LYS B 1 288 ? -10.375 -16.141 -21.031 1 91.56 288 LYS B N 1
ATOM 5352 C CA . LYS B 1 288 ? -9.773 -16.828 -22.172 1 91.56 288 LYS B CA 1
ATOM 5353 C C . LYS B 1 288 ? -10.32 -18.25 -22.297 1 91.56 288 LYS B C 1
ATOM 5355 O O . LYS B 1 288 ? -10.547 -18.734 -23.406 1 91.56 288 LYS B O 1
ATOM 5360 N N . ARG B 1 289 ? -10.492 -18.859 -21.219 1 87.12 289 ARG B N 1
ATOM 5361 C CA . ARG B 1 289 ? -11.016 -20.234 -21.219 1 87.12 289 ARG B CA 1
ATOM 5362 C C . ARG B 1 289 ? -12.422 -20.266 -21.828 1 87.12 289 ARG B C 1
ATOM 5364 O O . ARG B 1 289 ? -12.766 -21.219 -22.531 1 87.12 289 ARG B O 1
ATOM 5371 N N . THR B 1 290 ? -13.203 -19.297 -21.562 1 82.81 290 THR B N 1
ATOM 5372 C CA . THR B 1 290 ? -14.57 -19.25 -22.062 1 82.81 290 THR B CA 1
ATOM 5373 C C . THR B 1 290 ? -14.586 -19 -23.562 1 82.81 290 THR B C 1
ATOM 5375 O O . THR B 1 290 ? -15.562 -19.312 -24.25 1 82.81 290 THR B O 1
ATOM 5378 N N . GLN B 1 291 ? -13.547 -18.406 -24.047 1 81.75 291 GLN B N 1
ATOM 5379 C CA . GLN B 1 291 ? -13.477 -18.125 -25.469 1 81.75 291 GLN B CA 1
ATOM 5380 C C . GLN B 1 291 ? -13.203 -19.391 -26.266 1 81.75 291 GLN B C 1
ATOM 5382 O O . GLN B 1 291 ? -13.586 -19.5 -27.438 1 81.75 291 GLN B O 1
ATOM 5387 N N . PHE B 1 292 ? -12.484 -20.297 -25.734 1 70.25 292 PHE B N 1
ATOM 5388 C CA . PHE B 1 292 ? -12.07 -21.5 -26.453 1 70.25 292 PHE B CA 1
ATOM 5389 C C . PHE B 1 292 ? -12.977 -22.672 -26.125 1 70.25 292 PHE B C 1
ATOM 5391 O O . PHE B 1 292 ? -13.117 -23.609 -26.922 1 70.25 292 PHE B O 1
ATOM 5398 N N . ASP B 1 293 ? -13.227 -22.828 -24.828 1 62.25 293 ASP B N 1
ATOM 5399 C CA . ASP B 1 293 ? -13.891 -24.047 -24.391 1 62.25 293 ASP B CA 1
ATOM 5400 C C . ASP B 1 293 ? -15.398 -23.969 -24.609 1 62.25 293 ASP B C 1
ATOM 5402 O O . ASP B 1 293 ? -15.977 -22.875 -24.578 1 62.25 293 ASP B O 1
ATOM 5406 N N . ALA B 1 294 ? -15.914 -25.062 -25.062 1 49.22 294 ALA B N 1
ATOM 5407 C CA . ALA B 1 294 ? -17.344 -25.359 -25.188 1 49.22 294 ALA B CA 1
ATOM 5408 C C . ALA B 1 294 ? -18.078 -25 -23.906 1 49.22 294 ALA B C 1
ATOM 5410 O O . ALA B 1 294 ? -17.469 -24.812 -22.844 1 49.22 294 ALA B O 1
ATOM 5411 N N . GLU B 1 295 ? -19.438 -24.875 -23.812 1 47.59 295 GLU B N 1
ATOM 5412 C CA . GLU B 1 295 ? -20.469 -24.516 -22.844 1 47.59 295 GLU B CA 1
ATOM 5413 C C . GLU B 1 295 ? -20.172 -25.125 -21.484 1 47.59 295 GLU B C 1
ATOM 5415 O O . GLU B 1 295 ? -20.578 -24.578 -20.453 1 47.59 295 GLU B O 1
ATOM 5420 N N . ALA B 1 296 ? -19.516 -26.188 -21.328 1 45.59 296 ALA B N 1
ATOM 5421 C CA . ALA B 1 296 ? -19.547 -27.016 -20.125 1 45.59 296 ALA B CA 1
ATOM 5422 C C . ALA B 1 296 ? -18.656 -26.422 -19.031 1 45.59 296 ALA B C 1
ATOM 5424 O O . ALA B 1 296 ? -18.969 -26.531 -17.844 1 45.59 296 ALA B O 1
ATOM 5425 N N . ARG B 1 297 ? -17.484 -25.75 -19.266 1 52.5 297 ARG B N 1
ATOM 5426 C CA . ARG B 1 297 ? -16.531 -25.344 -18.219 1 52.5 297 ARG B CA 1
ATOM 5427 C C . ARG B 1 297 ? -16.938 -24.016 -17.594 1 52.5 297 ARG B C 1
ATOM 5429 O O . ARG B 1 297 ? -16.328 -23.578 -16.625 1 52.5 297 ARG B O 1
ATOM 5436 N N . LYS B 1 298 ? -17.938 -23.375 -18.172 1 51.22 298 LYS B N 1
ATOM 5437 C CA . LYS B 1 298 ? -18.422 -22.078 -17.75 1 51.22 298 LYS B CA 1
ATOM 5438 C C . LYS B 1 298 ? -19.031 -22.141 -16.344 1 51.22 298 LYS B C 1
ATOM 5440 O O . LYS B 1 298 ? -19.078 -21.141 -15.625 1 51.22 298 LYS B O 1
ATOM 5445 N N . LYS B 1 299 ? -19.203 -23.422 -15.773 1 58.69 299 LYS B N 1
ATOM 5446 C CA . LYS B 1 299 ? -20.125 -23.438 -14.641 1 58.69 299 LYS B CA 1
ATOM 5447 C C . LYS B 1 299 ? -19.391 -23.75 -13.344 1 58.69 299 LYS B C 1
ATOM 5449 O O . LYS B 1 299 ? -19.969 -23.641 -12.258 1 58.69 299 LYS B O 1
ATOM 5454 N N . VAL B 1 300 ? -18 -23.859 -13.336 1 69.94 300 VAL B N 1
ATOM 5455 C CA . VAL B 1 300 ? -17.406 -24.312 -12.086 1 69.94 300 VAL B CA 1
ATOM 5456 C C . VAL B 1 300 ? -16.984 -23.109 -11.25 1 69.94 300 VAL B C 1
ATOM 5458 O O . VAL B 1 300 ? -17.266 -23.047 -10.055 1 69.94 300 VAL B O 1
ATOM 5461 N N . THR B 1 301 ? -16.422 -22.172 -11.875 1 81.12 301 THR B N 1
ATOM 5462 C CA . THR B 1 301 ? -16 -20.953 -11.164 1 81.12 301 THR B CA 1
ATOM 5463 C C . THR B 1 301 ? -16.625 -19.719 -11.797 1 81.12 301 THR B C 1
ATOM 5465 O O . THR B 1 301 ? -16.531 -19.516 -13.008 1 81.12 301 THR B O 1
ATOM 5468 N N . GLN B 1 302 ? -17.297 -19.031 -11.039 1 89.44 302 GLN B N 1
ATOM 5469 C CA . GLN B 1 302 ? -17.891 -17.766 -11.461 1 89.44 302 GLN B CA 1
ATOM 5470 C C . GLN B 1 302 ? -17.281 -16.594 -10.695 1 89.44 302 GLN B C 1
ATOM 5472 O O . GLN B 1 302 ? -17.141 -16.641 -9.469 1 89.44 302 GLN B O 1
ATOM 5477 N N . GLN B 1 303 ? -16.859 -15.617 -11.469 1 94.5 303 GLN B N 1
ATOM 5478 C CA . GLN B 1 303 ? -16.312 -14.406 -10.867 1 94.5 303 GLN B CA 1
ATOM 5479 C C . GLN B 1 303 ? -17.25 -13.219 -11.078 1 94.5 303 GLN B C 1
ATOM 5481 O O . GLN B 1 303 ? -17.625 -12.906 -12.211 1 94.5 303 GLN B O 1
ATOM 5486 N N . LEU B 1 304 ? -17.656 -12.547 -10.016 1 97.44 304 LEU B N 1
ATOM 5487 C CA . LEU B 1 304 ? -18.484 -11.344 -10 1 97.44 304 LEU B CA 1
ATOM 5488 C C . LEU B 1 304 ? -17.812 -10.227 -9.219 1 97.44 304 LEU B C 1
ATOM 5490 O O . LEU B 1 304 ? -16.844 -10.469 -8.484 1 97.44 304 LEU B O 1
ATOM 5494 N N . PHE B 1 305 ? -18.25 -9.016 -9.484 1 98.06 305 PHE B N 1
ATOM 5495 C CA . PHE B 1 305 ? -17.859 -7.973 -8.547 1 98.06 305 PHE B CA 1
ATOM 5496 C C . PHE B 1 305 ? -18.344 -8.297 -7.137 1 98.06 305 PHE B C 1
ATOM 5498 O O . PHE B 1 305 ? -19.297 -9.055 -6.961 1 98.06 305 PHE B O 1
ATOM 5505 N N . GLY B 1 306 ? -17.703 -7.727 -6.176 1 97.69 306 GLY B N 1
ATOM 5506 C CA . GLY B 1 306 ? -17.969 -8.016 -4.777 1 97.69 306 GLY B CA 1
ATOM 5507 C C . GLY B 1 306 ? -19.422 -7.766 -4.387 1 97.69 306 GLY B C 1
ATOM 5508 O O . GLY B 1 306 ? -19.906 -8.312 -3.396 1 97.69 306 GLY B O 1
ATOM 5509 N N . ASP B 1 307 ? -20.125 -6.977 -5.16 1 96.19 307 ASP B N 1
ATOM 5510 C CA . ASP B 1 307 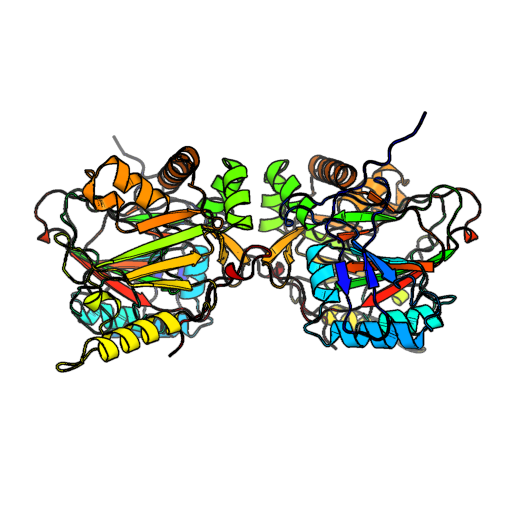? -21.531 -6.684 -4.863 1 96.19 307 ASP B CA 1
ATOM 5511 C C . ASP B 1 307 ? -22.453 -7.637 -5.613 1 96.19 307 ASP B C 1
ATOM 5513 O O . ASP B 1 307 ? -23.672 -7.469 -5.586 1 96.19 307 ASP B O 1
ATOM 5517 N N . GLY B 1 308 ? -21.906 -8.516 -6.371 1 96.88 308 GLY B N 1
ATOM 5518 C CA . GLY B 1 308 ? -22.703 -9.547 -7.031 1 96.88 308 GLY B CA 1
ATOM 5519 C C . GLY B 1 308 ? -23 -9.234 -8.484 1 96.88 308 GLY B C 1
ATOM 5520 O O . GLY B 1 308 ? -23.562 -10.062 -9.203 1 96.88 308 GLY B O 1
ATOM 5521 N N . THR B 1 309 ? -22.547 -8.141 -8.969 1 97.56 309 THR B N 1
ATOM 5522 C CA . THR B 1 309 ? -22.812 -7.785 -10.359 1 97.56 309 THR B CA 1
ATOM 5523 C C . THR B 1 309 ? -21.75 -8.383 -11.273 1 97.56 309 THR B C 1
ATOM 5525 O O . THR B 1 309 ? -20.625 -8.648 -10.844 1 97.56 309 THR B O 1
ATOM 5528 N N . PRO B 1 310 ? -22.125 -8.617 -12.555 1 97.12 310 PRO B N 1
ATOM 5529 C CA . PRO B 1 310 ? -21.172 -9.203 -13.492 1 97.12 310 PRO B CA 1
ATOM 5530 C C . PRO B 1 310 ? -20.016 -8.258 -13.828 1 97.12 310 PRO B C 1
ATOM 5532 O O . PRO B 1 310 ? -20.203 -7.039 -13.844 1 97.12 310 PRO B O 1
ATOM 5535 N N . ILE B 1 311 ? -18.891 -8.82 -14.086 1 97.69 311 ILE B N 1
ATOM 5536 C CA . ILE B 1 311 ? -17.75 -8.055 -14.578 1 97.69 311 ILE B CA 1
ATOM 5537 C C . ILE B 1 311 ? -17.828 -7.902 -16.094 1 97.69 311 ILE B C 1
ATOM 5539 O O . ILE B 1 311 ? -17.875 -8.898 -16.828 1 97.69 311 ILE B O 1
ATOM 5543 N N . PRO B 1 312 ? -17.891 -6.699 -16.578 1 97.75 312 PRO B N 1
ATOM 5544 C CA . PRO B 1 312 ? -17.984 -6.504 -18.016 1 97.75 312 PRO B CA 1
ATOM 5545 C C . PRO B 1 312 ? -16.828 -7.141 -18.781 1 97.75 312 PRO B C 1
ATOM 5547 O O . PRO B 1 312 ? -15.672 -7.016 -18.359 1 97.75 312 PRO B O 1
ATOM 5550 N N . GLU B 1 313 ? -17.078 -7.762 -19.922 1 95.94 313 GLU B N 1
ATOM 5551 C CA . GLU B 1 313 ? -16.094 -8.492 -20.703 1 95.94 313 GLU B CA 1
ATOM 5552 C C . GLU B 1 313 ? -15 -7.559 -21.234 1 95.94 313 GLU B C 1
ATOM 5554 O O . GLU B 1 313 ? -13.852 -7.969 -21.391 1 95.94 313 GLU B O 1
ATOM 5559 N N . LYS B 1 314 ? -15.359 -6.316 -21.453 1 97.88 314 LYS B N 1
ATOM 5560 C CA . LYS B 1 314 ? -14.391 -5.367 -21.984 1 97.88 314 LYS B CA 1
ATOM 5561 C C . LYS B 1 314 ? -13.172 -5.242 -21.078 1 97.88 314 LYS B C 1
ATOM 5563 O O . LYS B 1 314 ? -12.047 -5.055 -21.562 1 97.88 314 LYS B O 1
ATOM 5568 N N . TYR B 1 315 ? -13.391 -5.32 -19.766 1 98.19 315 TYR B N 1
ATOM 5569 C CA . TYR B 1 315 ? -12.281 -5.227 -18.812 1 98.19 315 TYR B CA 1
ATOM 5570 C C . TYR B 1 315 ? -11.414 -6.477 -18.859 1 98.19 315 TYR B C 1
ATOM 5572 O O . TYR B 1 315 ? -10.188 -6.391 -18.812 1 98.19 315 TYR B O 1
ATOM 5580 N N . LEU B 1 316 ? -12.039 -7.652 -18.984 1 97.62 316 LEU B N 1
ATOM 5581 C CA . LEU B 1 316 ? -11.328 -8.922 -19.031 1 97.62 316 LEU B CA 1
ATOM 5582 C C . LEU B 1 316 ? -10.5 -9.039 -20.312 1 97.62 316 LEU B C 1
ATOM 5584 O O . LEU B 1 316 ? -9.352 -9.477 -20.266 1 97.62 316 LEU B O 1
ATOM 5588 N N . GLU B 1 317 ? -11.086 -8.594 -21.375 1 97.44 317 GLU B N 1
ATOM 5589 C CA . GLU B 1 317 ? -10.383 -8.547 -22.656 1 97.44 317 GLU B CA 1
ATOM 5590 C C . GLU B 1 317 ? -9.164 -7.625 -22.578 1 97.44 317 GLU B C 1
ATOM 5592 O O . GLU B 1 317 ? -8.094 -7.965 -23.078 1 97.44 317 GLU B O 1
ATOM 5597 N N . HIS B 1 318 ? -9.398 -6.477 -21.984 1 98.62 318 HIS B N 1
ATOM 5598 C CA . HIS B 1 318 ? -8.305 -5.512 -21.891 1 98.62 318 HIS B CA 1
ATOM 5599 C C . HIS B 1 318 ? -7.199 -6.023 -20.969 1 98.62 318 HIS B C 1
ATOM 5601 O O . HIS B 1 318 ? -6.012 -5.84 -21.266 1 98.62 318 HIS B O 1
ATOM 5607 N N . LEU B 1 319 ? -7.543 -6.688 -19.891 1 98.31 319 LEU B N 1
ATOM 5608 C CA . LE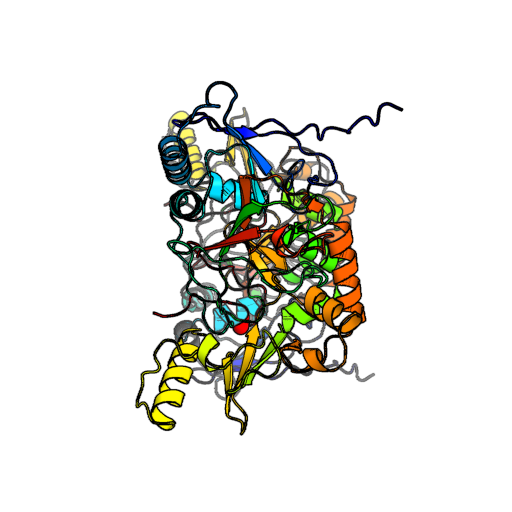U B 1 319 ? -6.555 -7.309 -19.016 1 98.31 319 LEU B CA 1
ATOM 5609 C C . LEU B 1 319 ? -5.715 -8.328 -19.781 1 98.31 319 LEU B C 1
ATOM 5611 O O . LEU B 1 319 ? -4.496 -8.383 -19.625 1 98.31 319 LEU B O 1
ATOM 5615 N N . ALA B 1 320 ? -6.395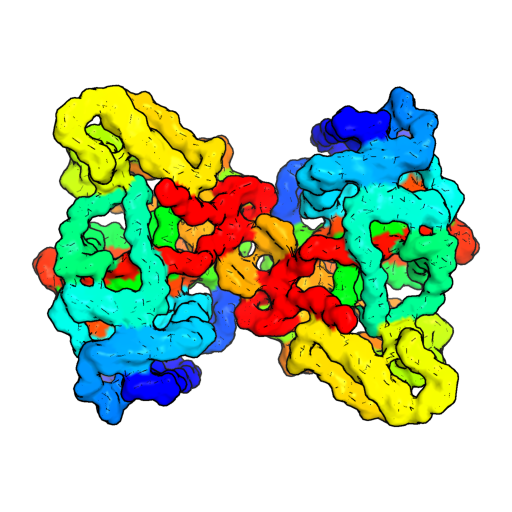 -9.109 -20.578 1 97.94 320 ALA B N 1
ATOM 5616 C CA . ALA B 1 320 ? -5.695 -10.102 -21.391 1 97.94 320 ALA B CA 1
ATOM 5617 C C . ALA B 1 320 ? -4.727 -9.422 -22.359 1 97.94 320 ALA B C 1
ATOM 5619 O O . ALA B 1 320 ? -3.604 -9.898 -22.562 1 97.94 320 ALA B O 1
ATOM 5620 N N . LYS B 1 321 ? -5.176 -8.336 -22.922 1 98.38 321 LYS B N 1
ATOM 5621 C CA . LYS B 1 321 ? -4.332 -7.594 -23.859 1 98.38 321 LYS B CA 1
ATOM 5622 C C . LYS B 1 321 ? -3.074 -7.074 -23.156 1 98.38 321 LYS B C 1
ATOM 5624 O O . LYS B 1 321 ? -1.968 -7.219 -23.688 1 98.38 321 LYS B O 1
ATOM 5629 N N . ILE B 1 322 ? -3.254 -6.453 -22 1 98.62 322 ILE B N 1
ATOM 5630 C CA . ILE B 1 322 ? -2.104 -5.961 -21.25 1 98.62 322 ILE B CA 1
ATOM 5631 C C . ILE B 1 322 ? -1.17 -7.125 -20.922 1 98.62 322 ILE B C 1
ATOM 5633 O O . ILE B 1 322 ? 0.047 -7.02 -21.094 1 98.62 322 ILE B O 1
ATOM 5637 N N . THR B 1 323 ? -1.723 -8.25 -20.469 1 98.38 323 THR B N 1
ATOM 5638 C CA . THR B 1 323 ? -0.939 -9.406 -20.078 1 98.38 323 THR B CA 1
ATOM 5639 C C . THR B 1 323 ? -0.11 -9.93 -21.25 1 98.38 323 THR B C 1
ATOM 5641 O O . THR B 1 323 ? 1.075 -10.234 -21.078 1 98.38 323 THR B O 1
ATOM 5644 N N . ASP B 1 324 ? -0.718 -9.984 -22.406 1 98.12 324 ASP B N 1
ATOM 5645 C CA . ASP B 1 324 ? -0.01 -10.422 -23.594 1 98.12 324 ASP B CA 1
ATOM 5646 C C . ASP B 1 324 ? 1.154 -9.484 -23.922 1 98.12 324 ASP B C 1
ATOM 5648 O O . ASP B 1 324 ? 2.209 -9.938 -24.375 1 98.12 324 ASP B O 1
ATOM 5652 N N . ASP B 1 325 ? 0.922 -8.258 -23.656 1 98.25 325 ASP B N 1
ATOM 5653 C CA . ASP B 1 325 ? 1.931 -7.25 -23.969 1 98.25 325 ASP B CA 1
ATOM 5654 C C . ASP B 1 325 ? 3.127 -7.352 -23.031 1 98.25 325 ASP B C 1
ATOM 5656 O O . ASP B 1 325 ? 4.258 -7.062 -23.422 1 98.25 325 ASP B O 1
ATOM 5660 N N . ILE B 1 326 ? 2.852 -7.77 -21.797 1 98.25 326 ILE B N 1
ATOM 5661 C CA . ILE B 1 326 ? 3.92 -7.609 -20.828 1 98.25 326 ILE B CA 1
ATOM 5662 C C . ILE B 1 326 ? 4.512 -8.977 -20.484 1 98.25 326 ILE B C 1
ATOM 5664 O O . ILE B 1 326 ? 5.391 -9.078 -19.609 1 98.25 326 ILE B O 1
ATOM 5668 N N . ARG B 1 327 ? 4.078 -10.023 -21.094 1 98.19 327 ARG B N 1
ATOM 5669 C CA . ARG B 1 327 ? 4.578 -11.344 -20.719 1 98.19 327 ARG B CA 1
ATOM 5670 C C . ARG B 1 327 ? 5.734 -11.766 -21.625 1 98.19 327 ARG B C 1
ATOM 5672 O O . ARG B 1 327 ? 5.883 -11.25 -22.734 1 98.19 327 ARG B O 1
ATOM 5679 N N . VAL B 1 328 ? 6.594 -12.609 -21.156 1 98.19 328 VAL B N 1
ATOM 5680 C CA . VAL B 1 328 ? 7.488 -13.422 -21.984 1 98.19 328 VAL B CA 1
ATOM 5681 C C . VAL B 1 328 ? 7.027 -14.875 -21.969 1 98.19 328 VAL B C 1
ATOM 5683 O O . VAL B 1 328 ? 6.273 -15.289 -21.078 1 98.19 328 VAL B O 1
ATOM 5686 N N . LEU B 1 329 ? 7.387 -15.57 -22.953 1 98.19 329 LEU B N 1
ATOM 5687 C CA . LEU B 1 329 ? 7.137 -17 -23.031 1 98.19 329 LEU B CA 1
ATOM 5688 C C . LEU B 1 329 ? 8.43 -17.797 -22.844 1 98.19 329 LEU B C 1
ATOM 5690 O O . LEU B 1 329 ? 9.242 -17.906 -23.75 1 98.19 329 LEU B O 1
ATOM 5694 N N . HIS B 1 330 ? 8.594 -18.344 -21.703 1 98.31 330 HIS B N 1
ATOM 5695 C CA . HIS B 1 330 ? 9.812 -19.047 -21.344 1 98.31 330 HIS B CA 1
ATOM 5696 C C . HIS B 1 330 ? 9.898 -20.391 -22.062 1 98.31 330 HIS B C 1
ATOM 5698 O O . HIS B 1 330 ? 9.117 -21.297 -21.781 1 98.31 330 HIS B O 1
ATOM 5704 N N . HIS B 1 331 ? 10.844 -20.484 -22.969 1 97.94 331 HIS B N 1
ATOM 5705 C CA . HIS B 1 331 ? 11.172 -21.781 -23.578 1 97.94 331 HIS B CA 1
ATOM 5706 C C . HIS B 1 331 ? 12.016 -22.625 -22.625 1 97.94 331 HIS B C 1
ATOM 5708 O O . HIS B 1 331 ? 13.172 -22.312 -22.359 1 97.94 331 HIS B O 1
ATOM 5714 N N . TRP B 1 332 ? 11.43 -23.719 -22.25 1 97.69 332 TRP B N 1
ATOM 5715 C CA . TRP B 1 332 ? 12.047 -24.562 -21.234 1 97.69 332 TRP B CA 1
ATOM 5716 C C . TRP B 1 332 ? 13.289 -25.25 -21.781 1 97.69 332 TRP B C 1
ATOM 5718 O O . TRP B 1 332 ? 13.312 -25.672 -22.938 1 97.69 332 TRP B O 1
ATOM 5728 N N . GLN B 1 333 ? 14.281 -25.328 -20.969 1 96.75 333 GLN B N 1
ATOM 5729 C CA . GLN B 1 333 ? 15.383 -26.281 -21.078 1 96.75 333 GLN B CA 1
ATOM 5730 C C . GLN B 1 333 ? 15.336 -27.297 -19.938 1 96.75 333 GLN B C 1
ATOM 5732 O O . GLN B 1 333 ? 15.055 -26.953 -18.797 1 96.75 333 GLN B O 1
ATOM 5737 N N . GLU B 1 334 ? 15.578 -28.531 -20.344 1 97.38 334 GLU B N 1
ATOM 5738 C CA . GLU B 1 334 ? 15.578 -29.562 -19.312 1 97.38 334 GLU B CA 1
ATOM 5739 C C . GLU B 1 334 ? 16.531 -29.188 -18.172 1 97.38 334 GLU B C 1
ATOM 5741 O O . GLU B 1 334 ? 17.656 -28.766 -18.422 1 97.38 334 GLU B O 1
ATOM 5746 N N . GLY B 1 335 ? 15.961 -29.297 -16.953 1 97.62 335 GLY B N 1
ATOM 5747 C CA . GLY B 1 335 ? 16.766 -28.969 -15.781 1 97.62 335 GLY B CA 1
ATOM 5748 C C . GLY B 1 335 ? 16.469 -27.578 -15.234 1 97.62 335 GLY B C 1
ATOM 5749 O O . GLY B 1 335 ? 16.875 -27.25 -14.117 1 97.62 335 GLY B O 1
ATOM 5750 N N . ASP B 1 336 ? 15.781 -26.75 -16.016 1 98.44 336 ASP B N 1
ATOM 5751 C CA . ASP B 1 336 ? 15.414 -25.406 -15.562 1 98.44 336 ASP B CA 1
ATOM 5752 C C . ASP B 1 336 ? 14.594 -25.484 -14.273 1 98.44 336 ASP B C 1
ATOM 5754 O O . ASP B 1 336 ? 13.742 -26.359 -14.117 1 98.44 336 ASP B O 1
ATOM 5758 N N . VAL B 1 337 ? 14.867 -24.578 -13.367 1 98.81 337 VAL B N 1
ATOM 5759 C CA . VAL B 1 337 ? 13.992 -24.344 -12.227 1 98.81 337 VAL B CA 1
ATOM 5760 C C . VAL B 1 337 ? 13.531 -22.891 -12.219 1 98.81 337 VAL B C 1
ATOM 5762 O O . VAL B 1 337 ? 14.352 -21.969 -12.188 1 98.81 337 VAL B O 1
ATOM 5765 N N . LEU B 1 338 ? 12.273 -22.703 -12.305 1 98.81 338 LEU B N 1
ATOM 5766 C CA . LEU B 1 338 ? 11.672 -21.391 -12.156 1 98.81 338 LEU B CA 1
ATOM 5767 C C . LEU B 1 338 ? 11.094 -21.203 -10.758 1 98.81 338 LEU B C 1
ATOM 5769 O O . LEU B 1 338 ? 10.391 -22.094 -10.258 1 98.81 338 LEU B O 1
ATOM 5773 N N . VAL B 1 339 ? 11.414 -20.125 -10.125 1 98.88 339 VAL B N 1
ATOM 5774 C CA . VAL B 1 339 ? 10.844 -19.75 -8.828 1 98.88 339 VAL B CA 1
ATOM 5775 C C . VAL B 1 339 ? 10.055 -18.453 -8.961 1 98.88 339 VAL B C 1
ATOM 5777 O O . VAL B 1 339 ? 10.594 -17.438 -9.375 1 98.88 339 VAL B O 1
ATOM 5780 N N . TYR B 1 340 ? 8.742 -18.531 -8.602 1 98.81 340 TYR B N 1
ATOM 5781 C CA . TYR B 1 340 ? 7.852 -17.375 -8.719 1 98.81 340 TYR B CA 1
ATOM 5782 C C . TYR B 1 340 ? 7.492 -16.812 -7.348 1 98.81 340 TYR B C 1
ATOM 5784 O O . TYR B 1 340 ? 7.168 -17.578 -6.43 1 98.81 340 TYR B O 1
ATOM 5792 N N . ASP B 1 341 ? 7.605 -15.523 -7.215 1 98.75 341 ASP B N 1
ATOM 5793 C CA . ASP B 1 341 ? 6.789 -14.828 -6.223 1 98.75 341 ASP B CA 1
ATOM 5794 C C . ASP B 1 341 ? 5.352 -14.672 -6.711 1 98.75 341 ASP B C 1
ATOM 5796 O O . ASP B 1 341 ? 5.062 -13.82 -7.555 1 98.75 341 ASP B O 1
ATOM 5800 N N . ASN B 1 342 ? 4.457 -15.461 -6.18 1 98.69 342 ASN B N 1
ATOM 5801 C CA . ASN B 1 342 ? 3.082 -15.555 -6.66 1 98.69 342 ASN B CA 1
ATOM 5802 C C . ASN B 1 342 ? 2.342 -14.227 -6.488 1 98.69 342 ASN B C 1
ATOM 5804 O O . ASN B 1 342 ? 1.353 -13.969 -7.176 1 98.69 342 ASN B O 1
ATOM 5808 N N . ILE B 1 343 ? 2.83 -13.352 -5.625 1 98 343 ILE B N 1
ATOM 5809 C CA . ILE B 1 343 ? 2.188 -12.07 -5.363 1 98 343 ILE B CA 1
ATOM 5810 C C . ILE B 1 343 ? 2.455 -11.109 -6.523 1 98 343 ILE B C 1
ATOM 5812 O O . ILE B 1 343 ? 1.596 -10.305 -6.883 1 98 343 ILE B O 1
ATOM 5816 N N . ILE B 1 344 ? 3.607 -11.258 -7.172 1 96.94 344 ILE B N 1
ATOM 5817 C CA . ILE B 1 344 ? 3.93 -10.172 -8.086 1 96.94 344 ILE B CA 1
ATOM 5818 C C . ILE B 1 344 ? 4.16 -10.727 -9.492 1 96.94 344 ILE B C 1
ATOM 5820 O O . ILE B 1 344 ? 4.449 -9.969 -10.422 1 96.94 344 ILE B O 1
ATOM 5824 N N . ALA B 1 345 ? 4 -12.07 -9.688 1 98.56 345 ALA B N 1
ATOM 5825 C CA . ALA B 1 345 ? 4.199 -12.633 -11.016 1 98.56 345 ALA B CA 1
ATOM 5826 C C . ALA B 1 345 ? 3.135 -13.68 -11.336 1 98.56 345 ALA B C 1
ATOM 5828 O O . ALA B 1 345 ? 2.684 -14.406 -10.445 1 98.56 345 ALA B O 1
ATOM 5829 N N . GLN B 1 346 ? 2.818 -13.727 -12.594 1 98.69 346 GLN B N 1
ATOM 5830 C CA . GLN B 1 346 ? 1.891 -14.734 -13.102 1 98.69 346 GLN B CA 1
ATOM 5831 C C . GLN B 1 346 ? 2.619 -15.781 -13.945 1 98.69 346 GLN B C 1
ATOM 5833 O O . GLN B 1 346 ? 3.678 -15.5 -14.508 1 98.69 346 GLN B O 1
ATOM 5838 N N . HIS B 1 347 ? 2.098 -16.938 -13.969 1 98.56 347 HIS B N 1
ATOM 5839 C CA . HIS B 1 347 ? 2.58 -18.031 -14.812 1 98.56 347 HIS B CA 1
ATOM 5840 C C . HIS B 1 347 ? 1.448 -18.625 -15.641 1 98.56 347 HIS B C 1
ATOM 5842 O O . HIS B 1 347 ? 0.311 -18.141 -15.578 1 98.56 347 HIS B O 1
ATOM 5848 N N . GLY B 1 348 ? 1.769 -19.531 -16.5 1 97.62 348 GLY B N 1
ATOM 5849 C CA . GLY B 1 348 ? 0.838 -20.234 -17.375 1 97.62 348 GLY B CA 1
ATOM 5850 C C . GLY B 1 348 ? 1.481 -21.375 -18.156 1 97.62 348 GLY B C 1
ATOM 5851 O O . GLY B 1 348 ? 2.51 -21.906 -17.734 1 97.62 348 GLY B O 1
ATOM 5852 N N . ARG B 1 349 ? 0.739 -21.781 -19.172 1 97.06 349 ARG B N 1
ATOM 5853 C CA . ARG B 1 349 ? 1.221 -22.891 -19.984 1 97.06 349 ARG B CA 1
ATOM 5854 C C . ARG B 1 349 ? 0.666 -22.812 -21.406 1 97.06 349 ARG B C 1
ATOM 5856 O O . ARG B 1 349 ? -0.551 -22.797 -21.594 1 97.06 349 ARG B O 1
ATOM 5863 N N . GLU B 1 350 ? 1.563 -22.797 -22.297 1 96.94 350 GLU B N 1
ATOM 5864 C CA . GLU B 1 350 ? 1.19 -22.844 -23.703 1 96.94 350 GLU B CA 1
ATOM 5865 C C . GLU B 1 350 ? 1.039 -24.297 -24.172 1 96.94 350 GLU B C 1
ATOM 5867 O O . GLU B 1 350 ? 1.683 -25.203 -23.641 1 96.94 350 GLU B O 1
ATOM 5872 N N . PRO B 1 351 ? 0.197 -24.469 -25.141 1 96.56 351 PRO B N 1
ATOM 5873 C CA . PRO B 1 351 ? 0.149 -25.797 -25.75 1 96.56 351 PRO B CA 1
ATOM 5874 C C . PRO B 1 351 ? 1.476 -26.203 -26.391 1 96.56 351 PRO B C 1
ATOM 5876 O O . PRO B 1 351 ? 2.344 -25.359 -26.609 1 96.56 351 PRO B O 1
ATOM 5879 N N . TRP B 1 352 ? 1.64 -27.531 -26.625 1 97.44 352 TRP B N 1
ATOM 5880 C CA . TRP B 1 352 ? 2.871 -27.969 -27.266 1 97.44 352 TRP B CA 1
ATOM 5881 C C . TRP B 1 352 ? 2.588 -29.078 -28.266 1 97.44 352 TRP B C 1
ATOM 5883 O O . TRP B 1 352 ? 1.489 -29.641 -28.297 1 97.44 352 TRP B O 1
ATOM 5893 N N . GLN B 1 353 ? 3.49 -29.312 -29.125 1 97.19 353 GLN B N 1
ATOM 5894 C CA . GLN B 1 353 ? 3.418 -30.375 -30.141 1 97.19 353 GLN B CA 1
ATOM 5895 C C . GLN B 1 353 ? 4.055 -31.672 -29.625 1 97.19 353 GLN B C 1
ATOM 5897 O O . GLN B 1 353 ? 4.738 -31.656 -28.609 1 97.19 353 GLN B O 1
ATOM 5902 N N . GLY B 1 354 ? 3.701 -32.688 -30.281 1 96.62 354 GLY B N 1
ATOM 5903 C CA . GLY B 1 354 ? 4.23 -33.969 -29.859 1 96.62 354 GLY B CA 1
ATOM 5904 C C . GLY B 1 354 ? 3.303 -34.719 -28.938 1 96.62 354 GLY B C 1
ATOM 5905 O O . GLY B 1 354 ? 2.082 -34.688 -29.094 1 96.62 354 GLY B O 1
ATOM 5906 N N . GLU B 1 355 ? 3.99 -35.469 -27.984 1 96.25 355 GLU B N 1
ATOM 5907 C CA . GLU B 1 355 ? 3.236 -36.312 -27.047 1 96.25 355 GLU B CA 1
ATOM 5908 C C . GLU B 1 355 ? 3.055 -35.594 -25.703 1 96.25 355 GLU B C 1
ATOM 5910 O O . GLU B 1 355 ? 3.844 -34.719 -25.359 1 96.25 355 GLU B O 1
ATOM 5915 N N . GLN B 1 356 ? 2.045 -36.031 -25.016 1 94.88 356 GLN B N 1
ATOM 5916 C CA . GLN B 1 356 ? 1.783 -35.5 -23.688 1 94.88 356 GLN B CA 1
ATOM 5917 C C . GLN B 1 356 ? 3.023 -35.594 -22.797 1 94.88 356 GLN B C 1
ATOM 5919 O O . GLN B 1 356 ? 3.32 -34.688 -22.031 1 94.88 356 GLN B O 1
ATOM 5924 N N . SER B 1 357 ? 3.744 -36.656 -23 1 94.81 357 SER B N 1
ATOM 5925 C CA . SER B 1 357 ? 4.883 -36.938 -22.141 1 94.81 357 SER B CA 1
ATOM 5926 C C . SER B 1 357 ? 6.098 -36.094 -22.531 1 94.81 357 SER B C 1
ATOM 5928 O O . SER B 1 357 ? 7.121 -36.125 -21.844 1 94.81 357 SER B O 1
ATOM 5930 N N . ASP B 1 358 ? 5.941 -35.312 -23.562 1 96.25 358 ASP B N 1
ATOM 5931 C CA . ASP B 1 358 ? 7.082 -34.531 -24.016 1 96.25 358 ASP B CA 1
ATOM 5932 C C . ASP B 1 358 ? 7.312 -33.312 -23.125 1 96.25 358 ASP B C 1
ATOM 5934 O O . ASP B 1 358 ? 8.367 -32.688 -23.188 1 96.25 358 ASP B O 1
ATOM 5938 N N . ARG B 1 359 ? 6.352 -33.031 -22.359 1 96.5 359 ARG B N 1
ATOM 5939 C CA . ARG B 1 359 ? 6.473 -31.953 -21.375 1 96.5 359 ARG B CA 1
ATOM 5940 C C . ARG B 1 359 ? 6.133 -32.469 -19.969 1 96.5 359 ARG B C 1
ATOM 5942 O O . ARG B 1 359 ? 4.988 -32.812 -19.688 1 96.5 359 ARG B O 1
ATOM 5949 N N . VAL B 1 360 ? 7.141 -32.5 -19.156 1 96.19 360 VAL B N 1
ATOM 5950 C CA . VAL B 1 360 ? 6.965 -32.906 -17.766 1 96.19 360 VAL B CA 1
ATOM 5951 C C . VAL B 1 360 ? 7.52 -31.812 -16.828 1 96.19 360 VAL B C 1
ATOM 5953 O O . VAL B 1 360 ? 8.734 -31.688 -16.672 1 96.19 360 VAL B O 1
ATOM 5956 N N . ILE B 1 361 ? 6.605 -31.047 -16.266 1 96.56 361 ILE B N 1
ATOM 5957 C CA . ILE B 1 361 ? 6.953 -30 -15.305 1 96.56 361 ILE B CA 1
ATOM 5958 C C . ILE B 1 361 ? 6.453 -30.375 -13.914 1 96.56 361 ILE B C 1
ATOM 5960 O O . ILE B 1 361 ? 5.293 -30.75 -13.75 1 96.56 361 ILE B O 1
ATOM 5964 N N . LEU B 1 362 ? 7.34 -30.359 -12.961 1 97.06 362 LEU B N 1
ATOM 5965 C CA . LEU B 1 362 ? 6.988 -30.609 -11.57 1 97.06 362 LEU B CA 1
ATOM 5966 C C . LEU B 1 362 ? 6.836 -29.297 -10.805 1 97.06 362 LEU B C 1
ATOM 5968 O O . LEU B 1 362 ? 7.473 -28.297 -11.141 1 97.06 362 LEU B O 1
ATOM 5972 N N . ALA B 1 363 ? 5.969 -29.328 -9.805 1 96.94 363 ALA B N 1
ATOM 5973 C CA . ALA B 1 363 ? 5.668 -28.109 -9.055 1 96.94 363 ALA B CA 1
ATOM 5974 C C . ALA B 1 363 ? 5.84 -28.328 -7.551 1 96.94 363 ALA B C 1
ATOM 5976 O O . ALA B 1 363 ? 5.613 -29.438 -7.051 1 96.94 363 ALA B O 1
ATOM 5977 N N . SER B 1 364 ? 6.266 -27.344 -6.855 1 97.69 364 SER B N 1
ATOM 5978 C CA . SER B 1 364 ? 6.34 -27.25 -5.398 1 97.69 364 SER B CA 1
ATOM 5979 C C . SER B 1 364 ? 5.848 -25.891 -4.902 1 97.69 364 SER B C 1
ATOM 5981 O O . SER B 1 364 ? 6.277 -24.859 -5.402 1 97.69 364 SER B O 1
ATOM 5983 N N . LEU B 1 365 ? 4.906 -25.891 -3.941 1 97.06 365 LEU B N 1
ATOM 5984 C CA . LEU B 1 365 ? 4.254 -24.672 -3.482 1 97.06 365 LEU B CA 1
ATOM 5985 C C . LEU B 1 365 ? 4.617 -24.375 -2.033 1 97.06 365 LEU B C 1
ATOM 5987 O O . LEU B 1 365 ? 4.684 -25.281 -1.204 1 97.06 365 LEU B O 1
ATOM 5991 N N . PHE B 1 366 ? 4.84 -23.078 -1.767 1 98.12 366 PHE B N 1
ATOM 5992 C CA . PHE B 1 366 ? 5.297 -22.719 -0.433 1 98.12 366 PHE B CA 1
ATOM 5993 C C . PHE B 1 366 ? 4.594 -21.453 0.046 1 98.12 366 PHE B C 1
ATOM 5995 O O . PHE B 1 366 ? 4.258 -20.578 -0.759 1 98.12 366 PHE B O 1
ATOM 6002 N N . ASP B 1 367 ? 4.43 -21.359 1.395 1 97.56 367 ASP B N 1
ATOM 6003 C CA . ASP B 1 367 ? 3.936 -20.156 2.039 1 97.56 367 ASP B CA 1
ATOM 6004 C C . ASP B 1 367 ? 5.086 -19.203 2.395 1 97.56 367 ASP B C 1
ATOM 6006 O O . ASP B 1 367 ? 6.207 -19.656 2.631 1 97.56 367 ASP B O 1
ATOM 6010 N N . GLY B 1 368 ? 4.773 -17.953 2.312 1 95.12 368 GLY B N 1
ATOM 6011 C CA . GLY B 1 368 ? 5.738 -16.953 2.748 1 95.12 368 GLY B CA 1
ATOM 6012 C C . GLY B 1 368 ? 5.586 -16.578 4.211 1 95.12 368 GLY B C 1
ATOM 6013 O O . GLY B 1 368 ? 4.691 -17.078 4.895 1 95.12 368 GLY B O 1
ATOM 6014 N N . GLU B 1 369 ? 6.5 -15.742 4.672 1 92.19 369 GLU B N 1
ATOM 6015 C CA . GLU B 1 369 ? 6.469 -15.258 6.051 1 92.19 369 GLU B CA 1
ATOM 6016 C C . GLU B 1 369 ? 5.25 -14.375 6.301 1 92.19 369 GLU B C 1
ATOM 6018 O O . GLU B 1 369 ? 4.754 -14.289 7.426 1 92.19 369 GLU B O 1
ATOM 6023 N N . SER B 1 370 ? 4.84 -13.711 5.258 1 93.88 370 SER B N 1
ATOM 6024 C CA . SER B 1 370 ? 3.676 -12.836 5.348 1 93.88 370 SER B CA 1
ATOM 6025 C C . SER B 1 370 ? 2.801 -12.961 4.105 1 93.88 370 SER B C 1
ATOM 6027 O O . SER B 1 370 ? 3.289 -13.305 3.025 1 93.88 370 SER B O 1
ATOM 6029 N N . VAL B 1 371 ? 1.495 -12.695 4.328 1 96.62 371 VAL B N 1
ATOM 6030 C CA . VAL B 1 371 ? 0.563 -12.617 3.207 1 96.62 371 VAL B CA 1
ATOM 6031 C C . VAL B 1 371 ? 0.543 -11.203 2.648 1 96.62 371 VAL B C 1
ATOM 6033 O O . VAL B 1 371 ? 1.004 -10.266 3.303 1 96.62 371 VAL B O 1
ATOM 6036 N N . PRO B 1 372 ? 0.121 -11.023 1.398 1 97.94 372 PRO B N 1
ATOM 6037 C CA . PRO B 1 372 ? 0.019 -9.664 0.865 1 97.94 372 PRO B CA 1
ATOM 6038 C C . PRO B 1 372 ? -0.954 -8.797 1.655 1 97.94 372 PRO B C 1
ATOM 6040 O O . PRO B 1 372 ? -1.862 -9.312 2.309 1 97.94 372 PRO B O 1
ATOM 6043 N N . GLY B 1 373 ? -0.719 -7.477 1.634 1 97.75 373 GLY B N 1
ATOM 6044 C CA . GLY B 1 373 ? -1.561 -6.535 2.359 1 97.75 373 GLY B CA 1
ATOM 6045 C C . GLY B 1 373 ? -2.828 -6.168 1.61 1 97.75 373 GLY B C 1
ATOM 6046 O O . GLY B 1 373 ? -2.975 -6.496 0.431 1 97.75 373 GLY B O 1
ATOM 6047 N N . PRO B 1 374 ? -3.725 -5.473 2.377 1 97.94 374 PRO B N 1
ATOM 6048 C CA . PRO B 1 374 ? -4.961 -5.008 1.745 1 97.94 374 PRO B CA 1
ATOM 6049 C C . PRO B 1 374 ? -4.738 -3.809 0.826 1 97.94 374 PRO B C 1
ATOM 6051 O O . PRO B 1 374 ? -3.666 -3.201 0.844 1 97.94 374 PRO B O 1
ATOM 6054 N N . TYR B 1 375 ? -5.652 -3.502 -0.009 1 98.19 375 TYR B N 1
ATOM 6055 C CA . TYR B 1 375 ? -5.746 -2.287 -0.811 1 98.19 375 TYR B CA 1
ATOM 6056 C C . TYR B 1 375 ? -7.156 -1.718 -0.779 1 98.19 375 TYR B C 1
ATOM 6058 O O . TYR B 1 375 ? -8.023 -2.146 -1.545 1 98.19 375 TYR B O 1
ATOM 6066 N N . GLY B 1 376 ? -7.367 -0.789 0.131 1 96.62 376 GLY B N 1
ATOM 6067 C CA . GLY B 1 376 ? -8.68 -0.159 0.196 1 96.62 376 GLY B CA 1
ATOM 6068 C C . GLY B 1 376 ? -9.297 -0.208 1.58 1 96.62 376 GLY B C 1
ATOM 6069 O O . GLY B 1 376 ? -8.672 -0.689 2.527 1 96.62 376 GLY B O 1
ATOM 6070 N N . PHE B 1 377 ? -10.516 0.24 1.703 1 95.38 377 PHE B N 1
ATOM 6071 C CA . PHE B 1 377 ? -11.164 0.472 2.988 1 95.38 377 PHE B CA 1
ATOM 6072 C C . PHE B 1 377 ? -11.945 -0.757 3.426 1 95.38 377 PHE B C 1
ATOM 6074 O O . PHE B 1 377 ? -12.336 -0.868 4.59 1 95.38 377 PHE B O 1
ATOM 6081 N N . GLY B 1 378 ? -12.156 -1.698 2.545 1 94.06 378 GLY B N 1
ATOM 6082 C CA . GLY B 1 378 ? -12.984 -2.846 2.881 1 94.06 378 GLY B CA 1
ATOM 6083 C C . GLY B 1 378 ? -12.281 -3.854 3.766 1 94.06 378 GLY B C 1
ATOM 6084 O O . GLY B 1 378 ? -11.102 -4.156 3.555 1 94.06 378 GLY B O 1
ATOM 6085 N N . ASP B 1 379 ? -12.992 -4.406 4.719 1 93.25 379 ASP B N 1
ATOM 6086 C CA . ASP B 1 379 ? -12.391 -5.41 5.598 1 93.25 379 ASP B CA 1
ATOM 6087 C C . ASP B 1 379 ? -12.086 -6.695 4.832 1 93.25 379 ASP B C 1
ATOM 6089 O O . ASP B 1 379 ? -11.195 -7.453 5.215 1 93.25 379 ASP B O 1
ATOM 6093 N N . TRP B 1 380 ? -12.812 -6.926 3.727 1 96.5 380 TRP B N 1
ATOM 6094 C CA . TRP B 1 380 ? -12.609 -8.102 2.879 1 96.5 380 TRP B CA 1
ATOM 6095 C C . TRP B 1 380 ? -11.273 -8.023 2.156 1 96.5 380 TRP B C 1
ATOM 6097 O O . TRP B 1 380 ? -10.805 -9.016 1.593 1 96.5 380 TRP B O 1
ATOM 6107 N N . ALA B 1 381 ? -10.609 -6.879 2.201 1 97.31 381 ALA B N 1
ATOM 6108 C CA . ALA B 1 381 ? -9.414 -6.637 1.395 1 97.31 381 ALA B CA 1
ATOM 6109 C C . ALA B 1 381 ? -8.195 -7.312 2.008 1 97.31 381 ALA B C 1
ATOM 6111 O O . ALA B 1 381 ? -7.168 -7.477 1.342 1 97.31 381 ALA B O 1
ATOM 6112 N N . GLN B 1 382 ? -8.266 -7.684 3.256 1 95.69 382 GLN B N 1
ATOM 6113 C CA . GLN B 1 382 ? -7.141 -8.328 3.924 1 95.69 382 GLN B CA 1
ATOM 6114 C C . GLN B 1 382 ? -7.273 -9.852 3.881 1 95.69 382 GLN B C 1
ATOM 6116 O O . GLN B 1 382 ? -8.25 -10.406 4.391 1 95.69 382 GLN B O 1
ATOM 6121 N N . VAL B 1 383 ? -6.316 -10.492 3.238 1 94 383 VAL B N 1
ATOM 6122 C CA . VAL B 1 383 ? -6.254 -11.945 3.326 1 94 383 VAL B CA 1
ATOM 6123 C C . VAL B 1 383 ? -5.449 -12.352 4.559 1 94 383 VAL B C 1
ATOM 6125 O O . VAL B 1 383 ? -4.684 -11.555 5.102 1 94 383 VAL B O 1
ATOM 6128 N N . VAL B 1 384 ? -5.719 -13.617 5 1 92.25 384 VAL B N 1
ATOM 6129 C CA . VAL B 1 384 ? -5.043 -14.109 6.195 1 92.25 384 VAL B CA 1
ATOM 6130 C C . VAL B 1 384 ? -4.512 -15.523 5.941 1 92.25 384 VAL B C 1
ATOM 6132 O O . VAL B 1 384 ? -4.941 -16.188 5 1 92.25 384 VAL B O 1
ATOM 6135 N N . GLN B 1 385 ? -3.516 -15.875 6.711 1 92.06 385 GLN B N 1
ATOM 6136 C CA . GLN B 1 385 ? -3.062 -17.266 6.676 1 92.06 385 GLN B CA 1
ATOM 6137 C C . GLN B 1 385 ? -4.156 -18.219 7.152 1 92.06 385 GLN B C 1
ATOM 6139 O O . GLN B 1 385 ? -4.887 -17.906 8.094 1 92.06 385 GLN B O 1
ATOM 6144 N N . ALA B 1 386 ? -4.191 -19.297 6.496 1 93.31 386 ALA B N 1
ATOM 6145 C CA . ALA B 1 386 ? -5.164 -20.297 6.93 1 93.31 386 ALA B CA 1
ATOM 6146 C C . ALA B 1 386 ? -4.879 -20.766 8.359 1 93.31 386 ALA B C 1
ATOM 6148 O O . ALA B 1 386 ? -3.719 -20.906 8.742 1 93.31 386 ALA B O 1
ATOM 6149 N N . LEU B 1 387 ? -5.891 -21.047 9.062 1 90.06 387 LEU B N 1
ATOM 6150 C CA . LEU B 1 387 ? -5.781 -21.562 10.422 1 90.06 387 LEU B CA 1
ATOM 6151 C C . LEU B 1 387 ? -5.324 -23.016 10.406 1 90.06 387 LEU B C 1
ATOM 6153 O O . LEU B 1 387 ? -5.531 -23.734 9.422 1 90.06 387 LEU B O 1
ATOM 6157 N N . ASP B 1 388 ? -4.703 -23.422 11.516 1 86.81 388 ASP B N 1
ATOM 6158 C CA . ASP B 1 388 ? -4.273 -24.812 11.641 1 86.81 388 ASP B CA 1
ATOM 6159 C C . ASP B 1 388 ? -5.473 -25.75 11.789 1 86.81 388 ASP B C 1
ATOM 6161 O O . ASP B 1 388 ? -6.484 -25.375 12.383 1 86.81 388 ASP B O 1
#

Sequence (776 aa):
MATTTEELQIEKLRLEDSVVKFESFDLPTSNQRILGAPHPKNTVIPLALRPAKADAKATLDDVVETIKTLQAKDGILTKKLARHGTLLFRNLPIHNAEDFSKFAHAFGYKPHEIIGIVVDRPLLAPNVAPANEAPKEVLIYSHNESPQVPHAPEYILFYGHHAPSKGGESPISSSLELFNRAQQEIPEFIAEVAEKGILSKVTYRVEKQYEGGSTLKQAFGKEIQDGDDEETKRRKIEAQIARYGRGEHTTWEWTDDGLVLTHRLPVIRTQPGTNLPTLFTGLAAYWKRTQFDAEARKKVTQQLFGDGTPIPEKYLEHLAKITDDIRVLHHWQEGDVLVYDNIIAQHGREPWQGEQSDRVILASLFDGESVPGPYGFGDWAQVVQALDMATTTEELQIEKLRLEDSVVKFESFDLPTSNQRILGAPHPKNTVIPLALRPAKADAKATLDDVVETIKTLQAKDGILTKKLARHGTLLFRNLPIHNAEDFSKFAHAFGYKPHEIIGIVVDRPLLAPNVAPANEAPKEVLIYSHNESPQVPHAPEYILFYGHHAPSKGGESPISSSLELFNRAQQEIPEFIAEVAEKGILSKVTYRVEKQYEGGSTLKQAFGKEIQDGDDEETKRRKIEAQIARYGRGEHTTWEWTDDGLVLTHRLPVIRTQPGTNLPTLFTGLAAYWKRTQFDAEARKKVTQQLFGDGTPIPEKYLEHLAKITDDIRVLHHWQEGDVLVYDNIIAQHGREPWQGEQSDRVILASLFDGESVPGPYGFGDWAQVVQALD